Protein AF-0000000066061110 (afdb_homodimer)

Radius of gyration: 27.02 Å; Cα contacts (8 Å, |Δi|>4): 1138; chains: 2; bounding box: 45×80×65 Å

InterPro domains:
  IPR003721 Pantoate-beta-alanine ligase [MF_00158] (2-281)
  IPR003721 Pantoate-beta-alanine ligase [PF02569] (3-279)
  IPR003721 Pantoate-beta-alanine ligase [TIGR00018] (1-279)
  IPR003721 Pantoate-beta-alanine ligase [cd00560] (1-279)
  IPR004821 Cytidyltransferase-like domain [TIGR00125] (24-73)
  IPR014729 Rossmann-like alpha/beta/alpha sandwich fold [G3DSA:3.40.50.620] (1-179)
  IPR042176 Pantoate-beta-alanine ligase, C-terminal domain [G3DSA:3.30.1300.10] (180-281)

Secondary structure (DSSP, 8-state):
-EEESSHHHHHHHHHHHHHHT--EEEEEE-S---HHHHHHHHHHHHHHTTTSEEEEEE---GGG-S-HHHHHH----HHHHHHHHHHTT-SEEE---HHHH--TT--EEEEE-SGGGSHHHHHSTTHHHHHHHHHHHHHHHH--SEEEEEGGGHHHHHHHHHHHHHHT-S-EEEEEPPPB-TTSPBP-GGGGGS-HHHHHHTHHHHHHHHHHHHHHHTT--HHHHHHHHHHHHHTSTTEEEEEEEEEETTT--B-SS--SSEEEEEEEEETTEEEEEEEE-/-EEESSHHHHHHHHHHHHHHT--EEEEEE-S---HHHHHHHHHHHHHHTTTSEEEEEE---GGG-S-HHHHHH----HHHHHHHHHHTT-SEEE---HHHH--TT--EEEEE-SGGGSHHHHHSTTHHHHHHHHHHHHHHHH--SEEEEEGGGHHHHHHHHHHHHHHT-S-EEEEEPPPB-TTSPBP-GGGGGS-HHHHHHTHHHHHHHHHHHHHHHTT--HHHHHHHHHHHHHTSTTEEEEEEEEEETTT--B-SS--SSEEEEEEEEETTEEEEEEEE-

Solvent-accessible surface area (backbone atoms only — not comparable to full-atom values): 29550 Å² total; per-residue (Å²): 110,47,77,31,54,45,70,68,57,46,41,60,66,43,45,65,43,59,68,68,65,42,43,30,23,34,35,76,41,53,51,34,63,47,72,42,52,41,51,52,41,40,52,33,33,63,71,21,43,91,78,24,40,25,38,36,34,37,41,73,62,70,66,36,48,78,44,70,65,57,60,70,65,50,63,79,37,68,69,62,31,50,50,49,38,52,74,31,59,34,41,34,37,41,45,44,53,68,70,72,70,42,61,95,80,62,41,61,44,28,40,62,72,52,58,38,66,35,72,66,33,54,75,33,67,56,23,58,30,26,48,44,32,54,50,49,23,47,46,37,55,66,58,30,50,27,34,47,45,52,44,50,51,44,67,58,48,50,47,49,51,48,44,32,61,60,32,38,45,72,50,48,80,41,78,36,78,71,39,57,45,96,78,46,37,65,61,52,62,65,57,76,76,47,48,75,65,47,55,61,56,52,28,41,56,48,52,27,44,54,51,30,35,52,39,43,75,71,65,43,52,44,66,57,34,47,50,52,30,48,51,56,42,60,66,40,87,66,47,44,74,75,45,70,46,49,17,26,63,84,55,50,41,78,47,81,58,87,54,82,63,23,25,39,40,37,31,37,24,53,73,91,44,74,45,70,42,65,41,79,86,110,48,78,30,55,44,70,68,56,45,41,62,68,45,46,64,42,61,67,68,66,41,44,30,22,34,36,76,42,54,51,34,60,48,72,42,50,40,50,53,41,39,51,33,33,64,71,23,43,91,80,24,40,25,36,34,34,38,40,72,60,69,66,36,48,78,43,71,66,60,60,71,64,50,64,79,37,69,69,62,31,50,50,49,40,52,75,30,58,33,41,34,36,42,46,45,53,67,69,73,71,41,59,96,78,62,41,60,43,28,40,62,71,53,57,37,64,34,72,65,32,54,75,33,65,58,24,60,30,26,49,45,31,54,49,48,22,47,46,38,55,68,60,29,51,30,34,50,44,54,44,50,50,46,68,58,48,49,47,50,52,49,45,32,61,61,32,37,43,74,48,48,79,41,76,37,78,73,41,55,44,97,77,46,38,66,61,53,64,66,56,77,76,48,50,76,67,46,56,62,56,51,26,40,57,47,53,26,47,52,50,29,34,54,40,44,74,72,65,43,52,43,68,56,33,46,51,54,30,49,50,55,42,60,67,40,87,64,46,46,75,75,46,72,46,51,18,27,63,84,56,49,41,78,47,82,57,86,56,81,63,24,24,40,41,38,30,36,24,51,73,90,44,76,46,70,42,65,42,79,85

pLDDT: mean 96.25, std 3.53, range [75.69, 98.94]

Organism: Akkermansia muciniphila (strain ATCC BAA-835 / DSM 22959 / JCM 33894 / BCRC 81048 / CCUG 64013 / CIP 107961 / Muc) (NCBI:txid349741)

Sequence (562 aa):
MQTFSTKAQLRAALLKHHRKHDHVVLVPTMGALHAGHRALLEQARKLAGEDGVVVASIFVNPIQFNNSSDLQTYPRTPEKDLEVCEGAGVDYVFSPAPEEMYSGERSIAVEESFLSATLCGASRPGHFSGVCTVLAKLFNLVQPTDAIFGKKDYQQLAIIRRMVRDLDFPVRIHGAEIVRHGNGLAYSSRNARLTPEQKEQAVVIRQAMLQARDEFQAGADASKVKEHAAAMIEGVPGTRIDYLEIVDAETMQPVAENRKPALMAAAVYFGDVRLIDNIELMQTFSTKAQLRAALLKHHRKHDHVVLVPTMGALHAGHRALLEQARKLAGEDGVVVASIFVNPIQFNNSSDLQTYPRTPEKDLEVCEGAGVDYVFSPAPEEMYSGERSIAVEESFLSATLCGASRPGHFSGVCTVLAKLFNLVQPTDAIFGKKDYQQLAIIRRMVRDLDFPVRIHGAEIVRHGNGLAYSSRNARLTPEQKEQAVVIRQAMLQARDEFQAGADASKVKEHAAAMIEGVPGTRIDYLEIVDAETMQPVAENRKPALMAAAVYFGDVRLIDNIEL

Nearest PDB structures (foldseek):
  1ufv-assembly1_A  TM=9.617E-01  e=5.107E-34  Thermus thermophilus
  1v8f-assembly1_A  TM=9.601E-01  e=1.963E-33  Thermus thermophilus
  3inn-assembly1_A  TM=9.723E-01  e=1.437E-32  Brucella melitensis
  7tot-assembly1_B  TM=8.315E-01  e=2.580E-32  Bartonella henselae str. Houston-1
  5kwv-assembly1_A  TM=9.581E-01  e=1.680E-28  Neisseria gonorrhoeae NCCP11945

Structure (mmCIF, N/CA/C/O backbone):
data_AF-0000000066061110-model_v1
#
loop_
_entity.id
_entity.type
_entity.pdbx_description
1 polymer 'Pantothenate synthetase'
#
loop_
_atom_site.group_PDB
_atom_site.id
_atom_site.type_symbol
_atom_site.label_atom_id
_atom_site.label_alt_id
_atom_site.label_comp_id
_atom_site.label_asym_id
_atom_site.label_entity_id
_atom_site.label_seq_id
_atom_site.pdbx_PDB_ins_code
_atom_site.Cartn_x
_atom_site.Cartn_y
_atom_site.Cartn_z
_atom_site.occupancy
_atom_site.B_iso_or_equiv
_atom_site.auth_seq_id
_atom_site.auth_comp_id
_atom_site.auth_asym_id
_atom_site.auth_atom_id
_atom_site.pdbx_PDB_model_num
ATOM 1 N N . MET A 1 1 ? 14.344 -5.652 -27.141 1 98 1 MET A N 1
ATOM 2 C CA . MET A 1 1 ? 14.227 -5.762 -25.688 1 98 1 MET A CA 1
ATOM 3 C C . MET A 1 1 ? 15.266 -4.891 -25 1 98 1 MET A C 1
ATOM 5 O O . MET A 1 1 ? 16.438 -4.891 -25.375 1 98 1 MET A O 1
ATOM 9 N N . GLN A 1 2 ? 14.898 -4.098 -24 1 98.62 2 GLN A N 1
ATOM 10 C CA . GLN A 1 2 ? 15.789 -3.275 -23.188 1 98.62 2 GLN A CA 1
ATOM 11 C C . GLN A 1 2 ? 15.781 -3.721 -21.734 1 98.62 2 GLN A C 1
ATOM 13 O O . GLN A 1 2 ? 14.75 -4.141 -21.203 1 98.62 2 GLN A O 1
ATOM 18 N N . THR A 1 3 ? 16.922 -3.639 -21.094 1 98.62 3 THR A N 1
ATOM 19 C CA . THR A 1 3 ? 17.062 -4.004 -19.688 1 98.62 3 THR A CA 1
ATOM 20 C C . THR A 1 3 ? 17.375 -2.779 -18.844 1 98.62 3 THR A C 1
ATOM 22 O O . THR A 1 3 ? 18.234 -1.966 -19.219 1 98.62 3 THR A O 1
ATOM 25 N N . PHE A 1 4 ? 16.688 -2.641 -17.75 1 98.75 4 PHE A N 1
ATOM 26 C CA . PHE A 1 4 ? 16.906 -1.521 -16.844 1 98.75 4 PHE A CA 1
ATOM 27 C C . PHE A 1 4 ? 17.266 -2.02 -15.445 1 98.75 4 PHE A C 1
ATOM 29 O O . PHE A 1 4 ? 16.703 -3 -14.961 1 98.75 4 PHE A O 1
ATOM 36 N N . SER A 1 5 ? 18.156 -1.312 -14.75 1 98.5 5 SER A N 1
ATOM 37 C CA . SER A 1 5 ? 18.547 -1.688 -13.391 1 98.5 5 SER A CA 1
ATOM 38 C C . SER A 1 5 ? 18.125 -0.624 -12.383 1 98.5 5 SER A C 1
ATOM 40 O O . SER A 1 5 ? 18.266 -0.816 -11.18 1 98.5 5 SER A O 1
ATOM 42 N N . THR A 1 6 ? 17.562 0.532 -12.898 1 98.69 6 THR A N 1
ATOM 43 C CA . THR A 1 6 ? 17.125 1.577 -11.984 1 98.69 6 THR A CA 1
ATOM 44 C C . THR A 1 6 ? 15.656 1.928 -12.234 1 98.69 6 THR A C 1
ATOM 46 O O . THR A 1 6 ? 15.172 1.847 -13.367 1 98.69 6 THR A O 1
ATOM 49 N N . LYS A 1 7 ? 15.008 2.338 -11.227 1 98.62 7 LYS A N 1
ATOM 50 C CA . LYS A 1 7 ? 13.617 2.775 -11.297 1 98.62 7 LYS A CA 1
ATOM 51 C C . LYS A 1 7 ? 13.461 3.947 -12.266 1 98.62 7 LYS A C 1
ATOM 53 O O . LYS A 1 7 ? 12.5 3.996 -13.039 1 98.62 7 LYS A O 1
ATOM 58 N N . ALA A 1 8 ? 14.406 4.883 -12.203 1 98.25 8 ALA A N 1
ATOM 59 C CA . ALA A 1 8 ? 14.367 6.086 -13.031 1 98.25 8 ALA A CA 1
ATOM 60 C C . ALA A 1 8 ? 14.391 5.73 -14.516 1 98.25 8 ALA A C 1
ATOM 62 O O . ALA A 1 8 ? 13.602 6.266 -15.305 1 98.25 8 ALA A O 1
ATOM 63 N N . GLN A 1 9 ? 15.258 4.781 -14.875 1 98.56 9 GLN A N 1
ATOM 64 C CA . GLN A 1 9 ? 15.359 4.352 -16.266 1 98.56 9 GLN A CA 1
ATOM 65 C C . GLN A 1 9 ? 14.07 3.676 -16.734 1 98.56 9 GLN A C 1
ATOM 67 O O . GLN A 1 9 ? 13.609 3.912 -17.844 1 98.56 9 GLN A O 1
ATOM 72 N N . LEU A 1 10 ? 13.547 2.857 -15.906 1 98.69 10 LEU A N 1
ATOM 73 C CA . LEU A 1 10 ? 12.312 2.154 -16.25 1 98.69 10 LEU A CA 1
ATOM 74 C C . LEU A 1 10 ? 11.172 3.137 -16.469 1 98.69 10 LEU A C 1
ATOM 76 O O . LEU A 1 10 ? 10.469 3.064 -17.484 1 98.69 10 LEU A O 1
ATOM 80 N N . ARG A 1 11 ? 10.992 4.09 -15.555 1 98.12 11 ARG A N 1
ATOM 81 C CA . ARG A 1 11 ? 9.93 5.086 -15.648 1 98.12 11 ARG A CA 1
ATOM 82 C C . ARG A 1 11 ? 10.055 5.898 -16.938 1 98.12 11 ARG A C 1
ATOM 84 O O . ARG A 1 11 ? 9.062 6.16 -17.609 1 98.12 11 ARG A O 1
ATOM 91 N N . ALA A 1 12 ? 11.297 6.289 -17.219 1 98.12 12 ALA A N 1
ATOM 92 C CA . ALA A 1 12 ? 11.539 7.086 -18.406 1 98.12 12 ALA A CA 1
ATOM 93 C C . ALA A 1 12 ? 11.148 6.316 -19.672 1 98.12 12 ALA A C 1
ATOM 95 O O . ALA A 1 12 ? 10.531 6.879 -20.578 1 98.12 12 ALA A O 1
ATOM 96 N N . ALA A 1 13 ? 11.469 5.047 -19.672 1 98.38 13 ALA A N 1
ATOM 97 C CA . ALA A 1 13 ? 11.18 4.219 -20.828 1 98.38 13 ALA A CA 1
ATOM 98 C C . ALA A 1 13 ? 9.68 4 -21 1 98.38 13 ALA A C 1
ATOM 100 O O . ALA A 1 13 ? 9.188 3.873 -22.125 1 98.38 13 ALA A O 1
ATOM 101 N N . LEU A 1 14 ? 8.938 4.023 -19.938 1 98.12 14 LEU A N 1
ATOM 102 C CA . LEU A 1 14 ? 7.516 3.686 -19.953 1 98.12 14 LEU A CA 1
ATOM 103 C C . LEU A 1 14 ? 6.668 4.914 -20.281 1 98.12 14 LEU A C 1
ATOM 105 O O . LEU A 1 14 ? 5.492 4.785 -20.625 1 98.12 14 LEU A O 1
ATOM 109 N N . LEU A 1 15 ? 7.258 6.082 -20.172 1 96.31 15 LEU A N 1
ATOM 110 C CA . LEU A 1 15 ? 6.531 7.34 -20.312 1 96.31 15 LEU A CA 1
ATOM 111 C C . LEU A 1 15 ? 5.809 7.406 -21.641 1 96.31 15 LEU A C 1
ATOM 113 O O . LEU A 1 15 ? 4.641 7.797 -21.703 1 96.31 15 LEU A O 1
ATOM 117 N N . LYS A 1 16 ? 6.496 7.027 -22.703 1 95.75 16 LYS A N 1
ATOM 118 C CA . LYS A 1 16 ? 5.906 7.113 -24.047 1 95.75 16 LYS A CA 1
ATOM 119 C C . LYS A 1 16 ? 4.684 6.207 -24.156 1 95.75 16 LYS A C 1
ATOM 121 O O . LYS A 1 16 ? 3.713 6.551 -24.844 1 95.75 16 LYS A O 1
ATOM 126 N N . HIS A 1 17 ? 4.688 5.094 -23.562 1 96.31 17 HIS A N 1
ATOM 127 C CA . HIS A 1 17 ? 3.564 4.168 -23.625 1 96.31 17 HIS A CA 1
ATOM 128 C C . HIS A 1 17 ? 2.377 4.688 -22.828 1 96.31 17 HIS A C 1
ATOM 130 O O . HIS A 1 17 ? 1.229 4.562 -23.25 1 96.31 17 HIS A O 1
ATOM 136 N N . HIS A 1 18 ? 2.658 5.266 -21.656 1 95 18 HIS A N 1
ATOM 137 C CA . HIS A 1 18 ? 1.603 5.859 -20.844 1 95 18 HIS A CA 1
ATOM 138 C C . HIS A 1 18 ? 0.933 7.02 -21.562 1 95 18 HIS A C 1
ATOM 140 O O . HIS A 1 18 ? -0.292 7.16 -21.516 1 95 18 HIS A O 1
ATOM 146 N N . ARG A 1 19 ? 1.718 7.805 -22.266 1 93.12 19 ARG A N 1
ATOM 147 C CA . ARG A 1 19 ? 1.2 8.961 -23 1 93.12 19 ARG A CA 1
ATOM 148 C C . ARG A 1 19 ? 0.274 8.523 -24.125 1 93.12 19 ARG A C 1
ATOM 150 O O . ARG A 1 19 ? -0.71 9.203 -24.422 1 93.12 19 ARG A O 1
ATOM 157 N N . LYS A 1 20 ? 0.53 7.324 -24.656 1 93.44 20 LYS A N 1
ATOM 158 C CA . LYS A 1 20 ? -0.259 6.809 -25.781 1 93.44 20 LYS A CA 1
ATOM 159 C C . LYS A 1 20 ? -1.416 5.949 -25.281 1 93.44 20 LYS A C 1
ATOM 161 O O . LYS A 1 20 ? -2.252 5.504 -26.078 1 93.44 20 LYS A O 1
ATOM 166 N N . HIS A 1 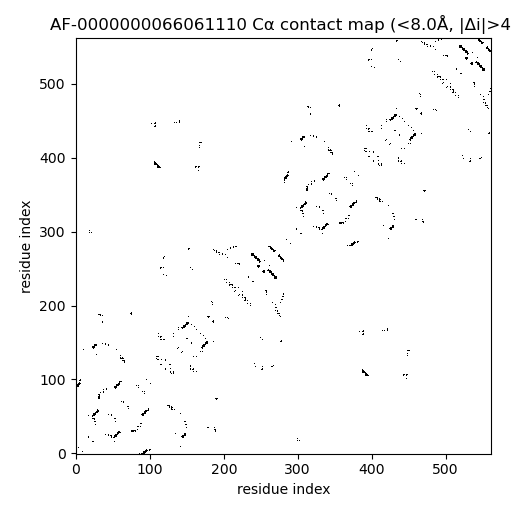21 ? -1.408 5.73 -23.969 1 91.88 21 HIS A N 1
ATOM 167 C CA . HIS A 1 21 ? -2.416 4.871 -23.359 1 91.88 21 HIS A CA 1
ATOM 168 C C . HIS A 1 21 ? -2.348 3.457 -23.922 1 91.88 21 HIS A C 1
ATOM 170 O O . HIS A 1 21 ? -3.383 2.842 -24.188 1 91.88 21 HIS A O 1
ATOM 176 N N . ASP A 1 22 ? -1.108 3.012 -24.141 1 94.56 22 ASP A N 1
ATOM 177 C CA . ASP A 1 22 ? -0.891 1.629 -24.562 1 94.56 22 ASP A CA 1
ATOM 178 C C . ASP A 1 22 ? -1.196 0.657 -23.422 1 94.56 22 ASP A C 1
ATOM 180 O O . ASP A 1 22 ? -1.173 1.038 -22.25 1 94.56 22 ASP A O 1
ATOM 184 N N . HIS A 1 23 ? -1.512 -0.553 -23.812 1 97.19 23 HIS A N 1
ATOM 185 C CA . HIS A 1 23 ? -1.518 -1.606 -22.812 1 97.19 23 HIS A CA 1
ATOM 186 C C . HIS A 1 23 ? -0.114 -1.861 -22.266 1 97.19 23 HIS A C 1
ATOM 188 O O . HIS A 1 23 ? 0.832 -2.025 -23.047 1 97.19 23 HIS A O 1
ATOM 194 N N . VAL A 1 24 ? 0.048 -1.745 -21.047 1 98.69 24 VAL A N 1
ATOM 195 C CA . VAL A 1 24 ? 1.274 -2.123 -20.359 1 98.69 24 VAL A CA 1
ATOM 196 C C . VAL A 1 24 ? 1.026 -3.367 -19.516 1 98.69 24 VAL A C 1
ATOM 198 O O . VAL A 1 24 ? 0.265 -3.324 -18.547 1 98.69 24 VAL A O 1
ATOM 201 N N . VAL A 1 25 ? 1.618 -4.512 -19.891 1 98.94 25 VAL A N 1
ATOM 202 C CA . VAL A 1 25 ? 1.388 -5.777 -19.188 1 98.94 25 VAL A CA 1
ATOM 203 C C . VAL A 1 25 ? 2.631 -6.164 -18.391 1 98.94 25 VAL A C 1
ATOM 205 O O . VAL A 1 25 ? 3.725 -6.281 -18.953 1 98.94 25 VAL A O 1
ATOM 208 N N . LEU A 1 26 ? 2.494 -6.352 -17.109 1 98.94 26 LEU A N 1
ATOM 209 C CA . LEU A 1 26 ? 3.6 -6.652 -16.203 1 98.94 26 LEU A CA 1
ATOM 210 C C . LEU A 1 26 ? 3.604 -8.125 -15.82 1 98.94 26 LEU A C 1
ATOM 212 O O . LEU A 1 26 ? 2.555 -8.695 -15.508 1 98.94 26 LEU A O 1
ATOM 216 N N . VAL A 1 27 ? 4.73 -8.742 -15.875 1 98.94 27 VAL A N 1
ATOM 217 C CA . VAL A 1 27 ? 4.957 -10.086 -15.367 1 98.94 27 VAL A CA 1
ATOM 218 C C . VAL A 1 27 ? 6.074 -10.07 -14.328 1 98.94 27 VAL A C 1
ATOM 220 O O . VAL A 1 27 ? 7.258 -10.102 -14.68 1 98.94 27 VAL A O 1
ATOM 223 N N . PRO A 1 28 ? 5.723 -10.039 -13.078 1 98.81 28 PRO A N 1
ATOM 224 C CA . PRO A 1 28 ? 6.734 -10.078 -12.023 1 98.81 28 PRO A CA 1
ATOM 225 C C . PRO A 1 28 ? 7.293 -11.477 -11.781 1 98.81 28 PRO A C 1
ATOM 227 O O . PRO A 1 28 ? 6.527 -12.438 -11.68 1 98.81 28 PRO A O 1
ATOM 230 N N . THR A 1 29 ? 8.625 -11.594 -11.711 1 98.44 29 THR A N 1
ATOM 231 C CA . THR A 1 29 ? 9.281 -12.859 -11.398 1 98.44 29 THR A CA 1
ATOM 232 C C . THR A 1 29 ? 10.508 -12.633 -10.516 1 98.44 29 THR A C 1
ATOM 234 O O . THR A 1 29 ? 10.945 -11.5 -10.336 1 98.44 29 THR A O 1
ATOM 237 N N . MET A 1 30 ? 11 -13.734 -9.984 1 97.44 30 MET A N 1
ATOM 238 C CA . MET A 1 30 ? 12.242 -13.672 -9.211 1 97.44 30 MET A CA 1
ATOM 239 C C . MET A 1 30 ? 13.406 -14.234 -10.016 1 97.44 30 MET A C 1
ATOM 241 O O . MET A 1 30 ? 14.492 -14.453 -9.469 1 97.44 30 MET A O 1
ATOM 245 N N . GLY A 1 31 ? 13.18 -14.547 -11.273 1 97.19 31 GLY A N 1
ATOM 246 C CA . GLY A 1 31 ? 14.25 -15.094 -12.094 1 97.19 31 GLY A CA 1
ATOM 247 C C . GLY A 1 31 ? 14.289 -16.609 -12.086 1 97.19 31 GLY A C 1
ATOM 248 O O . GLY A 1 31 ? 13.305 -17.266 -11.727 1 97.19 31 GLY A O 1
ATOM 249 N N . ALA A 1 32 ? 15.438 -17.188 -12.703 1 96.38 32 ALA A N 1
ATOM 250 C CA . ALA A 1 32 ? 15.516 -18.609 -12.969 1 96.38 32 ALA A CA 1
ATOM 251 C C . ALA A 1 32 ? 14.32 -19.094 -13.789 1 96.38 32 ALA A C 1
ATOM 253 O O . ALA A 1 32 ? 13.633 -20.047 -13.406 1 96.38 32 ALA A O 1
ATOM 254 N N . LEU A 1 33 ? 14.172 -18.438 -14.836 1 97.56 33 LEU A N 1
ATOM 255 C CA . LEU A 1 33 ? 12.961 -18.594 -15.641 1 97.56 33 LEU A CA 1
ATOM 256 C C . LEU A 1 33 ? 12.922 -19.969 -16.297 1 97.56 33 LEU A C 1
ATOM 258 O O . LEU A 1 33 ? 13.953 -20.469 -16.75 1 97.56 33 LEU A O 1
ATOM 262 N N . HIS A 1 34 ? 11.797 -20.547 -16.328 1 95.75 34 HIS A N 1
ATOM 263 C CA . HIS A 1 34 ? 11.516 -21.844 -16.938 1 95.75 34 HIS A CA 1
ATOM 264 C C . HIS A 1 34 ? 10.281 -21.781 -17.828 1 95.75 34 HIS A C 1
ATOM 266 O O . HIS A 1 34 ? 9.781 -20.703 -18.125 1 95.75 34 HIS A O 1
ATOM 272 N N . ALA A 1 35 ? 9.797 -22.906 -18.25 1 96.56 35 ALA A N 1
ATOM 273 C CA . ALA A 1 35 ? 8.711 -22.984 -19.219 1 96.56 35 ALA A CA 1
ATOM 274 C C . ALA A 1 35 ? 7.43 -22.359 -18.656 1 96.56 35 ALA A C 1
ATOM 276 O O . ALA A 1 35 ? 6.645 -21.766 -19.406 1 96.56 35 ALA A O 1
ATOM 277 N N . GLY A 1 36 ? 7.293 -22.469 -17.391 1 97.12 36 GLY A N 1
ATOM 278 C CA . GLY A 1 36 ? 6.156 -21.812 -16.75 1 97.12 36 GLY A CA 1
ATOM 279 C C . GLY A 1 36 ? 6.176 -20.312 -16.875 1 97.12 36 GLY A C 1
ATOM 280 O O . GLY A 1 36 ? 5.16 -19.688 -17.203 1 97.12 36 GLY A O 1
ATOM 281 N N . HIS A 1 37 ? 7.328 -19.719 -16.625 1 98.12 37 HIS A N 1
ATOM 282 C CA . HIS A 1 37 ? 7.48 -18.281 -16.766 1 98.12 37 HIS A CA 1
ATOM 283 C C . HIS A 1 37 ? 7.348 -17.859 -18.234 1 98.12 37 HIS A C 1
ATOM 285 O O . HIS A 1 37 ? 6.742 -16.828 -18.531 1 98.12 37 HIS A O 1
ATOM 291 N N . ARG A 1 38 ? 7.926 -18.672 -19.125 1 98.31 38 ARG A N 1
ATOM 292 C CA . ARG A 1 38 ? 7.793 -18.375 -20.547 1 98.31 38 ARG A CA 1
ATOM 293 C C . ARG A 1 38 ? 6.324 -18.281 -20.953 1 98.31 38 ARG A C 1
ATOM 295 O O . ARG A 1 38 ? 5.938 -17.391 -21.703 1 98.31 38 ARG A O 1
ATOM 302 N N . ALA A 1 39 ? 5.551 -19.172 -20.438 1 98.25 39 ALA A N 1
ATOM 303 C CA . ALA A 1 39 ? 4.121 -19.172 -20.75 1 98.25 39 ALA A CA 1
ATOM 304 C C . ALA A 1 39 ? 3.457 -17.891 -20.266 1 98.25 39 ALA A C 1
ATOM 306 O O . ALA A 1 39 ? 2.59 -17.344 -20.938 1 98.25 39 ALA A O 1
ATOM 307 N N . LEU A 1 40 ? 3.822 -17.391 -19.078 1 98.62 40 LEU A N 1
ATOM 308 C CA . LEU A 1 40 ? 3.309 -16.125 -18.562 1 98.62 40 LEU A CA 1
ATOM 309 C C . LEU A 1 40 ? 3.643 -14.984 -19.531 1 98.62 40 LEU A C 1
ATOM 311 O O . LEU A 1 40 ? 2.779 -14.164 -19.844 1 98.62 40 LEU A O 1
ATOM 315 N N . LEU A 1 41 ? 4.898 -14.977 -19.969 1 98.81 41 LEU A N 1
ATOM 316 C CA . LEU A 1 41 ? 5.391 -13.906 -20.844 1 98.81 41 LEU A CA 1
ATOM 317 C C . LEU A 1 41 ? 4.695 -13.945 -22.203 1 98.81 41 LEU A C 1
ATOM 319 O O . LEU A 1 41 ? 4.348 -12.898 -22.75 1 98.81 41 LEU A O 1
ATOM 323 N N . GLU A 1 42 ? 4.473 -15.133 -22.703 1 98.56 42 GLU A N 1
ATOM 324 C CA . GLU A 1 42 ? 3.781 -15.273 -23.984 1 98.56 42 GLU A CA 1
ATOM 325 C C . GLU A 1 42 ? 2.326 -14.828 -23.875 1 98.56 42 GLU A C 1
ATOM 327 O O . GLU A 1 42 ? 1.799 -14.188 -24.781 1 98.56 42 GLU A O 1
ATOM 332 N N . GLN A 1 43 ? 1.723 -15.188 -22.781 1 98.44 43 GLN A N 1
ATOM 333 C CA . GLN A 1 43 ? 0.37 -14.703 -22.531 1 98.44 43 GLN A CA 1
ATOM 334 C C . GLN A 1 43 ? 0.345 -13.18 -22.422 1 98.44 43 GLN A C 1
ATOM 336 O O . GLN A 1 43 ? -0.59 -12.531 -22.906 1 98.44 43 GLN A O 1
ATOM 341 N N . ALA A 1 44 ? 1.3 -12.602 -21.781 1 98.75 44 ALA A N 1
ATOM 342 C CA . ALA A 1 44 ? 1.42 -11.148 -21.656 1 98.75 44 ALA A CA 1
ATOM 343 C C . ALA A 1 44 ? 1.522 -10.492 -23.031 1 98.75 44 ALA A C 1
ATOM 345 O O . ALA A 1 44 ? 0.885 -9.461 -23.281 1 98.75 44 ALA A O 1
ATOM 346 N N . ARG A 1 45 ? 2.318 -11.117 -23.875 1 98.5 45 ARG A N 1
ATOM 347 C CA . ARG A 1 45 ? 2.482 -10.586 -25.219 1 98.5 45 ARG A CA 1
ATOM 348 C C . ARG A 1 45 ? 1.156 -10.586 -25.984 1 98.5 45 ARG A C 1
ATOM 350 O O . ARG A 1 45 ? 0.815 -9.609 -26.641 1 98.5 45 ARG A O 1
ATOM 357 N N . LYS A 1 46 ? 0.437 -11.672 -25.844 1 98.19 46 LYS A N 1
ATOM 358 C CA . LYS A 1 46 ? -0.876 -11.758 -26.484 1 98.19 46 LYS A CA 1
ATOM 359 C C . LYS A 1 46 ? -1.816 -10.688 -25.938 1 98.19 46 LYS A C 1
ATOM 361 O O . LYS A 1 46 ? -2.531 -10.039 -26.719 1 98.19 46 LYS A O 1
ATOM 366 N N . LEU A 1 47 ? -1.78 -10.445 -24.719 1 97.88 47 LEU A N 1
ATOM 367 C CA . LEU A 1 47 ? -2.645 -9.461 -24.062 1 97.88 47 LEU A CA 1
ATOM 368 C C . LEU A 1 47 ? -2.275 -8.047 -24.484 1 97.88 47 LEU A C 1
ATOM 370 O O . LEU A 1 47 ? -3.156 -7.207 -24.688 1 97.88 47 LEU A O 1
ATOM 374 N N . ALA A 1 48 ? -1 -7.777 -24.547 1 98 48 ALA A N 1
ATOM 375 C CA . ALA A 1 48 ? -0.506 -6.445 -24.875 1 98 48 ALA A CA 1
ATOM 376 C C . ALA A 1 48 ? -0.861 -6.074 -26.312 1 98 48 ALA A C 1
ATOM 378 O O . ALA A 1 48 ? -1.14 -4.91 -26.609 1 98 48 ALA A O 1
ATOM 379 N N . GLY A 1 49 ? -0.831 -7.109 -27.172 1 96.31 49 GLY A N 1
ATOM 380 C CA . GLY A 1 49 ? -0.997 -6.852 -28.594 1 96.31 49 GLY A CA 1
ATOM 381 C C . GLY A 1 49 ? 0.248 -6.281 -29.25 1 96.31 49 GLY A C 1
ATOM 382 O O . GLY A 1 49 ? 1.311 -6.223 -28.625 1 96.31 49 GLY A O 1
ATOM 383 N N . GLU A 1 50 ? 0.092 -5.871 -30.453 1 91.69 50 GLU A N 1
ATOM 384 C CA . GLU A 1 50 ? 1.225 -5.402 -31.25 1 91.69 50 GLU A CA 1
ATOM 385 C C . GLU A 1 50 ? 1.698 -4.027 -30.781 1 91.69 50 GLU A C 1
ATOM 387 O O . GLU A 1 50 ? 2.895 -3.738 -30.797 1 91.69 50 GLU A O 1
ATOM 392 N N . ASP A 1 51 ? 0.767 -3.266 -30.266 1 93.44 51 ASP A N 1
ATOM 393 C CA . ASP A 1 51 ? 1.086 -1.882 -29.922 1 93.44 51 ASP A CA 1
ATOM 394 C C . ASP A 1 51 ? 1.395 -1.74 -28.438 1 93.44 51 ASP A C 1
ATOM 396 O O . ASP A 1 51 ? 1.88 -0.698 -28 1 93.44 51 ASP A O 1
ATOM 400 N N . GLY A 1 52 ? 1.1 -2.785 -27.672 1 97.69 52 GLY A N 1
ATOM 401 C CA . GLY A 1 52 ? 1.337 -2.727 -26.234 1 97.69 52 GLY A CA 1
ATOM 402 C C . GLY A 1 52 ? 2.754 -3.107 -25.859 1 97.69 52 GLY A C 1
ATOM 403 O O . GLY A 1 52 ? 3.576 -3.416 -26.719 1 97.69 52 GLY A O 1
ATOM 404 N N . VAL A 1 53 ? 3.064 -2.992 -24.594 1 98.56 53 VAL A N 1
ATOM 405 C CA . VAL A 1 53 ? 4.41 -3.266 -24.109 1 98.56 53 VAL A CA 1
ATOM 406 C C . VAL A 1 53 ? 4.352 -4.312 -23 1 98.56 53 VAL A C 1
ATOM 408 O O . VAL A 1 53 ? 3.436 -4.297 -22.172 1 98.56 53 VAL A O 1
ATOM 411 N N . VAL A 1 54 ? 5.262 -5.219 -23.016 1 98.88 54 VAL A N 1
ATOM 412 C CA . VAL A 1 54 ? 5.406 -6.234 -21.969 1 98.88 54 VAL A CA 1
ATOM 413 C C . VAL A 1 54 ? 6.621 -5.914 -21.094 1 98.88 54 VAL A C 1
ATOM 415 O O . VAL A 1 54 ? 7.727 -5.73 -21.609 1 98.88 54 VAL A O 1
ATOM 418 N N . VAL A 1 55 ? 6.422 -5.789 -19.797 1 98.94 55 VAL A N 1
ATOM 419 C CA . VAL A 1 55 ? 7.473 -5.539 -18.828 1 98.94 55 VAL A CA 1
ATOM 420 C C . VAL A 1 55 ? 7.648 -6.766 -17.938 1 98.94 55 VAL A C 1
ATOM 422 O O . VAL A 1 55 ? 6.699 -7.219 -17.297 1 98.94 55 VAL A O 1
ATOM 425 N N . ALA A 1 56 ? 8.828 -7.34 -17.922 1 98.94 56 ALA A N 1
ATOM 426 C CA . ALA A 1 56 ? 9.172 -8.406 -16.984 1 98.94 56 ALA A CA 1
ATOM 427 C C . ALA A 1 56 ? 10.055 -7.883 -15.852 1 98.94 56 ALA A C 1
ATOM 429 O O . ALA A 1 56 ? 11.047 -7.191 -16.094 1 98.94 56 ALA A O 1
ATOM 430 N N . SER A 1 57 ? 9.656 -8.133 -14.68 1 98.81 57 SER A N 1
ATOM 431 C CA . SER A 1 57 ? 10.523 -7.852 -13.539 1 98.81 57 SER A CA 1
ATOM 432 C C . SER A 1 57 ? 11.25 -9.109 -13.078 1 98.81 57 SER A C 1
ATOM 434 O O . SER A 1 57 ? 10.633 -10.156 -12.867 1 98.81 57 SER A O 1
ATOM 436 N N . ILE A 1 58 ? 12.555 -9.039 -13.016 1 98.69 58 ILE A N 1
ATOM 437 C CA . ILE A 1 58 ? 13.398 -10.086 -12.445 1 98.69 58 ILE A CA 1
ATOM 438 C C . ILE A 1 58 ? 14.094 -9.562 -11.195 1 98.69 58 ILE A C 1
ATOM 440 O O . ILE A 1 58 ? 15.078 -8.82 -11.297 1 98.69 58 ILE A O 1
ATOM 444 N N . PHE A 1 59 ? 13.57 -9.984 -10.055 1 98.56 59 PHE A N 1
ATOM 445 C CA . PHE A 1 59 ? 14.062 -9.445 -8.789 1 98.56 59 PHE A CA 1
ATOM 446 C C . PHE A 1 59 ? 13.844 -10.445 -7.66 1 98.56 59 PHE A C 1
ATOM 448 O O . PHE A 1 59 ? 12.703 -10.719 -7.277 1 98.56 59 PHE A O 1
ATOM 455 N N . VAL A 1 60 ? 14.914 -10.938 -7.133 1 97.75 60 VAL A N 1
ATOM 456 C CA . VAL A 1 60 ? 14.82 -11.742 -5.914 1 97.75 60 VAL A CA 1
ATOM 457 C C . VAL A 1 60 ? 14.562 -10.828 -4.715 1 97.75 60 VAL A C 1
ATOM 459 O O . VAL A 1 60 ? 15.484 -10.172 -4.227 1 97.75 60 VAL A O 1
ATOM 462 N N . ASN A 1 61 ? 13.383 -10.852 -4.266 1 98.06 61 ASN A N 1
ATOM 463 C CA . ASN A 1 61 ? 12.945 -9.938 -3.211 1 98.06 61 ASN A CA 1
ATOM 464 C C . ASN A 1 61 ? 13.352 -10.445 -1.829 1 98.06 61 ASN A C 1
ATOM 466 O O . ASN A 1 61 ? 12.734 -11.367 -1.298 1 98.06 61 ASN A O 1
ATOM 470 N N . PRO A 1 62 ? 14.297 -9.82 -1.183 1 97.62 62 PRO A N 1
ATOM 471 C CA . PRO A 1 62 ? 14.812 -10.367 0.079 1 97.62 62 PRO A CA 1
ATOM 472 C C . PRO A 1 62 ? 13.766 -10.344 1.195 1 97.62 62 PRO A C 1
ATOM 474 O O . PRO A 1 62 ? 13.805 -11.188 2.094 1 97.62 62 PRO A O 1
ATOM 477 N N . ILE A 1 63 ? 12.812 -9.469 1.108 1 96.44 63 ILE A N 1
ATOM 478 C CA . ILE A 1 63 ? 11.953 -9.258 2.271 1 96.44 63 ILE A CA 1
ATOM 479 C C . ILE A 1 63 ? 10.82 -10.281 2.268 1 96.44 63 ILE A C 1
ATOM 481 O O . ILE A 1 63 ? 10.016 -10.32 3.199 1 96.44 63 ILE A O 1
ATOM 485 N N . GLN A 1 64 ? 10.773 -11.148 1.269 1 96.69 64 GLN A N 1
ATOM 486 C CA . GLN A 1 64 ? 9.734 -12.172 1.284 1 96.69 64 GLN A CA 1
ATOM 487 C C . GLN A 1 64 ? 10.297 -13.523 1.698 1 96.69 64 GLN A C 1
ATOM 489 O O . GLN A 1 64 ? 9.57 -14.523 1.73 1 96.69 64 GLN A O 1
ATOM 494 N N . PHE A 1 65 ? 11.602 -13.531 2.006 1 94.38 65 PHE A N 1
ATOM 495 C CA . PHE A 1 65 ? 12.242 -14.758 2.477 1 94.38 65 PHE A CA 1
ATOM 496 C C . PHE A 1 65 ? 12.305 -14.781 4 1 94.38 65 PHE A C 1
ATOM 498 O O . PHE A 1 65 ? 12.812 -13.844 4.621 1 94.38 65 PHE A O 1
ATOM 505 N N . ASN A 1 66 ? 11.766 -15.711 4.59 1 89 66 ASN A N 1
ATOM 506 C CA . ASN A 1 66 ? 11.883 -15.859 6.035 1 89 66 ASN A CA 1
ATOM 507 C C . ASN A 1 66 ? 13.031 -16.781 6.414 1 89 66 ASN A C 1
ATOM 509 O O . ASN A 1 66 ? 13.289 -17.016 7.598 1 89 66 ASN A O 1
ATOM 513 N N . ASN A 1 67 ? 13.609 -17.391 5.379 1 87.12 67 ASN A N 1
ATOM 514 C CA . ASN A 1 67 ? 14.773 -18.266 5.512 1 87.12 67 ASN A CA 1
ATOM 515 C C . ASN A 1 67 ? 15.969 -17.734 4.73 1 87.12 67 ASN A C 1
ATOM 517 O O . ASN A 1 67 ? 15.953 -17.719 3.498 1 87.12 67 ASN A O 1
ATOM 521 N N . SER A 1 68 ? 16.984 -17.422 5.441 1 89.19 68 SER A N 1
ATOM 522 C CA . SER A 1 68 ? 18.156 -16.812 4.82 1 89.19 68 SER A CA 1
ATOM 523 C C . SER A 1 68 ? 18.844 -17.781 3.85 1 89.19 68 SER A C 1
ATOM 525 O O . SER A 1 68 ? 19.375 -17.359 2.82 1 89.19 68 SER A O 1
ATOM 527 N N . SER A 1 69 ? 18.844 -19.047 4.156 1 88.62 69 SER A N 1
ATOM 528 C CA . SER A 1 69 ? 19.453 -20.047 3.285 1 88.62 69 SER A CA 1
ATOM 529 C C . SER A 1 69 ? 18.719 -20.141 1.949 1 88.62 69 SER A C 1
ATOM 531 O O . SER A 1 69 ? 19.359 -20.266 0.899 1 88.62 69 SER A O 1
ATOM 533 N N . ASP A 1 70 ? 17.422 -20.047 2.006 1 88.19 70 ASP A N 1
ATOM 534 C CA . ASP A 1 70 ? 16.641 -20.078 0.779 1 88.19 70 ASP A CA 1
ATOM 535 C C . ASP A 1 70 ? 16.953 -18.875 -0.115 1 88.19 70 ASP A C 1
ATOM 537 O O . ASP A 1 70 ? 17.062 -19.016 -1.335 1 88.19 70 ASP A O 1
ATOM 541 N N . LEU A 1 71 ? 17.125 -17.734 0.538 1 92.19 71 LEU A N 1
ATOM 542 C CA . LEU A 1 71 ? 17.484 -16.531 -0.214 1 92.19 71 LEU A CA 1
ATOM 543 C C . LEU A 1 71 ? 18.859 -16.688 -0.865 1 92.19 71 LEU A C 1
ATOM 545 O O . LEU A 1 71 ? 19.016 -16.375 -2.047 1 92.19 71 LEU A O 1
ATOM 549 N N . GLN A 1 72 ? 19.734 -17.219 -0.114 1 91.81 72 GLN A N 1
ATOM 550 C CA . GLN A 1 72 ? 21.125 -17.344 -0.57 1 91.81 72 GLN A CA 1
ATOM 551 C C . GLN A 1 72 ? 21.234 -18.359 -1.699 1 91.81 72 GLN A C 1
ATOM 553 O O . GLN A 1 72 ? 22.047 -18.188 -2.611 1 91.81 72 GLN A O 1
ATOM 558 N N . THR A 1 73 ? 20.438 -19.375 -1.658 1 89.38 73 THR A N 1
ATOM 559 C CA . THR A 1 73 ? 20.594 -20.484 -2.598 1 89.38 73 THR A CA 1
ATOM 560 C C . THR A 1 73 ? 19.609 -20.344 -3.76 1 89.38 73 THR A C 1
ATOM 562 O O . THR A 1 73 ? 19.578 -21.188 -4.656 1 89.38 73 THR A O 1
ATOM 565 N N . TYR A 1 74 ? 18.828 -19.312 -3.664 1 92.44 74 TYR A N 1
ATOM 566 C CA . TYR A 1 74 ? 17.906 -19.125 -4.777 1 92.44 74 TYR A CA 1
ATOM 567 C C . TYR A 1 74 ? 18.656 -19.078 -6.105 1 92.44 74 TYR A C 1
ATOM 569 O O . TYR A 1 74 ? 19.641 -18.359 -6.246 1 92.44 74 TYR A O 1
ATOM 577 N N . PRO A 1 75 ? 18.156 -19.812 -7.125 1 91.94 75 PRO A N 1
ATOM 578 C CA . PRO A 1 75 ? 18.891 -19.859 -8.398 1 91.94 75 PRO A CA 1
ATOM 579 C C . PRO A 1 75 ? 18.859 -18.516 -9.133 1 91.94 75 PRO A C 1
ATOM 581 O O . PRO A 1 75 ? 17.828 -17.828 -9.164 1 91.94 75 PRO A O 1
ATOM 584 N N . ARG A 1 76 ? 19.984 -18.172 -9.664 1 93.31 76 ARG A N 1
ATOM 585 C CA . ARG A 1 76 ? 20.125 -16.953 -10.453 1 93.31 76 ARG A CA 1
ATOM 586 C C . ARG A 1 76 ? 20.781 -17.25 -11.805 1 93.31 76 ARG A C 1
ATOM 588 O O . ARG A 1 76 ? 21.938 -17.672 -11.852 1 93.31 76 ARG A O 1
ATOM 595 N N . THR A 1 77 ? 20.031 -16.984 -12.859 1 94.38 77 THR A N 1
ATOM 596 C CA . THR A 1 77 ? 20.5 -17.25 -14.219 1 94.38 77 THR A CA 1
ATOM 597 C C . THR A 1 77 ? 20.188 -16.078 -15.133 1 94.38 77 THR A C 1
ATOM 599 O O . THR A 1 77 ? 19.438 -16.219 -16.094 1 94.38 77 THR A O 1
ATOM 602 N N . PRO A 1 78 ? 20.859 -14.977 -14.914 1 96.12 78 PRO A N 1
ATOM 603 C CA . PRO A 1 78 ? 20.484 -13.742 -15.602 1 96.12 78 PRO A CA 1
ATOM 604 C C . PRO A 1 78 ? 20.531 -13.867 -17.125 1 96.12 78 PRO A C 1
ATOM 606 O O . PRO A 1 78 ? 19.625 -13.406 -17.812 1 96.12 78 PRO A O 1
ATOM 609 N N . GLU A 1 79 ? 21.594 -14.547 -17.656 1 97.31 79 GLU A N 1
ATOM 610 C CA . GLU A 1 79 ? 21.719 -14.664 -19.109 1 97.31 79 GLU A CA 1
ATOM 611 C C . GLU A 1 79 ? 20.594 -15.508 -19.688 1 97.31 79 GLU A C 1
ATOM 613 O O . GLU A 1 79 ? 19.969 -15.117 -20.672 1 97.31 79 GLU A O 1
ATOM 618 N N . LYS A 1 80 ? 20.359 -16.641 -19.062 1 97.38 80 LYS A N 1
ATOM 619 C CA . LYS A 1 80 ? 19.281 -17.516 -19.5 1 97.38 80 LYS A CA 1
ATOM 620 C C . LYS A 1 80 ? 17.922 -16.828 -19.359 1 97.38 80 LYS A C 1
ATOM 622 O O . LYS A 1 80 ? 17.047 -16.969 -20.219 1 97.38 80 LYS A O 1
ATOM 627 N N . ASP A 1 81 ? 17.781 -16.078 -18.297 1 98.38 81 ASP A N 1
ATOM 628 C CA . ASP A 1 81 ? 16.531 -15.375 -18.047 1 98.38 81 ASP A CA 1
ATOM 629 C C . ASP A 1 81 ? 16.25 -14.367 -19.156 1 98.38 81 ASP A C 1
ATOM 631 O O . ASP A 1 81 ? 15.125 -14.289 -19.672 1 98.38 81 ASP A O 1
ATOM 635 N N . LEU A 1 82 ? 17.25 -13.641 -19.531 1 98.56 82 LEU A N 1
ATOM 636 C CA . LEU A 1 82 ? 17.078 -12.633 -20.578 1 98.56 82 LEU A CA 1
ATOM 637 C C . LEU A 1 82 ? 16.75 -13.297 -21.922 1 98.56 82 LEU A C 1
ATOM 639 O O . LEU A 1 82 ? 15.953 -12.758 -22.703 1 98.56 82 LEU A O 1
ATOM 643 N N . GLU A 1 83 ? 17.359 -14.438 -22.141 1 98.5 83 GLU A N 1
ATOM 644 C CA . GLU A 1 83 ? 17.062 -15.18 -23.359 1 98.5 83 GLU A CA 1
ATOM 645 C C . GLU A 1 83 ? 15.594 -15.594 -23.406 1 98.5 83 GLU A C 1
ATOM 647 O O . GLU A 1 83 ? 14.938 -15.477 -24.453 1 98.5 83 GLU A O 1
ATOM 652 N N . VAL A 1 84 ? 15.109 -16.094 -22.297 1 98.5 84 VAL A N 1
ATOM 653 C CA . VAL A 1 84 ? 13.711 -16.5 -22.203 1 98.5 84 VAL A CA 1
ATOM 654 C C . VAL A 1 84 ? 12.805 -15.289 -22.469 1 98.5 84 VAL A C 1
ATOM 656 O O . VAL A 1 84 ? 11.844 -15.383 -23.234 1 98.5 84 VAL A O 1
ATOM 659 N N . CYS A 1 85 ? 13.141 -14.148 -21.859 1 98.75 85 CYS A N 1
ATOM 660 C CA . CYS A 1 85 ? 12.359 -12.93 -22.031 1 98.75 85 CYS A CA 1
ATOM 661 C C . CYS A 1 85 ? 12.352 -12.484 -23.484 1 98.75 85 CYS A C 1
ATOM 663 O O . CYS A 1 85 ? 11.289 -12.188 -24.047 1 98.75 85 CYS A O 1
ATOM 665 N N . GLU A 1 86 ? 13.5 -12.461 -24.062 1 98.38 86 GLU A N 1
ATOM 666 C CA . GLU A 1 86 ? 13.617 -12.031 -25.453 1 98.38 86 GLU A CA 1
ATOM 667 C C . GLU A 1 86 ? 12.812 -12.938 -26.375 1 98.38 86 GLU A C 1
ATOM 669 O O . GLU A 1 86 ? 12.086 -12.461 -27.25 1 98.38 86 GLU A O 1
ATOM 674 N N . GLY A 1 87 ? 12.898 -14.203 -26.172 1 98.12 87 GLY A N 1
ATOM 675 C CA . GLY A 1 87 ? 12.195 -15.18 -26.984 1 98.12 87 GLY A CA 1
ATOM 676 C C . GLY A 1 87 ? 10.688 -15.086 -26.859 1 98.12 87 GLY A C 1
ATOM 677 O O . GLY A 1 87 ? 9.953 -15.453 -27.781 1 98.12 87 GLY A O 1
ATOM 678 N N . ALA A 1 88 ? 10.242 -14.547 -25.734 1 98.31 88 ALA A N 1
ATOM 679 C CA . ALA A 1 88 ? 8.812 -14.484 -25.453 1 98.31 88 ALA A CA 1
ATOM 680 C C . ALA A 1 88 ? 8.234 -13.125 -25.844 1 98.31 88 ALA A C 1
ATOM 682 O O . ALA A 1 88 ? 7.047 -12.867 -25.641 1 98.31 88 ALA A O 1
ATOM 683 N N . GLY A 1 89 ? 9.062 -12.211 -26.375 1 97.75 89 GLY A N 1
ATOM 684 C CA . GLY A 1 89 ? 8.586 -10.93 -26.891 1 97.75 89 GLY A CA 1
ATOM 685 C C . GLY A 1 89 ? 8.492 -9.859 -25.812 1 97.75 89 GLY A C 1
ATOM 686 O O . GLY A 1 89 ? 7.688 -8.938 -25.922 1 97.75 89 GLY A O 1
ATOM 687 N N . VAL A 1 90 ? 9.281 -9.969 -24.766 1 98.75 90 VAL A N 1
ATOM 688 C CA . VAL A 1 90 ? 9.344 -8.945 -23.734 1 98.75 90 VAL A CA 1
ATOM 689 C C . VAL A 1 90 ? 10 -7.68 -24.281 1 98.75 90 VAL A C 1
ATOM 691 O O . VAL A 1 90 ? 10.992 -7.758 -25.016 1 98.75 90 VAL A O 1
ATOM 694 N N . ASP A 1 91 ? 9.469 -6.566 -23.969 1 98.81 91 ASP A N 1
ATOM 695 C CA . ASP A 1 91 ? 10.031 -5.305 -24.438 1 98.81 91 ASP A CA 1
ATOM 696 C C . ASP A 1 91 ? 11.031 -4.742 -23.422 1 98.81 91 ASP A C 1
ATOM 698 O O . ASP A 1 91 ? 12.102 -4.266 -23.812 1 98.81 91 ASP A O 1
ATOM 702 N N . TYR A 1 92 ? 10.648 -4.766 -22.125 1 98.88 92 TYR A N 1
ATOM 703 C CA . TYR A 1 92 ? 11.484 -4.211 -21.062 1 98.88 92 TYR A CA 1
ATOM 704 C C . TYR A 1 92 ? 11.68 -5.219 -19.938 1 98.88 92 TYR A C 1
ATOM 706 O O . TYR A 1 92 ? 10.719 -5.863 -19.5 1 98.88 92 TYR A O 1
ATOM 714 N N . VAL A 1 93 ? 12.938 -5.395 -19.547 1 98.94 93 VAL A N 1
ATOM 715 C CA . VAL A 1 93 ? 13.25 -6.18 -18.359 1 98.94 93 VAL A CA 1
ATOM 716 C C . VAL A 1 93 ? 13.758 -5.262 -17.25 1 98.94 93 VAL A C 1
ATOM 718 O O . VAL A 1 93 ? 14.664 -4.461 -17.469 1 98.94 93 VAL A O 1
ATOM 721 N N . PHE A 1 94 ? 13.094 -5.273 -16.156 1 98.94 94 PHE A N 1
ATOM 722 C CA . PHE A 1 94 ? 13.539 -4.555 -14.961 1 98.94 94 PHE A CA 1
ATOM 723 C C . PHE A 1 94 ? 14.219 -5.5 -13.977 1 98.94 94 PHE A C 1
ATOM 725 O O . PHE A 1 94 ? 13.57 -6.375 -13.398 1 98.94 94 PHE A O 1
ATOM 732 N N . SER A 1 95 ? 15.469 -5.375 -13.758 1 98.75 95 SER A N 1
ATOM 733 C CA . SER A 1 95 ? 16.266 -6.242 -12.906 1 98.75 95 SER A CA 1
ATOM 734 C C . SER A 1 95 ? 17.156 -5.43 -11.969 1 98.75 95 SER A C 1
ATOM 736 O O . SER A 1 95 ? 18.375 -5.371 -12.148 1 98.75 95 SER A O 1
ATOM 738 N N . PRO A 1 96 ? 16.547 -4.91 -10.914 1 98.62 96 PRO A N 1
ATOM 739 C CA . PRO A 1 96 ? 17.281 -4.047 -9.984 1 98.62 96 PRO A CA 1
ATOM 740 C C . PRO A 1 96 ? 18 -4.828 -8.891 1 98.62 96 PRO A C 1
ATOM 742 O O . PRO A 1 96 ? 17.672 -5.992 -8.641 1 98.62 96 PRO A O 1
ATOM 745 N N . ALA A 1 97 ? 18.984 -4.176 -8.305 1 97.94 97 ALA A N 1
ATOM 746 C CA . ALA A 1 97 ? 19.547 -4.668 -7.051 1 97.94 97 ALA A CA 1
ATOM 747 C C . ALA A 1 97 ? 18.625 -4.352 -5.879 1 97.94 97 ALA A C 1
ATOM 749 O O . ALA A 1 97 ? 17.797 -3.441 -5.961 1 97.94 97 ALA A O 1
ATOM 750 N N . PRO A 1 98 ? 18.75 -5.117 -4.785 1 97.81 98 PRO A N 1
ATOM 751 C CA . PRO A 1 98 ? 17.891 -4.875 -3.615 1 97.81 98 PRO A CA 1
ATOM 752 C C . PRO A 1 98 ? 18 -3.445 -3.094 1 97.81 98 PRO A C 1
ATOM 754 O O . PRO A 1 98 ? 17 -2.857 -2.682 1 97.81 98 PRO A O 1
ATOM 757 N N . GLU A 1 99 ? 19.156 -2.787 -3.24 1 97.88 99 GLU A N 1
ATOM 758 C CA . GLU A 1 99 ? 19.375 -1.443 -2.713 1 97.88 99 GLU A CA 1
ATOM 759 C C . GLU A 1 99 ? 18.625 -0.401 -3.539 1 97.88 99 GLU A C 1
ATOM 761 O O . GLU A 1 99 ? 18.297 0.672 -3.035 1 97.88 99 GLU A O 1
ATOM 766 N N . GLU A 1 100 ? 18.422 -0.748 -4.816 1 98.44 100 GLU A N 1
ATOM 767 C CA . GLU A 1 100 ? 17.625 0.124 -5.68 1 98.44 100 GLU A CA 1
ATOM 768 C C . GLU A 1 100 ? 16.156 0.095 -5.289 1 98.44 100 GLU A C 1
ATOM 770 O O . GLU A 1 100 ? 15.461 1.116 -5.359 1 98.44 100 GLU A O 1
ATOM 775 N N . MET A 1 101 ? 15.727 -1.034 -4.75 1 98.56 101 MET A N 1
ATOM 776 C CA . MET A 1 101 ? 14.305 -1.222 -4.465 1 98.56 101 MET A CA 1
ATOM 777 C C . MET A 1 101 ? 13.977 -0.763 -3.049 1 98.56 101 MET A C 1
ATOM 779 O O . MET A 1 101 ? 12.883 -0.24 -2.803 1 98.56 101 MET A O 1
ATOM 783 N N . TYR A 1 102 ? 14.953 -0.949 -2.172 1 98.31 102 TYR A N 1
ATOM 784 C CA . TYR A 1 102 ? 14.641 -0.713 -0.767 1 98.31 102 TYR A CA 1
ATOM 785 C C . TYR A 1 102 ? 15.664 0.214 -0.13 1 98.31 102 TYR A C 1
ATOM 787 O O . TYR A 1 102 ? 16.859 -0.114 -0.066 1 98.31 102 TYR A O 1
ATOM 795 N N . SER A 1 103 ? 15.102 1.351 0.373 1 96.19 103 SER A N 1
ATOM 796 C CA . SER A 1 103 ? 15.938 2.219 1.194 1 96.19 103 SER A CA 1
ATOM 797 C C . SER A 1 103 ? 16.312 1.543 2.508 1 96.19 103 SER A C 1
ATOM 799 O O . SER A 1 103 ? 15.547 0.738 3.041 1 96.19 103 SER A O 1
ATOM 801 N N . GLY A 1 104 ? 17.5 1.874 2.982 1 95.38 104 GLY A N 1
ATOM 802 C CA . GLY A 1 104 ? 17.891 1.385 4.293 1 95.38 104 GLY A CA 1
ATOM 803 C C . GLY A 1 104 ? 16.953 1.829 5.402 1 95.38 104 GLY A C 1
ATOM 804 O O . GLY A 1 104 ? 16.875 1.184 6.449 1 95.38 104 GLY A O 1
ATOM 805 N N . GLU A 1 105 ? 16.203 2.896 5.16 1 95.38 105 GLU A N 1
ATOM 806 C CA . GLU A 1 105 ? 15.297 3.477 6.156 1 95.38 105 GLU A CA 1
ATOM 807 C C . GLU A 1 105 ? 13.844 3.098 5.875 1 95.38 105 GLU A C 1
ATOM 809 O O . GLU A 1 105 ? 12.922 3.768 6.34 1 95.38 105 GLU A O 1
ATOM 814 N N . ARG A 1 106 ? 13.672 2.059 5.098 1 97.19 106 ARG A N 1
ATOM 815 C CA . ARG A 1 106 ? 12.305 1.651 4.773 1 97.19 106 ARG A CA 1
ATOM 816 C C . ARG A 1 106 ? 11.516 1.343 6.039 1 97.19 106 ARG A C 1
ATOM 818 O O . ARG A 1 106 ? 12 0.655 6.934 1 97.19 106 ARG A O 1
ATOM 825 N N . SER A 1 107 ? 10.281 1.884 6.059 1 98.25 107 SER A N 1
ATOM 826 C CA . SER A 1 107 ? 9.453 1.621 7.23 1 98.25 107 SER A CA 1
ATOM 827 C C . SER A 1 107 ? 7.996 1.408 6.848 1 98.25 107 SER A C 1
ATOM 829 O O . SER A 1 107 ? 7.105 1.479 7.699 1 98.25 107 SER A O 1
ATOM 831 N N . ILE A 1 108 ? 7.715 1.25 5.547 1 98.75 108 ILE A N 1
ATOM 832 C CA . ILE A 1 108 ? 6.363 0.993 5.062 1 98.75 108 ILE A CA 1
ATOM 833 C C . ILE A 1 108 ? 6.258 -0.446 4.562 1 98.75 108 ILE A C 1
ATOM 835 O O . ILE A 1 108 ? 7.164 -0.941 3.887 1 98.75 108 ILE A O 1
ATOM 839 N N . ALA A 1 109 ? 5.207 -1.138 4.902 1 98.62 109 ALA A N 1
ATOM 840 C CA . ALA A 1 109 ? 4.895 -2.475 4.406 1 98.62 109 ALA A CA 1
ATOM 841 C C . ALA A 1 109 ? 3.406 -2.609 4.094 1 98.62 109 ALA A C 1
ATOM 843 O O . ALA A 1 109 ? 2.578 -1.888 4.656 1 98.62 109 ALA A O 1
ATOM 844 N N . VAL A 1 110 ? 3.068 -3.441 3.203 1 98.88 110 VAL A N 1
ATOM 845 C CA . VAL A 1 110 ? 1.69 -3.822 2.908 1 98.88 110 VAL A CA 1
ATOM 846 C C . VAL A 1 110 ? 1.39 -5.188 3.52 1 98.88 110 VAL A C 1
ATOM 848 O O . VAL A 1 110 ? 2.076 -6.172 3.229 1 98.88 110 VAL A O 1
ATOM 851 N N . GLU A 1 111 ? 0.344 -5.234 4.293 1 98.19 111 GLU A N 1
ATOM 852 C CA . GLU A 1 111 ? 0.066 -6.438 5.074 1 98.19 111 GLU A CA 1
ATOM 853 C C . GLU A 1 111 ? -1.274 -7.051 4.684 1 98.19 111 GLU A C 1
ATOM 855 O O . GLU A 1 111 ? -2.211 -6.336 4.324 1 98.19 111 GLU A O 1
ATOM 860 N N . GLU A 1 112 ? -1.323 -8.305 4.723 1 98.12 112 GLU A N 1
ATOM 861 C CA . GLU A 1 112 ? -2.525 -9.109 4.531 1 98.12 112 GLU A CA 1
ATOM 862 C C . GLU A 1 112 ? -2.85 -9.93 5.777 1 98.12 112 GLU A C 1
ATOM 864 O O . GLU A 1 112 ? -1.976 -10.602 6.332 1 98.12 112 GLU A O 1
ATOM 869 N N . SER A 1 113 ? -4.113 -9.938 6.25 1 96.25 113 SER A N 1
ATOM 870 C CA . SER A 1 113 ? -4.359 -10.461 7.586 1 96.25 113 SER A CA 1
ATOM 871 C C . SER A 1 113 ? -5.332 -11.633 7.551 1 96.25 113 SER A C 1
ATOM 873 O O . SER A 1 113 ? -5.582 -12.273 8.578 1 96.25 113 SER A O 1
ATOM 875 N N . PHE A 1 114 ? -5.895 -12.023 6.418 1 97.56 114 PHE A N 1
ATOM 876 C CA . PHE A 1 114 ? -6.945 -13.039 6.414 1 97.56 114 PHE A CA 1
ATOM 877 C C . PHE A 1 114 ? -6.57 -14.203 5.508 1 97.56 114 PHE A C 1
ATOM 879 O O . PHE A 1 114 ? -6.387 -15.328 5.977 1 97.56 114 PHE A O 1
ATOM 886 N N . LEU A 1 115 ? -6.273 -13.938 4.246 1 97.62 115 LEU A N 1
ATOM 887 C CA . LEU A 1 115 ? -5.977 -14.984 3.266 1 97.62 115 LEU A CA 1
ATOM 888 C C . LEU A 1 115 ? -4.66 -15.672 3.592 1 97.62 115 LEU A C 1
ATOM 890 O O . LEU A 1 115 ? -4.449 -16.828 3.207 1 97.62 115 LEU A O 1
ATOM 894 N N . SER A 1 116 ? -3.77 -15.031 4.34 1 96.31 116 SER A N 1
ATOM 895 C CA . SER A 1 116 ? -2.424 -15.531 4.609 1 96.31 116 SER A CA 1
ATOM 896 C C . SER A 1 116 ? -2.385 -16.344 5.902 1 96.31 116 SER A C 1
ATOM 898 O O . SER A 1 116 ? -1.328 -16.828 6.297 1 96.31 116 SER A O 1
ATOM 900 N N . ALA A 1 117 ? -3.48 -16.469 6.586 1 95 117 ALA A N 1
ATOM 901 C CA . ALA A 1 117 ? -3.518 -17.109 7.902 1 95 117 ALA A CA 1
ATOM 902 C C . ALA A 1 117 ? -3.32 -18.609 7.785 1 95 117 ALA A C 1
ATOM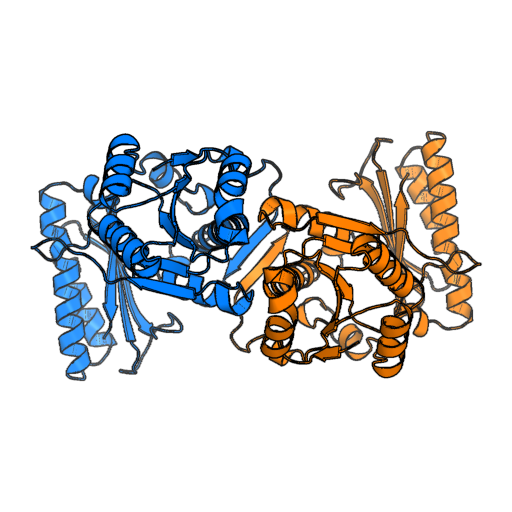 904 O O . ALA A 1 117 ? -3.078 -19.297 8.789 1 95 117 ALA A O 1
ATOM 905 N N . THR A 1 118 ? -3.416 -19.141 6.57 1 95.25 118 THR A N 1
ATOM 906 C CA . THR A 1 118 ? -3.303 -20.562 6.324 1 95.25 118 THR A CA 1
ATOM 907 C C . THR A 1 118 ? -2.215 -20.859 5.293 1 95.25 118 THR A C 1
ATOM 909 O O . THR A 1 118 ? -1.562 -19.938 4.801 1 95.25 118 THR A O 1
ATOM 912 N N . LEU A 1 119 ? -1.925 -22.172 5.047 1 97 119 LEU A N 1
ATOM 913 C CA . LEU A 1 119 ? -1.068 -22.625 3.959 1 97 119 LEU A CA 1
ATOM 914 C C . LEU A 1 119 ? 0.319 -22 4.059 1 97 119 LEU A C 1
ATOM 916 O O . LEU A 1 119 ? 0.975 -22.094 5.098 1 97 119 LEU A O 1
ATOM 920 N N . CYS A 1 120 ? 0.793 -21.406 2.953 1 94.88 120 CYS A N 1
ATOM 921 C CA . CYS A 1 120 ? 2.133 -20.828 2.947 1 94.88 120 CYS A CA 1
ATOM 922 C C . CYS A 1 120 ? 2.23 -19.672 3.924 1 94.88 120 CYS A C 1
ATOM 924 O O . CYS A 1 120 ? 3.273 -19.453 4.547 1 94.88 120 CYS A O 1
ATOM 926 N N . GLY A 1 121 ? 1.172 -18.938 4.055 1 94.12 121 GLY A N 1
ATOM 927 C CA . GLY A 1 121 ? 1.185 -17.828 4.992 1 94.12 121 GLY A CA 1
ATOM 928 C C . GLY A 1 121 ? 1.426 -18.266 6.426 1 94.12 121 GLY A C 1
ATOM 929 O O . GLY A 1 121 ? 2.164 -17.609 7.164 1 94.12 121 GLY A O 1
ATOM 930 N N . ALA A 1 122 ? 0.805 -19.312 6.805 1 91.56 122 ALA A N 1
ATOM 931 C CA . ALA A 1 122 ? 0.975 -19.859 8.148 1 91.56 122 ALA A CA 1
ATOM 932 C C . ALA A 1 122 ? 2.379 -20.422 8.336 1 91.56 122 ALA A C 1
ATOM 934 O O . ALA A 1 122 ? 2.988 -20.25 9.398 1 91.56 122 ALA A O 1
ATOM 935 N N . SER A 1 123 ? 2.904 -20.969 7.316 1 92.25 123 SER A N 1
ATOM 936 C CA . SER A 1 123 ? 4.18 -21.688 7.391 1 92.25 123 SER A CA 1
ATOM 937 C C . SER A 1 123 ? 5.352 -20.719 7.234 1 92.25 123 SER A C 1
ATOM 939 O O . SER A 1 123 ? 6.48 -21.047 7.609 1 92.25 123 SER A O 1
ATOM 941 N N . ARG A 1 124 ? 5.102 -19.594 6.637 1 93.06 124 ARG A N 1
ATOM 942 C CA . ARG A 1 124 ? 6.156 -18.625 6.344 1 93.06 124 ARG A CA 1
ATOM 943 C C . ARG A 1 124 ? 5.754 -17.234 6.789 1 93.06 124 ARG A C 1
ATOM 945 O O . ARG A 1 124 ? 5.543 -16.344 5.957 1 93.06 124 ARG A O 1
ATOM 952 N N . PRO A 1 125 ? 5.816 -16.984 8.094 1 92.25 125 PRO A N 1
ATOM 953 C CA . PRO A 1 125 ? 5.41 -15.672 8.586 1 92.25 125 PRO A CA 1
ATOM 954 C C . PRO A 1 125 ? 6.191 -14.531 7.926 1 92.25 125 PRO A C 1
ATOM 956 O O . PRO A 1 125 ? 7.414 -14.609 7.797 1 92.25 125 PRO A O 1
ATOM 959 N N . GLY A 1 126 ? 5.445 -13.492 7.438 1 94.38 126 GLY A N 1
ATOM 960 C CA . GLY A 1 126 ? 6.066 -12.328 6.832 1 94.38 126 GLY A CA 1
ATOM 961 C C . GLY A 1 126 ? 6.238 -12.453 5.332 1 94.38 126 GLY A C 1
ATOM 962 O O . GLY A 1 126 ? 6.492 -11.461 4.645 1 94.38 126 GLY A O 1
ATOM 963 N N . HIS A 1 127 ? 6.125 -13.664 4.777 1 96.75 127 HIS A N 1
ATOM 964 C CA . HIS A 1 127 ? 6.344 -13.922 3.359 1 96.75 127 HIS A CA 1
ATOM 965 C C . HIS A 1 127 ? 5.43 -13.062 2.496 1 96.75 127 HIS A C 1
ATOM 967 O O . HIS A 1 127 ? 5.898 -12.344 1.613 1 96.75 127 HIS A O 1
ATOM 973 N N . PHE A 1 128 ? 4.168 -13.094 2.836 1 98.12 128 PHE A N 1
ATOM 974 C CA . PHE A 1 128 ? 3.229 -12.422 1.95 1 98.12 128 PHE A CA 1
ATOM 975 C C . PHE A 1 128 ? 3.242 -10.914 2.189 1 98.12 128 PHE A C 1
ATOM 977 O O . PHE A 1 128 ? 2.812 -10.141 1.331 1 98.12 128 PHE A O 1
ATOM 984 N N . SER A 1 129 ? 3.713 -10.422 3.371 1 97.94 129 SER A N 1
ATOM 985 C CA . SER A 1 129 ? 4 -9 3.535 1 97.94 129 SER A CA 1
ATOM 986 C C . SER A 1 129 ? 5.051 -8.531 2.537 1 97.94 129 SER A C 1
ATOM 988 O O . SER A 1 129 ? 4.898 -7.473 1.918 1 97.94 129 SER A O 1
ATOM 990 N N . GLY A 1 130 ? 6.082 -9.359 2.449 1 98.31 130 GLY A N 1
ATOM 991 C CA . GLY A 1 130 ? 7.109 -9.062 1.465 1 98.31 130 GLY A CA 1
ATOM 992 C C . GLY A 1 130 ? 6.59 -9.055 0.041 1 98.31 130 GLY A C 1
ATOM 993 O O . GLY A 1 130 ? 6.91 -8.156 -0.741 1 98.31 130 GLY A O 1
ATOM 994 N N . VAL A 1 131 ? 5.742 -10.023 -0.279 1 98.69 131 VAL A N 1
ATOM 995 C CA . VAL A 1 131 ? 5.176 -10.156 -1.616 1 98.69 131 VAL A CA 1
ATOM 996 C C . VAL A 1 131 ? 4.301 -8.945 -1.929 1 98.69 131 VAL A C 1
ATOM 998 O O . VAL A 1 131 ? 4.465 -8.305 -2.969 1 98.69 131 VAL A O 1
ATOM 1001 N N . CYS A 1 132 ? 3.385 -8.602 -1.015 1 98.88 132 CYS A N 1
ATOM 1002 C CA . CYS A 1 132 ? 2.475 -7.48 -1.236 1 98.88 132 CYS A CA 1
ATOM 1003 C C . CYS A 1 132 ? 3.244 -6.172 -1.369 1 98.88 132 CYS A C 1
ATOM 1005 O O . CYS A 1 132 ? 2.924 -5.344 -2.223 1 98.88 132 CYS A O 1
ATOM 1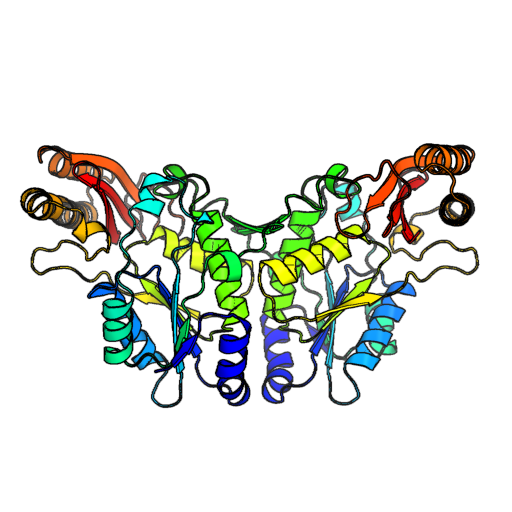007 N N . THR A 1 133 ? 4.258 -6.008 -0.572 1 98.88 133 THR A N 1
ATOM 1008 C CA . THR A 1 133 ? 5.027 -4.766 -0.579 1 98.88 133 THR A CA 1
ATOM 1009 C C . THR A 1 133 ? 5.746 -4.582 -1.91 1 98.88 133 THR A C 1
ATOM 1011 O O . THR A 1 133 ? 5.641 -3.529 -2.541 1 98.88 133 THR A O 1
ATOM 1014 N N . VAL A 1 134 ? 6.438 -5.59 -2.396 1 98.88 134 VAL A N 1
ATOM 1015 C CA . VAL A 1 134 ? 7.195 -5.453 -3.635 1 98.88 134 VAL A CA 1
ATOM 1016 C C . VAL A 1 134 ? 6.242 -5.281 -4.812 1 98.88 134 VAL A C 1
ATOM 1018 O O . VAL A 1 134 ? 6.531 -4.539 -5.754 1 98.88 134 VAL A O 1
ATOM 1021 N N . LEU A 1 135 ? 5.105 -5.949 -4.766 1 98.94 135 LEU A N 1
ATOM 1022 C CA . LEU A 1 135 ? 4.172 -5.836 -5.883 1 98.94 135 LEU A CA 1
ATOM 1023 C C . LEU A 1 135 ? 3.494 -4.469 -5.891 1 98.94 135 LEU A C 1
ATOM 1025 O O . LEU A 1 135 ? 3.232 -3.906 -6.953 1 98.94 135 LEU A O 1
ATOM 1029 N N . ALA A 1 136 ? 3.193 -3.963 -4.695 1 98.88 136 ALA A N 1
ATOM 1030 C CA . ALA A 1 136 ? 2.697 -2.59 -4.637 1 98.88 136 ALA A CA 1
ATOM 1031 C C . ALA A 1 136 ? 3.693 -1.62 -5.266 1 98.88 136 ALA A C 1
ATOM 1033 O O . ALA A 1 136 ? 3.311 -0.745 -6.047 1 98.88 136 ALA A O 1
ATOM 1034 N N . LYS A 1 137 ? 4.953 -1.765 -4.957 1 98.81 137 LYS A N 1
ATOM 1035 C CA . LYS A 1 137 ? 6.008 -0.936 -5.535 1 98.81 137 LYS A CA 1
ATOM 1036 C C . LYS A 1 137 ? 6.031 -1.059 -7.055 1 98.81 137 LYS A C 1
ATOM 1038 O O . LYS A 1 137 ? 6.062 -0.051 -7.766 1 98.81 137 LYS A O 1
ATOM 1043 N N . LEU A 1 138 ? 5.988 -2.303 -7.504 1 98.94 138 LEU A N 1
ATOM 1044 C CA . LEU A 1 138 ? 6.074 -2.551 -8.938 1 98.94 138 LEU A CA 1
ATOM 1045 C C . LEU A 1 138 ? 4.863 -1.967 -9.664 1 98.94 138 LEU A C 1
ATOM 1047 O O . LEU A 1 138 ? 4.996 -1.415 -10.758 1 98.94 138 LEU A O 1
ATOM 1051 N N . PHE A 1 139 ? 3.648 -2.111 -9.078 1 98.94 139 PHE A N 1
ATOM 1052 C CA . PHE A 1 139 ? 2.451 -1.545 -9.688 1 98.94 139 PHE A CA 1
ATOM 1053 C C . PHE A 1 139 ? 2.557 -0.028 -9.781 1 98.94 139 PHE A C 1
ATOM 1055 O O . PHE A 1 139 ? 2.145 0.568 -10.781 1 98.94 139 PHE A O 1
ATOM 1062 N N . ASN A 1 140 ? 3.166 0.574 -8.75 1 98.75 140 ASN A N 1
ATOM 1063 C CA . ASN A 1 140 ? 3.314 2.025 -8.766 1 98.75 140 ASN A CA 1
ATOM 1064 C C . ASN A 1 140 ? 4.418 2.467 -9.719 1 98.75 140 ASN A C 1
ATOM 1066 O O . ASN A 1 140 ? 4.328 3.533 -10.328 1 98.75 140 ASN A O 1
ATOM 1070 N N . LEU A 1 141 ? 5.457 1.697 -9.867 1 98.44 141 LEU A N 1
ATOM 1071 C CA . LEU A 1 141 ? 6.59 2.01 -10.734 1 98.44 141 LEU A CA 1
ATOM 1072 C C . LEU A 1 141 ? 6.215 1.847 -12.203 1 98.44 141 LEU A C 1
ATOM 1074 O O . LEU A 1 141 ? 6.488 2.729 -13.023 1 98.44 141 LEU A O 1
ATOM 1078 N N . VAL A 1 142 ? 5.535 0.727 -12.477 1 98.75 142 VAL A N 1
ATOM 1079 C CA . VAL A 1 142 ? 5.285 0.334 -13.859 1 98.75 142 VAL A CA 1
ATOM 1080 C C . VAL A 1 142 ? 3.949 0.911 -14.328 1 98.75 142 VAL A C 1
ATOM 1082 O O . VAL A 1 142 ? 3.781 1.229 -15.508 1 98.75 142 VAL A O 1
ATOM 1085 N N . GLN A 1 143 ? 3 1.073 -13.391 1 98.25 143 GLN A N 1
ATOM 1086 C CA . GLN A 1 143 ? 1.638 1.501 -13.688 1 98.25 143 GLN A CA 1
ATOM 1087 C C . GLN A 1 143 ? 1.039 0.675 -14.82 1 98.25 143 GLN A C 1
ATOM 1089 O O . GLN A 1 143 ? 0.564 1.229 -15.82 1 98.25 143 GLN A O 1
ATOM 1094 N N . PRO A 1 144 ? 0.993 -0.64 -14.617 1 98.81 144 PRO A N 1
ATOM 1095 C CA . PRO A 1 144 ? 0.463 -1.523 -15.656 1 98.81 144 PRO A CA 1
ATOM 1096 C C . PRO A 1 144 ? -1.06 -1.476 -15.75 1 98.81 144 PRO A C 1
ATOM 1098 O O . PRO A 1 144 ? -1.735 -1.178 -14.766 1 98.81 144 PRO A O 1
ATOM 1101 N N . THR A 1 145 ? -1.575 -1.764 -16.953 1 98.19 145 THR A N 1
ATOM 1102 C CA . THR A 1 145 ? -3.008 -1.985 -17.125 1 98.19 145 THR A CA 1
ATOM 1103 C C . THR A 1 145 ? -3.385 -3.408 -16.719 1 98.19 145 THR A C 1
ATOM 1105 O O . THR A 1 145 ? -4.5 -3.652 -16.266 1 98.19 145 THR A O 1
ATOM 1108 N N . ASP A 1 146 ? -2.424 -4.316 -16.953 1 98.75 146 ASP A N 1
ATOM 1109 C CA . ASP A 1 146 ? -2.615 -5.738 -16.672 1 98.75 146 ASP A CA 1
ATOM 1110 C C . ASP A 1 146 ? -1.363 -6.348 -16.047 1 98.75 146 ASP A C 1
ATOM 1112 O O . ASP A 1 146 ? -0.247 -5.891 -16.312 1 98.75 146 ASP A O 1
ATOM 1116 N N . ALA A 1 147 ? -1.563 -7.328 -15.281 1 98.94 147 ALA A N 1
ATOM 1117 C CA . ALA A 1 147 ? -0.466 -8.125 -14.734 1 98.94 147 ALA A CA 1
ATOM 1118 C C . ALA A 1 147 ? -0.831 -9.602 -14.688 1 98.94 147 ALA A C 1
ATOM 1120 O O . ALA A 1 147 ? -1.991 -9.961 -14.469 1 98.94 147 ALA A O 1
ATOM 1121 N N . ILE A 1 148 ? 0.147 -10.453 -14.875 1 98.88 148 ILE A N 1
ATOM 1122 C CA . ILE A 1 148 ? -0.106 -11.883 -14.969 1 98.88 148 ILE A CA 1
ATOM 1123 C C . ILE A 1 148 ? 0.684 -12.625 -13.891 1 98.88 148 ILE A C 1
ATOM 1125 O O . ILE A 1 148 ? 1.87 -12.352 -13.688 1 98.88 148 ILE A O 1
ATOM 1129 N N . PHE A 1 149 ? 0.027 -13.5 -13.25 1 98.62 149 PHE A N 1
ATOM 1130 C CA . PHE A 1 149 ? 0.621 -14.367 -12.227 1 98.62 149 PHE A CA 1
ATOM 1131 C C . PHE A 1 149 ? 0.227 -15.82 -12.453 1 98.62 149 PHE A C 1
ATOM 1133 O O . PHE A 1 149 ? -0.84 -16.094 -13 1 98.62 149 PHE A O 1
ATOM 1140 N N . GLY A 1 150 ? 1.048 -16.719 -12.055 1 98 150 GLY A N 1
ATOM 1141 C CA . GLY A 1 150 ? 0.747 -18.125 -12.203 1 98 150 GLY A CA 1
ATOM 1142 C C . GLY A 1 150 ? -0.177 -18.656 -11.125 1 98 150 GLY A C 1
ATOM 1143 O O . GLY A 1 150 ? -0.051 -18.297 -9.961 1 98 150 GLY A O 1
ATOM 1144 N N . LYS A 1 151 ? -0.948 -19.594 -11.469 1 98 151 LYS A N 1
ATOM 1145 C CA . LYS A 1 151 ? -1.866 -20.234 -10.531 1 98 151 LYS A CA 1
ATOM 1146 C C . LYS A 1 151 ? -1.133 -21.219 -9.625 1 98 151 LYS A C 1
ATOM 1148 O O . LYS A 1 151 ? -1.688 -21.688 -8.633 1 98 151 LYS A O 1
ATOM 1153 N N . LYS A 1 152 ? 0.133 -21.5 -9.969 1 97.06 152 LYS A N 1
ATOM 1154 C CA . LYS A 1 152 ? 0.871 -22.453 -9.141 1 97.06 152 LYS A CA 1
ATOM 1155 C C . LYS A 1 152 ? 0.894 -22 -7.684 1 97.06 152 LYS A C 1
ATOM 1157 O O . LYS A 1 152 ? 0.686 -22.812 -6.773 1 97.06 152 LYS A O 1
ATOM 1162 N N . ASP A 1 153 ? 1.195 -20.812 -7.473 1 96.75 153 ASP A N 1
ATOM 1163 C CA . ASP A 1 153 ? 1.023 -20.219 -6.148 1 96.75 153 ASP A CA 1
ATOM 1164 C C . ASP A 1 153 ? -0.351 -19.578 -6.008 1 96.75 153 ASP A C 1
ATOM 1166 O O . ASP A 1 153 ? -0.467 -18.344 -6.008 1 96.75 153 ASP A O 1
ATOM 1170 N N . TYR A 1 154 ? -1.313 -20.391 -5.809 1 98 154 TYR A N 1
ATOM 1171 C CA . TYR A 1 154 ? -2.713 -19.984 -5.828 1 98 154 TYR A CA 1
ATOM 1172 C C . TYR A 1 154 ? -3.012 -19 -4.699 1 98 154 TYR A C 1
ATOM 1174 O O . TYR A 1 154 ? -3.762 -18.047 -4.883 1 98 154 TYR A O 1
ATOM 1182 N N . GLN A 1 155 ? -2.504 -19.25 -3.51 1 98.12 155 GLN A N 1
ATOM 1183 C CA . GLN A 1 155 ? -2.707 -18.344 -2.381 1 98.12 155 GLN A CA 1
ATOM 1184 C C . GLN A 1 155 ? -2.133 -16.953 -2.672 1 98.12 155 GLN A C 1
ATOM 1186 O O . GLN A 1 155 ? -2.76 -15.945 -2.361 1 98.12 155 GLN A O 1
ATOM 1191 N N . GLN A 1 156 ? -0.942 -16.938 -3.273 1 98.38 156 GLN A N 1
ATOM 1192 C CA . GLN A 1 156 ? -0.354 -15.664 -3.656 1 98.38 156 GLN A CA 1
ATOM 1193 C C . GLN A 1 156 ? -1.259 -14.914 -4.629 1 98.38 156 GLN A C 1
ATOM 1195 O O . GLN A 1 156 ? -1.48 -13.711 -4.477 1 98.38 156 GLN A O 1
ATOM 1200 N N . LEU A 1 157 ? -1.749 -15.609 -5.621 1 98.56 157 LEU A N 1
ATOM 1201 C CA . LEU A 1 157 ? -2.639 -14.992 -6.598 1 98.56 157 LEU A CA 1
ATOM 1202 C C . LEU A 1 157 ? -3.877 -14.422 -5.918 1 98.56 157 LEU A C 1
ATOM 1204 O O . LEU A 1 157 ? -4.281 -13.289 -6.211 1 98.56 157 LEU A O 1
ATOM 1208 N N . ALA A 1 158 ? -4.465 -15.156 -5.031 1 98.25 158 ALA A N 1
ATOM 1209 C CA . ALA A 1 158 ? -5.641 -14.703 -4.297 1 98.25 158 ALA A CA 1
ATOM 1210 C C . ALA A 1 158 ? -5.324 -13.453 -3.479 1 98.25 158 ALA A C 1
ATOM 1212 O O . ALA A 1 158 ? -6.113 -12.508 -3.449 1 98.25 158 ALA A O 1
ATOM 1213 N N . ILE A 1 159 ? -4.203 -13.477 -2.854 1 98.56 159 ILE A N 1
ATOM 1214 C CA . ILE A 1 159 ? -3.781 -12.359 -2.012 1 98.56 159 ILE A CA 1
ATOM 1215 C C . ILE A 1 159 ? -3.537 -11.125 -2.875 1 98.56 159 ILE A C 1
ATOM 1217 O O . ILE A 1 159 ? -3.914 -10.016 -2.498 1 98.56 159 ILE A O 1
ATOM 1221 N N . ILE A 1 160 ? -2.93 -11.32 -4.051 1 98.75 160 ILE A N 1
ATOM 1222 C CA . ILE A 1 160 ? -2.662 -10.219 -4.969 1 98.75 160 ILE A CA 1
ATOM 1223 C C . ILE A 1 160 ? -3.98 -9.609 -5.441 1 98.75 160 ILE A C 1
ATOM 1225 O O . ILE A 1 160 ? -4.125 -8.383 -5.488 1 98.75 160 ILE A O 1
ATOM 1229 N N . ARG A 1 161 ? -4.934 -10.43 -5.762 1 98.56 161 ARG A N 1
ATOM 1230 C CA . ARG A 1 161 ? -6.246 -9.938 -6.16 1 98.56 161 ARG A CA 1
ATOM 1231 C C . ARG A 1 161 ? -6.902 -9.148 -5.035 1 98.56 161 ARG A C 1
ATOM 1233 O O . ARG A 1 161 ? -7.504 -8.102 -5.273 1 98.56 161 ARG A O 1
ATOM 1240 N N . ARG A 1 162 ? -6.785 -9.656 -3.775 1 98.5 162 ARG A N 1
ATOM 1241 C CA . ARG A 1 162 ? -7.297 -8.945 -2.609 1 98.5 162 ARG A CA 1
ATOM 1242 C C . ARG A 1 162 ? -6.621 -7.586 -2.453 1 98.5 162 ARG A C 1
ATOM 1244 O O . ARG A 1 162 ? -7.285 -6.582 -2.188 1 98.5 162 ARG A O 1
ATOM 1251 N N . MET A 1 163 ? -5.32 -7.531 -2.637 1 98.81 163 MET A N 1
ATOM 1252 C CA . MET A 1 163 ? -4.566 -6.289 -2.52 1 98.81 163 MET A CA 1
ATOM 1253 C C . MET A 1 163 ? -5.027 -5.273 -3.559 1 98.81 163 MET A C 1
ATOM 1255 O O . MET A 1 163 ? -5.25 -4.105 -3.234 1 98.81 163 MET A O 1
ATOM 1259 N N . VAL A 1 164 ? -5.211 -5.742 -4.805 1 98.81 164 VAL A N 1
ATOM 1260 C CA . VAL A 1 164 ? -5.645 -4.879 -5.898 1 98.81 164 VAL A CA 1
ATOM 1261 C C . VAL A 1 164 ? -7.031 -4.32 -5.602 1 98.81 164 VAL A C 1
ATOM 1263 O O . VAL A 1 164 ? -7.277 -3.125 -5.777 1 98.81 164 VAL A O 1
ATOM 1266 N N . ARG A 1 165 ? -7.895 -5.164 -5.098 1 98.25 165 ARG A N 1
ATOM 1267 C CA . ARG A 1 165 ? -9.25 -4.738 -4.754 1 98.25 165 ARG A CA 1
ATOM 1268 C C . ARG A 1 165 ? -9.234 -3.77 -3.576 1 98.25 165 ARG A C 1
ATOM 1270 O O . ARG A 1 165 ? -9.812 -2.682 -3.654 1 98.25 165 ARG A O 1
ATOM 1277 N N . ASP A 1 166 ? -8.578 -4.172 -2.506 1 98.69 166 ASP A N 1
ATOM 1278 C CA . ASP A 1 166 ? -8.656 -3.439 -1.247 1 98.69 166 ASP A CA 1
ATOM 1279 C C . ASP A 1 166 ? -7.957 -2.086 -1.357 1 98.69 166 ASP A C 1
ATOM 1281 O O . ASP A 1 166 ? -8.297 -1.145 -0.64 1 98.69 166 ASP A O 1
ATOM 1285 N N . LEU A 1 167 ? -6.945 -1.935 -2.223 1 98.88 167 LEU A N 1
ATOM 1286 C CA . LEU A 1 167 ? -6.215 -0.678 -2.338 1 98.88 167 LEU A CA 1
ATOM 1287 C C . LEU A 1 167 ? -6.59 0.053 -3.623 1 98.88 167 LEU A C 1
ATOM 1289 O O . LEU A 1 167 ? -6.016 1.097 -3.939 1 98.88 167 LEU A O 1
ATOM 1293 N N . ASP A 1 168 ? -7.5 -0.516 -4.41 1 98.69 168 ASP A N 1
ATOM 1294 C CA . ASP A 1 168 ? -8.086 0.104 -5.594 1 98.69 168 ASP A CA 1
ATOM 1295 C C . ASP A 1 168 ? -7.023 0.333 -6.672 1 98.69 168 ASP A C 1
ATOM 1297 O O . ASP A 1 168 ? -7.051 1.351 -7.367 1 98.69 168 ASP A O 1
ATOM 1301 N N . PHE A 1 169 ? -6.02 -0.554 -6.789 1 98.75 169 PHE A N 1
ATOM 1302 C CA . PHE A 1 169 ? -5.07 -0.461 -7.895 1 98.75 169 PHE A CA 1
ATOM 1303 C C . PHE A 1 169 ? -5.793 -0.53 -9.234 1 98.75 169 PHE A C 1
ATOM 1305 O O . PHE A 1 169 ? -6.691 -1.355 -9.422 1 98.75 169 PHE A O 1
ATOM 1312 N N . PRO A 1 170 ? -5.484 0.343 -10.117 1 97.88 170 PRO A N 1
ATOM 1313 C CA . PRO A 1 170 ? -6.094 0.262 -11.445 1 97.88 170 PRO A CA 1
ATOM 1314 C C . PRO A 1 170 ? -5.398 -0.749 -12.352 1 97.88 170 PRO A C 1
ATOM 1316 O O . PRO A 1 170 ? -4.926 -0.391 -13.438 1 97.88 170 PRO A O 1
ATOM 1319 N N . VAL A 1 171 ? -5.297 -2.014 -11.906 1 98.56 171 VAL A N 1
ATOM 1320 C CA . VAL A 1 171 ? -4.629 -3.09 -12.633 1 98.56 171 VAL A CA 1
ATOM 1321 C C . VAL A 1 171 ? -5.543 -4.312 -12.703 1 98.56 171 VAL A C 1
ATOM 1323 O O . VAL A 1 171 ? -6.188 -4.668 -11.711 1 98.56 171 VAL A O 1
ATOM 1326 N N . ARG A 1 172 ? -5.695 -4.863 -13.883 1 98.69 172 ARG A N 1
ATOM 1327 C CA . ARG A 1 172 ? -6.398 -6.133 -14.039 1 98.69 172 ARG A CA 1
ATOM 1328 C C . ARG A 1 172 ? -5.449 -7.312 -13.836 1 98.69 172 ARG A C 1
ATOM 1330 O O . ARG A 1 172 ? -4.422 -7.406 -14.508 1 98.69 172 ARG A O 1
ATOM 1337 N N . ILE A 1 173 ? -5.773 -8.234 -12.914 1 98.88 173 ILE A N 1
ATOM 1338 C CA . ILE A 1 173 ? -4.914 -9.367 -12.594 1 98.88 173 ILE A CA 1
ATOM 1339 C C . ILE A 1 173 ? -5.383 -10.602 -13.352 1 98.88 173 ILE A C 1
ATOM 1341 O O . ILE A 1 173 ? -6.559 -10.969 -13.289 1 98.88 173 ILE A O 1
ATOM 1345 N N . HIS A 1 174 ? -4.488 -11.227 -14.008 1 98.81 174 HIS A N 1
ATOM 1346 C CA . HIS A 1 174 ? -4.762 -12.453 -14.758 1 98.81 174 HIS A CA 1
ATOM 1347 C C . HIS A 1 174 ? -4.039 -13.648 -14.133 1 98.81 174 HIS A C 1
ATOM 1349 O O . HIS A 1 174 ? -2.869 -13.547 -13.758 1 98.81 174 HIS A O 1
ATOM 1355 N N . GLY A 1 175 ? -4.746 -14.734 -14 1 98.25 175 GLY A N 1
ATOM 1356 C CA . GLY A 1 175 ? -4.156 -15.992 -13.57 1 98.25 175 GLY A CA 1
ATOM 1357 C C . GLY A 1 175 ? -3.846 -16.922 -14.727 1 98.25 175 GLY A C 1
ATOM 1358 O O . GLY A 1 175 ? -4.695 -17.156 -15.586 1 98.25 175 GLY A O 1
ATOM 1359 N N . ALA A 1 176 ? -2.65 -17.438 -14.727 1 98.19 176 ALA A N 1
ATOM 1360 C CA . ALA A 1 176 ? -2.25 -18.375 -15.773 1 98.19 176 ALA A CA 1
ATOM 1361 C C . ALA A 1 176 ? -2.16 -19.797 -15.227 1 98.19 176 ALA A C 1
ATOM 1363 O O . ALA A 1 176 ? -1.72 -20.016 -14.094 1 98.19 176 ALA A O 1
ATOM 1364 N N . GLU A 1 177 ? -2.414 -20.734 -16.062 1 97.56 177 GLU A N 1
ATOM 1365 C CA . GLU A 1 177 ? -2.443 -22.141 -15.664 1 97.56 177 GLU A CA 1
ATOM 1366 C C . GLU A 1 177 ? -1.041 -22.656 -15.352 1 97.56 177 GLU A C 1
ATOM 1368 O O . GLU A 1 177 ? -0.052 -22.141 -15.883 1 97.56 177 GLU A O 1
ATOM 1373 N N . ILE A 1 178 ? -0.998 -23.688 -14.508 1 97.81 178 ILE A N 1
ATOM 1374 C CA . ILE A 1 178 ? 0.268 -24.312 -14.148 1 97.81 178 ILE A CA 1
ATOM 1375 C C . ILE A 1 178 ? 0.827 -25.078 -15.352 1 97.81 178 ILE A C 1
ATOM 1377 O O . ILE A 1 178 ? 0.107 -25.828 -16.016 1 97.81 178 ILE A O 1
ATOM 1381 N N . VAL A 1 179 ? 2.029 -24.797 -15.672 1 97.88 179 VAL A N 1
ATOM 1382 C CA . VAL A 1 179 ? 2.725 -25.562 -16.703 1 97.88 179 VAL A CA 1
ATOM 1383 C C . VAL A 1 179 ? 3.498 -26.719 -16.078 1 97.88 179 VAL A C 1
ATOM 1385 O O . VAL A 1 179 ? 4.203 -26.531 -15.078 1 97.88 179 VAL A O 1
ATOM 1388 N N . ARG A 1 180 ? 3.416 -27.859 -16.656 1 97.56 180 ARG A N 1
ATOM 1389 C CA . ARG A 1 180 ? 3.971 -29.062 -16.047 1 97.56 180 ARG A CA 1
ATOM 1390 C C . ARG A 1 180 ? 4.871 -29.797 -17.031 1 97.56 180 ARG A C 1
ATOM 1392 O O . ARG A 1 180 ? 4.711 -29.672 -18.25 1 97.56 180 ARG A O 1
ATOM 1399 N N . HIS A 1 181 ? 5.773 -30.547 -16.469 1 95.38 181 HIS A N 1
ATOM 1400 C CA . HIS A 1 181 ? 6.547 -31.5 -17.25 1 95.38 181 HIS A CA 1
ATOM 1401 C C . HIS A 1 181 ? 5.664 -32.625 -17.766 1 95.38 181 HIS A C 1
ATOM 1403 O O . HIS A 1 181 ? 4.539 -32.812 -17.297 1 95.38 181 HIS A O 1
ATOM 1409 N N . GLY A 1 182 ? 6.168 -33.312 -18.719 1 93.75 182 GLY A N 1
ATOM 1410 C CA . GLY A 1 182 ? 5.438 -34.438 -19.281 1 93.75 182 GLY A CA 1
ATOM 1411 C C . GLY A 1 182 ? 4.977 -35.438 -18.234 1 93.75 182 GLY A C 1
ATOM 1412 O O . GLY A 1 182 ? 3.932 -36.062 -18.391 1 93.75 182 GLY A O 1
ATOM 1413 N N . ASN A 1 183 ? 5.734 -35.531 -17.141 1 92.81 183 ASN A N 1
ATOM 1414 C CA . ASN A 1 183 ? 5.418 -36.5 -16.078 1 92.81 183 ASN A CA 1
ATOM 1415 C C . ASN A 1 183 ? 4.453 -35.906 -15.055 1 92.81 183 ASN A C 1
ATOM 1417 O O . ASN A 1 183 ? 4.105 -36.562 -14.078 1 92.81 183 ASN A O 1
ATOM 1421 N N . GLY A 1 184 ? 4.133 -34.594 -15.266 1 95.31 184 GLY A N 1
ATOM 1422 C CA . GLY A 1 184 ? 3.129 -33.969 -14.398 1 95.31 184 GLY A CA 1
ATOM 1423 C C . GLY A 1 184 ? 3.719 -33.031 -13.367 1 95.31 184 GLY A C 1
ATOM 1424 O O . GLY A 1 184 ? 2.994 -32.25 -12.742 1 95.31 184 GLY A O 1
ATOM 1425 N N . LEU A 1 185 ? 5.004 -33.094 -13.094 1 96.12 185 LEU A N 1
ATOM 1426 C CA . LEU A 1 185 ? 5.656 -32.219 -12.141 1 96.12 185 LEU A CA 1
ATOM 1427 C C . LEU A 1 185 ? 5.527 -30.766 -12.562 1 96.12 185 LEU A C 1
ATOM 1429 O O . LEU A 1 185 ? 5.824 -30.422 -13.711 1 96.12 185 LEU A O 1
ATOM 1433 N N . ALA A 1 186 ? 5.016 -29.953 -11.695 1 96.75 186 ALA A N 1
ATOM 1434 C CA . ALA A 1 186 ? 4.922 -28.531 -12.008 1 96.75 186 ALA A CA 1
ATOM 1435 C C . ALA A 1 186 ? 6.309 -27.922 -12.203 1 96.75 186 ALA A C 1
ATOM 1437 O O . ALA A 1 186 ? 7.238 -28.219 -11.445 1 96.75 186 ALA A O 1
ATOM 1438 N N . TYR A 1 187 ? 6.453 -27.078 -13.195 1 96 187 TYR A N 1
ATOM 1439 C CA . TYR A 1 187 ? 7.711 -26.344 -13.352 1 96 187 TYR A CA 1
ATOM 1440 C C . TYR A 1 187 ? 7.953 -25.422 -12.164 1 96 187 TYR A C 1
ATOM 1442 O O . TYR A 1 187 ? 7.023 -24.781 -11.664 1 96 187 TYR A O 1
ATOM 1450 N N . SER A 1 188 ? 9.156 -25.406 -11.734 1 93.81 188 SER A N 1
ATOM 1451 C CA . SER A 1 188 ? 9.609 -24.578 -10.633 1 93.81 188 SER A CA 1
ATOM 1452 C C . SER A 1 188 ? 11.102 -24.281 -10.727 1 93.81 188 SER A C 1
ATOM 1454 O O . SER A 1 188 ? 11.883 -25.141 -11.133 1 93.81 188 SER A O 1
ATOM 1456 N N . SER A 1 189 ? 11.453 -23.047 -10.289 1 90.69 189 SER A N 1
ATOM 1457 C CA . SER A 1 189 ? 12.875 -22.719 -10.211 1 90.69 189 SER A CA 1
ATOM 1458 C C . SER A 1 189 ? 13.586 -23.656 -9.234 1 90.69 189 SER A C 1
ATOM 1460 O O . SER A 1 189 ? 14.758 -24 -9.445 1 90.69 189 SER A O 1
ATOM 1462 N N . ARG A 1 190 ? 12.914 -24.188 -8.211 1 91.06 190 ARG A N 1
ATOM 1463 C CA . ARG A 1 190 ? 13.5 -25.031 -7.164 1 91.06 190 ARG A CA 1
ATOM 1464 C C . ARG A 1 190 ? 13.773 -26.438 -7.676 1 91.06 190 ARG A C 1
ATOM 1466 O O . ARG A 1 190 ? 14.492 -27.203 -7.039 1 91.06 190 ARG A O 1
ATOM 1473 N N . ASN A 1 191 ? 13.117 -26.766 -8.836 1 92.69 191 ASN A N 1
ATOM 1474 C CA . ASN A 1 191 ? 13.344 -28.109 -9.383 1 92.69 191 ASN A CA 1
ATOM 1475 C C . ASN A 1 191 ? 14.82 -28.344 -9.672 1 92.69 191 ASN A C 1
ATOM 1477 O O . ASN A 1 191 ? 15.289 -29.484 -9.656 1 92.69 191 ASN A O 1
ATOM 1481 N N . ALA A 1 192 ? 15.516 -27.266 -9.922 1 89.38 192 ALA A N 1
ATOM 1482 C CA . ALA A 1 192 ? 16.938 -27.359 -10.25 1 89.38 192 ALA A CA 1
ATOM 1483 C C . ALA A 1 192 ? 17.734 -27.906 -9.062 1 89.38 192 ALA A C 1
ATOM 1485 O O . ALA A 1 192 ? 18.844 -28.406 -9.234 1 89.38 192 ALA A O 1
ATOM 1486 N N . ARG A 1 193 ? 17.188 -27.875 -7.883 1 91.06 193 ARG A N 1
ATOM 1487 C CA . ARG A 1 193 ? 17.875 -28.312 -6.672 1 91.06 193 ARG A CA 1
ATOM 1488 C C . ARG A 1 193 ? 17.562 -29.781 -6.359 1 91.06 193 ARG A C 1
ATOM 1490 O O . ARG A 1 193 ? 18.141 -30.375 -5.453 1 91.06 193 ARG A O 1
ATOM 1497 N N . LEU A 1 194 ? 16.656 -30.391 -7.121 1 94.62 194 LEU A N 1
ATOM 1498 C CA . LEU A 1 194 ? 16.266 -31.781 -6.895 1 94.62 194 LEU A CA 1
ATOM 1499 C C . LEU A 1 194 ? 17.266 -32.75 -7.512 1 94.62 194 LEU A C 1
ATOM 1501 O O . LEU A 1 194 ? 17.797 -32.5 -8.602 1 94.62 194 LEU A O 1
ATOM 1505 N N . THR A 1 195 ? 17.484 -33.844 -6.816 1 95.06 195 THR A N 1
ATOM 1506 C CA . THR A 1 195 ? 18.203 -34.969 -7.438 1 95.06 195 THR A CA 1
ATOM 1507 C C . THR A 1 195 ? 17.328 -35.656 -8.469 1 95.06 195 THR A C 1
ATOM 1509 O O . THR A 1 195 ? 16.109 -35.5 -8.469 1 95.06 195 THR A O 1
ATOM 1512 N N . PRO A 1 196 ? 17.969 -36.406 -9.336 1 94.81 196 PRO A N 1
ATOM 1513 C CA . PRO A 1 196 ? 17.172 -37.156 -10.289 1 94.81 196 PRO A CA 1
ATOM 1514 C C . PRO A 1 196 ? 16.125 -38.031 -9.609 1 94.81 196 PRO A C 1
ATOM 1516 O O . PRO A 1 196 ? 14.992 -38.156 -10.078 1 94.81 196 PRO A O 1
ATOM 1519 N N . GLU A 1 197 ? 16.531 -38.625 -8.531 1 95.19 197 GLU A N 1
ATOM 1520 C CA . GLU A 1 197 ? 15.617 -39.469 -7.777 1 95.19 197 GLU A CA 1
ATOM 1521 C C . GLU A 1 197 ? 14.453 -38.688 -7.207 1 95.19 197 GLU A C 1
ATOM 1523 O O . GLU A 1 197 ? 13.297 -39.094 -7.297 1 95.19 197 GLU A O 1
ATOM 1528 N N . GLN A 1 198 ? 14.75 -37.562 -6.676 1 95.81 198 GLN A N 1
ATOM 1529 C CA . GLN A 1 198 ? 13.727 -36.688 -6.09 1 95.81 198 GLN A CA 1
ATOM 1530 C C . GLN A 1 198 ? 12.766 -36.188 -7.152 1 95.81 198 GLN A C 1
ATOM 1532 O O . GLN A 1 198 ? 11.57 -36.031 -6.891 1 95.81 198 GLN A O 1
ATOM 1537 N N . LYS A 1 199 ? 13.227 -35.906 -8.32 1 95.19 199 LYS A N 1
ATOM 1538 C CA . LYS A 1 199 ? 12.383 -35.438 -9.422 1 95.19 199 LYS A CA 1
ATOM 1539 C C . LYS A 1 199 ? 11.344 -36.5 -9.789 1 95.19 199 LYS A C 1
ATOM 1541 O O . LYS A 1 199 ? 10.188 -36.188 -10.07 1 95.19 199 LYS A O 1
ATOM 1546 N N . GLU A 1 200 ? 11.789 -37.688 -9.758 1 94.38 200 GLU A N 1
ATOM 1547 C CA . GLU A 1 200 ? 10.875 -38.781 -10.023 1 94.38 200 GLU A CA 1
ATOM 1548 C C . GLU A 1 200 ? 9.859 -38.938 -8.898 1 94.38 200 GLU A C 1
ATOM 1550 O O . GLU A 1 200 ? 8.68 -39.188 -9.141 1 94.38 200 GLU A O 1
ATOM 1555 N N . GLN A 1 201 ? 10.344 -38.781 -7.707 1 96.12 201 GLN A N 1
ATOM 1556 C CA . GLN A 1 201 ? 9.492 -38.906 -6.527 1 96.12 201 GLN A CA 1
ATOM 1557 C C . GLN A 1 201 ? 8.453 -37.812 -6.48 1 96.12 201 GLN A C 1
ATOM 1559 O O . GLN A 1 201 ? 7.309 -38.031 -6.086 1 96.12 201 GLN A O 1
ATOM 1564 N N . ALA A 1 202 ? 8.805 -36.656 -6.93 1 96.94 202 ALA A N 1
ATOM 1565 C CA . ALA A 1 202 ? 7.988 -35.469 -6.789 1 96.94 202 ALA A CA 1
ATOM 1566 C C . ALA A 1 202 ? 6.711 -35.562 -7.613 1 96.94 202 ALA A C 1
ATOM 1568 O O . ALA A 1 202 ? 5.746 -34.844 -7.375 1 96.94 202 ALA A O 1
ATOM 1569 N N . VAL A 1 203 ? 6.656 -36.469 -8.57 1 96.88 203 VAL A N 1
ATOM 1570 C CA . VAL A 1 203 ? 5.5 -36.656 -9.438 1 96.88 203 VAL A CA 1
ATOM 1571 C C . VAL A 1 203 ? 4.293 -37.094 -8.602 1 96.88 203 VAL A C 1
ATOM 1573 O O . VAL A 1 203 ? 3.146 -36.875 -9 1 96.88 203 VAL A O 1
ATOM 1576 N N . VAL A 1 204 ? 4.602 -37.594 -7.402 1 97.62 204 VAL A N 1
ATOM 1577 C CA . VAL A 1 204 ? 3.561 -38.125 -6.527 1 97.62 204 VAL A CA 1
ATOM 1578 C C . VAL A 1 204 ? 2.596 -37.031 -6.137 1 97.62 204 VAL A C 1
ATOM 1580 O O . VAL A 1 204 ? 1.412 -37.281 -5.895 1 97.62 204 VAL A O 1
ATOM 1583 N N . ILE A 1 205 ? 3.057 -35.781 -6.121 1 97.94 205 ILE A N 1
ATOM 1584 C CA . ILE A 1 205 ? 2.195 -34.688 -5.746 1 97.94 205 ILE A CA 1
ATOM 1585 C C . ILE A 1 205 ? 1.034 -34.562 -6.734 1 97.94 205 ILE A C 1
ATOM 1587 O O . ILE A 1 205 ? -0.129 -34.5 -6.328 1 97.94 205 ILE A O 1
ATOM 1591 N N . ARG A 1 206 ? 1.362 -34.531 -8.008 1 97.94 206 ARG A N 1
ATOM 1592 C CA . ARG A 1 206 ? 0.347 -34.438 -9.055 1 97.94 206 ARG A CA 1
ATOM 1593 C C . ARG A 1 206 ? -0.602 -35.625 -9.023 1 97.94 206 ARG A C 1
ATOM 1595 O O . ARG A 1 206 ? -1.814 -35.469 -9.172 1 97.94 206 ARG A O 1
ATOM 1602 N N . GLN A 1 207 ? -0.026 -36.781 -8.82 1 97.75 207 GLN A N 1
ATOM 1603 C CA . GLN A 1 207 ? -0.841 -38 -8.75 1 97.75 207 GLN A CA 1
ATOM 1604 C C . GLN A 1 207 ? -1.847 -37.906 -7.605 1 97.75 207 GLN A C 1
ATOM 1606 O O . GLN A 1 207 ? -3.029 -38.219 -7.793 1 97.75 207 GLN A O 1
ATOM 1611 N N . ALA A 1 208 ? -1.335 -37.531 -6.484 1 98 208 ALA A N 1
ATOM 1612 C CA . ALA A 1 208 ? -2.199 -37.375 -5.316 1 98 208 ALA A CA 1
ATOM 1613 C C . ALA A 1 208 ? -3.293 -36.344 -5.57 1 98 208 ALA A C 1
ATOM 1615 O O . ALA A 1 208 ? -4.449 -36.531 -5.188 1 98 208 ALA A O 1
ATOM 1616 N N . MET A 1 209 ? -3 -35.312 -6.203 1 97.44 209 MET A N 1
ATOM 1617 C CA . MET A 1 209 ? -3.943 -34.219 -6.488 1 97.44 209 MET A CA 1
ATOM 1618 C C . MET A 1 209 ? -5.035 -34.688 -7.441 1 97.44 209 MET A C 1
ATOM 1620 O O . MET A 1 209 ? -6.211 -34.375 -7.246 1 97.44 209 MET A O 1
ATOM 1624 N N . LEU A 1 210 ? -4.648 -35.344 -8.477 1 98.06 210 LEU A N 1
ATOM 1625 C CA . LEU A 1 210 ? -5.613 -35.844 -9.445 1 98.06 210 LEU A CA 1
ATOM 1626 C C . LEU A 1 210 ? -6.578 -36.844 -8.789 1 98.06 210 LEU A C 1
ATOM 1628 O O . LEU A 1 210 ? -7.789 -36.781 -9.023 1 98.06 210 LEU A O 1
ATOM 1632 N N . GLN A 1 211 ? -5.973 -37.719 -7.988 1 97.25 211 GLN A N 1
ATOM 1633 C CA . GLN A 1 211 ? -6.824 -38.656 -7.266 1 97.25 211 GLN A CA 1
ATOM 1634 C C . GLN A 1 211 ? -7.785 -37.938 -6.332 1 97.25 211 GLN A C 1
ATOM 1636 O O . GLN A 1 211 ? -8.961 -38.281 -6.234 1 97.25 211 GLN A O 1
ATOM 1641 N N . ALA A 1 212 ? -7.258 -37 -5.656 1 96.69 212 ALA A N 1
ATOM 1642 C CA . ALA A 1 212 ? -8.07 -36.188 -4.738 1 96.69 212 ALA A CA 1
ATOM 1643 C C . ALA A 1 212 ? -9.219 -35.531 -5.473 1 96.69 212 ALA A C 1
ATOM 1645 O O . ALA A 1 212 ? -10.359 -35.531 -4.996 1 96.69 212 ALA A O 1
ATOM 1646 N N . ARG A 1 213 ? -8.914 -34.875 -6.621 1 96.94 213 ARG A N 1
ATOM 1647 C CA . ARG A 1 213 ? -9.945 -34.219 -7.426 1 96.94 213 ARG A CA 1
ATOM 1648 C C . ARG A 1 213 ? -11.047 -35.219 -7.801 1 96.94 213 ARG A C 1
ATOM 1650 O O . ARG A 1 213 ? -12.234 -34.906 -7.637 1 96.94 213 ARG A O 1
ATOM 1657 N N . ASP A 1 214 ? -10.656 -36.375 -8.227 1 97 214 ASP A N 1
ATOM 1658 C CA . ASP A 1 214 ? -11.617 -37.375 -8.664 1 97 214 ASP A CA 1
ATOM 1659 C C . ASP A 1 214 ? -12.484 -37.844 -7.5 1 97 214 ASP A C 1
ATOM 1661 O O . ASP A 1 214 ? -13.703 -37.969 -7.629 1 97 214 ASP A O 1
ATOM 1665 N N . GLU A 1 215 ? -11.836 -38.125 -6.371 1 95.88 215 GLU A N 1
ATOM 1666 C CA . GLU A 1 215 ? -12.57 -38.562 -5.188 1 95.88 215 GLU A CA 1
ATOM 1667 C C . GLU A 1 215 ? -13.531 -37.469 -4.707 1 95.88 215 GLU A C 1
ATOM 1669 O O . GLU A 1 215 ? -14.68 -37.781 -4.367 1 95.88 215 GLU A O 1
ATOM 1674 N N . PHE A 1 216 ? -13.047 -36.281 -4.695 1 94.62 216 PHE A N 1
ATOM 1675 C CA . PHE A 1 216 ? -13.859 -35.156 -4.234 1 94.62 216 PHE A CA 1
ATOM 1676 C C . PHE A 1 216 ? -15.07 -34.938 -5.137 1 94.62 216 PHE A C 1
ATOM 1678 O O . PHE A 1 216 ? -16.188 -34.75 -4.652 1 94.62 216 PHE A O 1
ATOM 1685 N N . GLN A 1 217 ? -14.859 -35.031 -6.41 1 92.94 217 GLN A N 1
ATOM 1686 C CA . GLN A 1 217 ? -15.938 -34.844 -7.383 1 92.94 217 GLN A CA 1
ATOM 1687 C C . GLN A 1 217 ? -16.953 -36 -7.289 1 92.94 217 GLN A C 1
ATOM 1689 O O . GLN A 1 217 ? -18.125 -35.812 -7.605 1 92.94 217 GLN A O 1
ATOM 1694 N N . ALA A 1 218 ? -16.484 -37.094 -6.84 1 93.88 218 ALA A N 1
ATOM 1695 C CA . ALA A 1 218 ? -17.359 -38.281 -6.668 1 93.88 218 ALA A CA 1
ATOM 1696 C C . ALA A 1 218 ? -18.156 -38.156 -5.367 1 93.88 218 ALA A C 1
ATOM 1698 O O . ALA A 1 218 ? -18.984 -39.031 -5.078 1 93.88 218 ALA A O 1
ATOM 1699 N N . GLY A 1 219 ? -17.844 -37.156 -4.555 1 91.94 219 GLY A N 1
ATOM 1700 C CA . GLY A 1 219 ? -18.656 -36.875 -3.383 1 91.94 219 GLY A CA 1
ATOM 1701 C C . GLY A 1 219 ? -18.016 -37.312 -2.084 1 91.94 219 GLY A C 1
ATOM 1702 O O . GLY A 1 219 ? -18.641 -37.281 -1.023 1 91.94 219 GLY A O 1
ATOM 1703 N N . ALA A 1 220 ? -16.75 -37.75 -2.184 1 91.94 220 ALA A N 1
ATOM 1704 C CA . ALA A 1 220 ? -16.062 -38.156 -0.965 1 91.94 220 ALA A CA 1
ATOM 1705 C C . ALA A 1 220 ? -15.867 -36.969 -0.017 1 91.94 220 ALA A C 1
ATOM 1707 O O . ALA A 1 220 ? -15.711 -35.844 -0.46 1 91.94 220 ALA A O 1
ATOM 1708 N N . ASP A 1 221 ? -15.883 -37.312 1.256 1 91.62 221 ASP A N 1
ATOM 1709 C CA . ASP A 1 221 ? -15.633 -36.312 2.283 1 91.62 221 ASP A CA 1
ATOM 1710 C C . ASP A 1 221 ? -14.227 -35.75 2.158 1 91.62 221 ASP A C 1
ATOM 1712 O O . ASP A 1 221 ? -13.266 -36.469 1.924 1 91.62 221 ASP A O 1
ATOM 1716 N N . ALA A 1 222 ? -14.141 -34.469 2.383 1 92.88 222 ALA A N 1
ATOM 1717 C CA . ALA A 1 222 ? -12.867 -33.75 2.266 1 92.88 222 ALA A CA 1
ATOM 1718 C C . ALA A 1 222 ? -11.805 -34.406 3.16 1 92.88 222 ALA A C 1
ATOM 1720 O O . ALA A 1 222 ? -10.641 -34.5 2.766 1 92.88 222 ALA A O 1
ATOM 1721 N N . SER A 1 223 ? -12.203 -34.781 4.336 1 93.38 223 SER A N 1
ATOM 1722 C CA . SER A 1 223 ? -11.258 -35.344 5.281 1 93.38 223 SER A CA 1
ATOM 1723 C C . SER A 1 223 ? -10.672 -36.656 4.738 1 93.38 223 SER A C 1
ATOM 1725 O O . SER A 1 223 ? -9.477 -36.906 4.859 1 93.38 223 SER A O 1
ATOM 1727 N N . LYS A 1 224 ? -11.461 -37.438 4.148 1 94.69 224 LYS A N 1
ATOM 1728 C CA . LYS A 1 224 ? -11.016 -38.719 3.58 1 94.69 224 LYS A CA 1
ATOM 1729 C C . LYS A 1 224 ? -10.117 -38.469 2.365 1 94.69 224 LYS A C 1
ATOM 1731 O O . LYS A 1 224 ? -9.109 -39.156 2.191 1 94.69 224 LYS A O 1
ATOM 1736 N N . VAL A 1 225 ? -10.617 -37.562 1.557 1 95.94 225 VAL A N 1
ATOM 1737 C CA . VAL A 1 225 ? -9.836 -37.219 0.373 1 95.94 225 VAL A CA 1
ATOM 1738 C C . VAL A 1 225 ? -8.43 -36.812 0.787 1 95.94 225 VAL A C 1
ATOM 1740 O O . VAL A 1 225 ? -7.441 -37.25 0.219 1 95.94 225 VAL A O 1
ATOM 1743 N N . LYS A 1 226 ? -8.312 -35.969 1.791 1 96 226 LYS A N 1
ATOM 1744 C CA . LYS A 1 226 ? -7.027 -35.5 2.287 1 96 226 LYS A CA 1
ATOM 1745 C C . LYS A 1 226 ? -6.188 -36.656 2.834 1 96 226 LYS A C 1
ATOM 1747 O O . LYS A 1 226 ? -4.977 -36.688 2.602 1 96 226 LYS A O 1
ATOM 1752 N N . GLU A 1 227 ? -6.863 -37.438 3.572 1 96.5 227 GLU A N 1
ATOM 1753 C CA . GLU A 1 227 ? -6.176 -38.594 4.168 1 96.5 227 GLU A CA 1
ATOM 1754 C C . GLU A 1 227 ? -5.562 -39.5 3.096 1 96.5 227 GLU A C 1
ATOM 1756 O O . GLU A 1 227 ? -4.414 -39.906 3.221 1 96.5 227 GLU A O 1
ATOM 1761 N N . HIS A 1 228 ? -6.281 -39.781 2.078 1 97.81 228 HIS A N 1
ATOM 1762 C CA . HIS A 1 228 ? -5.801 -40.625 0.991 1 97.81 228 HIS A CA 1
ATOM 1763 C C . HIS A 1 228 ? -4.633 -39.969 0.261 1 97.81 228 HIS A C 1
ATOM 1765 O O . HIS A 1 228 ? -3.625 -40.625 -0.016 1 97.81 228 HIS A O 1
ATOM 1771 N N . ALA A 1 229 ? -4.812 -38.75 -0.044 1 98.12 229 ALA A N 1
ATOM 1772 C CA . ALA A 1 229 ? -3.748 -38 -0.724 1 98.12 229 ALA A CA 1
ATOM 1773 C C . ALA A 1 229 ? -2.479 -37.969 0.122 1 98.12 229 ALA A C 1
ATOM 1775 O O . ALA A 1 229 ? -1.377 -38.188 -0.393 1 98.12 229 ALA A O 1
ATOM 1776 N N . ALA A 1 230 ? -2.66 -37.75 1.394 1 98.25 230 ALA A N 1
ATOM 1777 C CA . ALA A 1 230 ? -1.52 -37.719 2.307 1 98.25 230 ALA A CA 1
ATOM 1778 C C . ALA A 1 230 ? -0.803 -39.062 2.338 1 98.25 230 ALA A C 1
ATOM 1780 O O . ALA A 1 230 ? 0.429 -39.125 2.328 1 98.25 230 ALA A O 1
ATOM 1781 N N . ALA A 1 231 ? -1.575 -40.062 2.367 1 98.19 231 ALA A N 1
ATOM 1782 C CA . ALA A 1 231 ? -1.007 -41.406 2.406 1 98.19 231 ALA A CA 1
ATOM 1783 C C . ALA A 1 231 ? -0.187 -41.688 1.152 1 98.19 231 ALA A C 1
ATOM 1785 O O . ALA A 1 231 ? 0.875 -42.312 1.227 1 98.19 231 ALA A O 1
ATOM 1786 N N . MET A 1 232 ? -0.683 -41.281 0.042 1 98.06 232 MET A N 1
ATOM 1787 C CA . MET A 1 232 ? 0.037 -41.469 -1.217 1 98.06 232 MET A CA 1
ATOM 1788 C C . MET A 1 232 ? 1.388 -40.75 -1.177 1 98.06 232 MET A C 1
ATOM 1790 O O . MET A 1 232 ? 2.41 -41.344 -1.531 1 98.06 232 MET A O 1
ATOM 1794 N N . ILE A 1 233 ? 1.422 -39.531 -0.709 1 98.12 233 ILE A N 1
ATOM 1795 C CA . ILE A 1 233 ? 2.637 -38.719 -0.685 1 98.12 233 ILE A CA 1
ATOM 1796 C C . ILE A 1 233 ? 3.615 -39.281 0.339 1 98.12 233 ILE A C 1
ATOM 1798 O O . ILE A 1 233 ? 4.801 -39.469 0.041 1 98.12 233 ILE A O 1
ATOM 1802 N N . GLU A 1 234 ? 3.1 -39.625 1.468 1 97.12 234 GLU A N 1
ATOM 1803 C CA . GLU A 1 234 ? 3.938 -40.094 2.557 1 97.12 234 GLU A CA 1
ATOM 1804 C C . GLU A 1 234 ? 4.48 -41.5 2.248 1 97.12 234 GLU A C 1
ATOM 1806 O O . GLU A 1 234 ? 5.438 -41.938 2.879 1 97.12 234 GLU A O 1
ATOM 1811 N N . GLY A 1 235 ? 3.84 -42.156 1.364 1 96.44 235 GLY A N 1
ATOM 1812 C CA . GLY A 1 235 ? 4.312 -43.469 0.947 1 96.44 235 GLY A CA 1
ATOM 1813 C C . GLY A 1 235 ? 5.613 -43.406 0.168 1 96.44 235 GLY A C 1
ATOM 1814 O O . GLY A 1 235 ? 6.285 -44.438 0.002 1 96.44 235 GLY A O 1
ATOM 1815 N N . VAL A 1 236 ? 5.957 -42.281 -0.335 1 96.31 236 VAL A N 1
ATOM 1816 C CA . VAL A 1 236 ? 7.211 -42.094 -1.05 1 96.31 236 VAL A CA 1
ATOM 1817 C C . VAL A 1 236 ? 8.32 -41.719 -0.06 1 96.31 236 VAL A C 1
ATOM 1819 O O . VAL A 1 236 ? 8.195 -40.75 0.69 1 96.31 236 VAL A O 1
ATOM 1822 N N . PRO A 1 237 ? 9.422 -42.438 -0.062 1 93.62 237 PRO A N 1
ATOM 1823 C CA . PRO A 1 237 ? 10.5 -42.188 0.892 1 93.62 237 PRO A CA 1
ATOM 1824 C C . PRO A 1 237 ? 11.094 -40.781 0.737 1 93.62 237 PRO A C 1
ATOM 1826 O O . PRO A 1 237 ? 11.25 -40.281 -0.385 1 93.62 237 PRO A O 1
ATOM 1829 N N . GLY A 1 238 ? 11.352 -40.219 1.838 1 92.25 238 GLY A N 1
ATOM 1830 C CA . GLY A 1 238 ? 12.062 -38.938 1.834 1 92.25 238 GLY A CA 1
ATOM 1831 C C . GLY A 1 238 ? 11.148 -37.75 1.678 1 92.25 238 GLY A C 1
ATOM 1832 O O . GLY A 1 238 ? 11.609 -36.625 1.499 1 92.25 238 GLY A O 1
ATOM 1833 N N . THR A 1 239 ? 9.844 -38.031 1.688 1 95.94 239 THR A N 1
ATOM 1834 C CA . THR A 1 239 ? 8.883 -36.938 1.579 1 95.94 239 THR A CA 1
ATOM 1835 C C . THR A 1 239 ? 8.438 -36.469 2.961 1 95.94 239 THR A C 1
ATOM 1837 O O . THR A 1 239 ? 8.398 -37.25 3.908 1 95.94 239 THR A O 1
ATOM 1840 N N . ARG A 1 240 ? 8.219 -35.156 3.109 1 96.94 240 ARG A N 1
ATOM 1841 C CA . ARG A 1 240 ? 7.609 -34.562 4.293 1 96.94 240 ARG A CA 1
ATOM 1842 C C . ARG A 1 240 ? 6.582 -33.5 3.906 1 96.94 240 ARG A C 1
ATOM 1844 O O . ARG A 1 240 ? 6.918 -32.531 3.232 1 96.94 240 ARG A O 1
ATOM 1851 N N . ILE A 1 241 ? 5.395 -33.719 4.348 1 98 241 ILE A N 1
ATOM 1852 C CA . ILE A 1 241 ? 4.324 -32.781 4.023 1 98 241 ILE A CA 1
ATOM 1853 C C . ILE A 1 241 ? 4.398 -31.578 4.953 1 98 241 ILE A C 1
ATOM 1855 O O . ILE A 1 241 ? 4.398 -31.719 6.176 1 98 241 ILE A O 1
ATOM 1859 N N . ASP A 1 242 ? 4.562 -30.406 4.383 1 97.06 242 ASP A N 1
ATOM 1860 C CA . ASP A 1 242 ? 4.398 -29.172 5.141 1 97.06 242 ASP A CA 1
ATOM 1861 C C . ASP A 1 242 ? 2.922 -28.875 5.391 1 97.06 242 ASP A C 1
ATOM 1863 O O . ASP A 1 242 ? 2.498 -28.734 6.539 1 97.06 242 ASP A O 1
ATOM 1867 N N . TYR A 1 243 ? 2.156 -28.891 4.379 1 97.25 243 TYR A N 1
ATOM 1868 C CA . TYR A 1 243 ? 0.703 -28.875 4.488 1 97.25 243 TYR A CA 1
ATOM 1869 C C . TYR A 1 243 ? 0.054 -29.578 3.301 1 97.25 243 TYR A C 1
ATOM 1871 O O . TYR A 1 243 ? 0.64 -29.641 2.219 1 97.25 243 TYR A O 1
ATOM 1879 N N . LEU A 1 244 ? -1.009 -30.094 3.426 1 97.38 244 LEU A N 1
ATOM 1880 C CA . LEU A 1 244 ? -1.952 -30.641 2.457 1 97.38 244 LEU A CA 1
ATOM 1881 C C . LEU A 1 244 ? -3.391 -30.375 2.893 1 97.38 244 LEU A C 1
ATOM 1883 O O . LEU A 1 244 ? -3.893 -31.031 3.811 1 97.38 244 LEU A O 1
ATOM 1887 N N . GLU A 1 245 ? -3.998 -29.422 2.205 1 96.56 245 GLU A N 1
ATOM 1888 C CA . GLU A 1 245 ? -5.281 -28.938 2.701 1 96.56 245 GLU A CA 1
ATOM 1889 C C . GLU A 1 245 ? -6.273 -28.75 1.559 1 96.56 245 GLU A C 1
ATOM 1891 O O . GLU A 1 245 ? -5.879 -28.469 0.425 1 96.56 245 GLU A O 1
ATOM 1896 N N . ILE A 1 246 ? -7.492 -28.953 1.802 1 96.5 246 ILE A N 1
ATOM 1897 C CA . ILE A 1 246 ? -8.594 -28.516 0.948 1 96.5 246 ILE A CA 1
ATOM 1898 C C . ILE A 1 246 ? -9.203 -27.234 1.517 1 96.5 246 ILE A C 1
ATOM 1900 O O . ILE A 1 246 ? -9.695 -27.234 2.648 1 96.5 246 ILE A O 1
ATOM 1904 N N . VAL A 1 247 ? -9.156 -26.203 0.706 1 96.31 247 VAL A N 1
ATOM 1905 C CA . VAL A 1 247 ? -9.594 -24.891 1.171 1 96.31 247 VAL A CA 1
ATOM 1906 C C . VAL A 1 247 ? -10.617 -24.312 0.196 1 96.31 247 VAL A C 1
ATOM 1908 O O . VAL A 1 247 ? -10.766 -24.797 -0.927 1 96.31 247 VAL A O 1
ATOM 1911 N N . ASP A 1 248 ? -11.375 -23.312 0.746 1 95.19 248 ASP A N 1
ATOM 1912 C CA . ASP A 1 248 ? -12.172 -22.484 -0.158 1 95.19 248 ASP A CA 1
ATOM 1913 C C . ASP A 1 248 ? -11.273 -21.688 -1.104 1 95.19 248 ASP A C 1
ATOM 1915 O O . ASP A 1 248 ? -10.328 -21.031 -0.666 1 95.19 248 ASP A O 1
ATOM 1919 N N . ALA A 1 249 ? -11.5 -21.75 -2.373 1 94.31 249 ALA A N 1
ATOM 1920 C CA . ALA A 1 249 ? -10.609 -21.172 -3.373 1 94.31 249 ALA A CA 1
ATOM 1921 C C . ALA A 1 249 ? -10.602 -19.641 -3.287 1 94.31 249 ALA A C 1
ATOM 1923 O O . ALA A 1 249 ? -9.68 -19 -3.795 1 94.31 249 ALA A O 1
ATOM 1924 N N . GLU A 1 250 ? -11.562 -19.047 -2.645 1 91.94 250 GLU A N 1
ATOM 1925 C CA . GLU A 1 250 ? -11.648 -17.594 -2.555 1 91.94 250 GLU A CA 1
ATOM 1926 C C . GLU A 1 250 ? -11.094 -17.094 -1.229 1 91.94 250 GLU A C 1
ATOM 1928 O O . GLU A 1 250 ? -10.422 -16.047 -1.187 1 91.94 250 GLU A O 1
ATOM 1933 N N . THR A 1 251 ? -11.312 -17.906 -0.159 1 93.88 251 THR A N 1
ATOM 1934 C CA . THR A 1 251 ? -10.961 -17.391 1.163 1 93.88 251 THR A CA 1
ATOM 1935 C C . THR A 1 251 ? -9.711 -18.094 1.69 1 93.88 251 THR A C 1
ATOM 1937 O O . THR A 1 251 ? -9.133 -17.656 2.689 1 93.88 251 THR A O 1
ATOM 1940 N N . MET A 1 252 ? -9.266 -19.125 1.031 1 96.06 252 MET A N 1
ATOM 1941 C CA . MET A 1 252 ? -8.094 -19.906 1.412 1 96.06 252 MET A CA 1
ATOM 1942 C C . MET A 1 252 ? -8.281 -20.547 2.781 1 96.06 252 MET A C 1
ATOM 1944 O O . MET A 1 252 ? -7.316 -20.984 3.406 1 96.06 252 MET A O 1
ATOM 1948 N N . GLN A 1 253 ? -9.562 -20.547 3.289 1 94.12 253 GLN A N 1
ATOM 1949 C CA . GLN A 1 253 ? -9.859 -21.156 4.574 1 94.12 253 GLN A CA 1
ATOM 1950 C C . GLN A 1 253 ? -10.273 -22.625 4.398 1 94.12 253 GLN A C 1
ATOM 1952 O O . GLN A 1 253 ? -10.891 -22.984 3.395 1 94.12 253 GLN A O 1
ATOM 1957 N N . PRO A 1 254 ? -9.938 -23.438 5.375 1 92.81 254 PRO A N 1
ATOM 1958 C CA . PRO A 1 254 ? -10.281 -24.859 5.277 1 92.81 254 PRO A CA 1
ATOM 1959 C C . PRO A 1 254 ? -11.773 -25.094 5.105 1 92.81 254 PRO A C 1
ATOM 1961 O O . PRO A 1 254 ? -12.594 -24.375 5.684 1 92.81 254 PRO A O 1
ATOM 1964 N N . VAL A 1 255 ? -12.078 -26.078 4.285 1 88.88 255 VAL A N 1
ATOM 1965 C CA . VAL A 1 255 ? -13.477 -26.453 4.074 1 88.88 255 VAL A CA 1
ATOM 1966 C C . VAL A 1 255 ? -13.758 -27.797 4.727 1 88.88 255 VAL A C 1
ATOM 1968 O O . VAL A 1 255 ? -12.922 -28.703 4.68 1 88.88 255 VAL A O 1
ATOM 1971 N N . ALA A 1 256 ? -14.805 -27.906 5.594 1 76.56 256 ALA A N 1
ATOM 1972 C CA . ALA A 1 256 ? -15.195 -29.156 6.227 1 76.56 256 ALA A CA 1
ATOM 1973 C C . ALA A 1 256 ? -16.109 -29.969 5.312 1 76.56 256 ALA A C 1
ATOM 1975 O O . ALA A 1 256 ? -16.125 -31.203 5.371 1 76.56 256 ALA A O 1
ATOM 1976 N N . GLU A 1 257 ? -16.922 -29.219 4.566 1 75.69 257 GLU A N 1
ATOM 1977 C CA . GLU A 1 257 ? -17.875 -29.891 3.697 1 75.69 257 GLU A CA 1
ATOM 1978 C C . GLU A 1 257 ? -17.484 -29.766 2.229 1 75.69 257 GLU A C 1
ATOM 1980 O O . GLU A 1 257 ? -16.641 -28.938 1.88 1 75.69 257 GLU A O 1
ATOM 1985 N N . ASN A 1 258 ? -17.938 -30.797 1.474 1 77.19 258 ASN A N 1
ATOM 1986 C CA . ASN A 1 258 ? -17.703 -30.719 0.034 1 77.19 258 ASN A CA 1
ATOM 1987 C C . ASN A 1 258 ? -18.438 -29.531 -0.585 1 77.19 258 ASN A C 1
ATOM 1989 O O . ASN A 1 258 ? -19.562 -29.672 -1.062 1 77.19 258 ASN A O 1
ATOM 1993 N N . ARG A 1 259 ? -17.891 -28.406 -0.271 1 80.06 259 ARG A N 1
ATOM 1994 C CA . ARG A 1 259 ? -18.453 -27.188 -0.832 1 80.06 259 ARG A CA 1
ATOM 1995 C C . ARG A 1 259 ? -17.516 -26.578 -1.874 1 80.06 259 ARG A C 1
ATOM 1997 O O . ARG A 1 259 ? -16.297 -26.75 -1.791 1 80.06 259 ARG A O 1
ATOM 2004 N N . LYS A 1 260 ? -18.094 -26.125 -3.004 1 79.19 260 LYS A N 1
ATOM 2005 C CA . LYS A 1 260 ? -17.359 -25.422 -4.055 1 79.19 260 LYS A CA 1
ATOM 2006 C C . LYS A 1 260 ? -17.609 -23.922 -3.988 1 79.19 260 LYS A C 1
ATOM 2008 O O . LYS A 1 260 ? -18.641 -23.469 -3.479 1 79.19 260 LYS A O 1
ATOM 2013 N N . PRO A 1 261 ? -16.609 -23.172 -4.461 1 89.81 261 PRO A N 1
ATOM 2014 C CA . PRO A 1 261 ? -15.336 -23.562 -5.07 1 89.81 261 PRO A CA 1
ATOM 2015 C C . PRO A 1 261 ? -14.312 -24.031 -4.047 1 89.81 261 PRO A C 1
ATOM 2017 O O . PRO A 1 261 ? -14.188 -23.438 -2.975 1 89.81 261 PRO A O 1
ATOM 2020 N N . ALA A 1 262 ? -13.57 -25.156 -4.406 1 94.56 262 ALA A N 1
ATOM 2021 C CA . ALA A 1 262 ? -12.586 -25.734 -3.5 1 94.56 262 ALA A CA 1
ATOM 2022 C C . ALA A 1 262 ? -11.258 -25.969 -4.211 1 94.56 262 ALA A C 1
ATOM 2024 O O . ALA A 1 262 ? -11.219 -26.156 -5.43 1 94.56 262 ALA A O 1
ATOM 2025 N N . LEU A 1 263 ? -10.234 -25.891 -3.479 1 96.88 263 LEU A N 1
ATOM 2026 C CA . LEU A 1 263 ? -8.859 -26.062 -3.93 1 96.88 263 LEU A CA 1
ATOM 2027 C C . LEU A 1 263 ? -8.094 -27 -2.998 1 96.88 263 LEU A C 1
ATOM 2029 O O . LEU A 1 263 ? -8.133 -26.828 -1.776 1 96.88 263 LEU A O 1
ATOM 2033 N N . MET A 1 264 ? -7.473 -27.984 -3.537 1 97.5 264 MET A N 1
ATOM 2034 C CA . MET A 1 264 ? -6.461 -28.688 -2.748 1 97.5 264 MET A CA 1
ATOM 2035 C C . MET A 1 264 ? -5.086 -28.062 -2.961 1 97.5 264 MET A C 1
ATOM 2037 O O . MET A 1 264 ? -4.645 -27.891 -4.098 1 97.5 264 MET A O 1
ATOM 2041 N N . ALA A 1 265 ? -4.492 -27.641 -1.919 1 98 265 ALA A N 1
ATOM 2042 C CA . ALA A 1 265 ? -3.156 -27.047 -1.951 1 98 265 ALA A CA 1
ATOM 2043 C C . ALA A 1 265 ? -2.17 -27.875 -1.14 1 98 265 ALA A C 1
ATOM 2045 O O . ALA A 1 265 ? -2.518 -28.422 -0.083 1 98 265 ALA A O 1
ATOM 2046 N N . ALA A 1 266 ? -0.936 -27.969 -1.646 1 97.88 266 ALA A N 1
ATOM 2047 C CA . ALA A 1 266 ? 0.067 -28.781 -0.956 1 97.88 266 ALA A CA 1
ATOM 2048 C C . ALA A 1 266 ? 1.434 -28.109 -0.988 1 97.88 266 ALA A C 1
ATOM 2050 O O . ALA A 1 266 ? 1.752 -27.375 -1.933 1 97.88 266 ALA A O 1
ATOM 2051 N N . ALA A 1 267 ? 2.17 -28.266 0.015 1 98.06 267 ALA A N 1
ATOM 2052 C CA . ALA A 1 267 ? 3.613 -28.062 0.085 1 98.06 267 ALA A CA 1
ATOM 2053 C C . ALA A 1 267 ? 4.316 -29.281 0.662 1 98.06 267 ALA A C 1
ATOM 2055 O O . ALA A 1 267 ? 3.955 -29.766 1.738 1 98.06 267 ALA A O 1
ATOM 2056 N N . VAL A 1 268 ? 5.273 -29.781 -0.078 1 97.88 268 VAL A N 1
ATOM 2057 C CA . VAL A 1 268 ? 5.93 -31.031 0.292 1 97.88 268 VAL A CA 1
ATOM 2058 C C . VAL A 1 268 ? 7.441 -30.891 0.154 1 97.88 268 VAL A C 1
ATOM 2060 O O . VAL A 1 268 ? 7.93 -30.312 -0.823 1 97.88 268 VAL A O 1
ATOM 2063 N N . TYR A 1 269 ? 8.094 -31.406 1.095 1 96.56 269 TYR A N 1
ATOM 2064 C CA . TYR A 1 269 ? 9.555 -31.422 1.057 1 96.56 269 TYR A CA 1
ATOM 2065 C C . TYR A 1 269 ? 10.07 -32.719 0.451 1 96.56 269 TYR A C 1
ATOM 2067 O O . TYR A 1 269 ? 9.562 -33.812 0.771 1 96.56 269 TYR A O 1
ATOM 2075 N N . PHE A 1 270 ? 10.922 -32.625 -0.409 1 96.44 270 PHE A N 1
ATOM 2076 C CA . PHE A 1 270 ? 11.789 -33.688 -0.888 1 96.44 270 PHE A CA 1
ATOM 2077 C C . PHE A 1 270 ? 13.242 -33.438 -0.515 1 96.44 270 PHE A C 1
ATOM 2079 O O . PHE A 1 270 ? 13.938 -32.688 -1.198 1 96.44 270 PHE A O 1
ATOM 2086 N N . GLY A 1 271 ? 13.672 -34.062 0.542 1 92.81 271 GLY A N 1
ATOM 2087 C CA . GLY A 1 271 ? 14.883 -33.562 1.175 1 92.81 271 GLY A CA 1
ATOM 2088 C C . GLY A 1 271 ? 14.742 -32.156 1.713 1 92.81 271 GLY A C 1
ATOM 2089 O O . GLY A 1 271 ? 13.836 -31.875 2.504 1 92.81 271 GLY A O 1
ATOM 2090 N N . ASP A 1 272 ? 15.539 -31.25 1.218 1 90.56 272 ASP A N 1
ATOM 2091 C CA . ASP A 1 272 ? 15.508 -29.875 1.697 1 90.56 272 ASP A CA 1
ATOM 2092 C C . ASP A 1 272 ? 14.758 -28.969 0.721 1 90.56 272 ASP A C 1
ATOM 2094 O O . ASP A 1 272 ? 14.602 -27.781 0.968 1 90.56 272 ASP A O 1
ATOM 2098 N N . VAL A 1 273 ? 14.211 -29.578 -0.331 1 93.56 273 VAL A N 1
ATOM 2099 C CA . VAL A 1 273 ? 13.555 -28.781 -1.36 1 93.56 273 VAL A CA 1
ATOM 2100 C C . VAL A 1 273 ? 12.047 -28.766 -1.118 1 93.56 273 VAL A C 1
ATOM 2102 O O . VAL A 1 273 ? 11.406 -29.828 -1.103 1 93.56 273 VAL A O 1
ATOM 2105 N N . ARG A 1 274 ? 11.523 -27.641 -0.89 1 95.06 274 ARG A N 1
ATOM 2106 C CA . ARG A 1 274 ? 10.094 -27.453 -0.669 1 95.06 274 ARG A CA 1
ATOM 2107 C C . ARG A 1 274 ? 9.367 -27.156 -1.979 1 95.06 274 ARG A C 1
ATOM 2109 O O . ARG A 1 274 ? 9.656 -26.156 -2.641 1 95.06 274 ARG A O 1
ATOM 2116 N N . LEU A 1 275 ? 8.406 -28 -2.383 1 96.75 275 LEU A N 1
ATOM 2117 C CA . LEU A 1 275 ? 7.633 -27.812 -3.604 1 96.75 275 LEU A CA 1
ATOM 2118 C C . LEU A 1 275 ? 6.164 -27.547 -3.285 1 96.75 275 LEU A C 1
ATOM 2120 O O . LEU A 1 275 ? 5.609 -28.156 -2.357 1 96.75 275 LEU A O 1
ATOM 2124 N N . ILE A 1 276 ? 5.562 -26.719 -4.098 1 97.5 276 ILE A N 1
ATOM 2125 C CA . ILE A 1 276 ? 4.141 -26.469 -3.91 1 97.5 276 ILE A CA 1
ATOM 2126 C C . ILE A 1 276 ? 3.371 -26.875 -5.164 1 97.5 276 ILE A C 1
ATOM 2128 O O . ILE A 1 276 ? 3.943 -26.938 -6.254 1 97.5 276 ILE A O 1
ATOM 2132 N N . ASP A 1 277 ? 2.145 -27.156 -5.043 1 98.12 277 ASP A N 1
ATOM 2133 C CA . ASP A 1 277 ? 1.203 -27.484 -6.109 1 98.12 277 ASP A CA 1
ATOM 2134 C C . ASP A 1 277 ? -0.24 -27.328 -5.637 1 98.12 277 ASP A C 1
ATOM 2136 O O . ASP A 1 277 ? -0.488 -27.078 -4.453 1 98.12 277 ASP A O 1
ATOM 2140 N N . ASN A 1 278 ? -1.11 -27.312 -6.582 1 98.44 278 ASN A N 1
ATOM 2141 C CA . ASN A 1 278 ? -2.525 -27.266 -6.234 1 98.44 278 ASN A CA 1
ATOM 2142 C C . ASN A 1 278 ? -3.402 -27.781 -7.371 1 98.44 278 ASN A C 1
ATOM 2144 O O . ASN A 1 278 ? -2.912 -28.031 -8.477 1 98.44 278 ASN A O 1
ATOM 2148 N N . ILE A 1 279 ? -4.641 -28 -7.051 1 97.75 279 ILE A N 1
ATOM 2149 C CA . ILE A 1 279 ? -5.621 -28.391 -8.055 1 97.75 279 ILE A CA 1
ATOM 2150 C C . ILE A 1 279 ? -7.008 -27.906 -7.637 1 97.75 279 ILE A C 1
ATOM 2152 O O . ILE A 1 279 ? -7.402 -28.047 -6.477 1 97.75 279 ILE A O 1
ATOM 2156 N N . GLU A 1 280 ? -7.645 -27.234 -8.531 1 96.06 280 GLU A N 1
ATOM 2157 C CA . GLU A 1 280 ? -9.039 -26.875 -8.305 1 96.06 280 GLU A CA 1
ATOM 2158 C C . GLU A 1 280 ? -9.945 -28.094 -8.305 1 96.06 280 GLU A C 1
ATOM 2160 O O . GLU A 1 280 ? -9.828 -28.953 -9.18 1 96.06 280 GLU A O 1
ATOM 2165 N N . LEU A 1 281 ? -10.828 -28.172 -7.34 1 94.62 281 LEU A N 1
ATOM 2166 C CA . LEU A 1 281 ? -11.648 -29.359 -7.156 1 94.62 281 LEU A CA 1
ATOM 2167 C C . LEU A 1 281 ? -13.055 -29.156 -7.719 1 94.62 281 LEU A C 1
ATOM 2169 O O . LEU A 1 281 ? -13.578 -28.031 -7.668 1 94.62 281 LEU A O 1
ATOM 2173 N N . MET B 1 1 ? -18.031 22.578 -10.57 1 97.94 1 MET B N 1
ATOM 2174 C CA . MET B 1 1 ? -17.672 21.562 -9.594 1 97.94 1 MET B CA 1
ATOM 2175 C C . MET B 1 1 ? -18.641 20.375 -9.641 1 97.94 1 MET B C 1
ATOM 2177 O O . MET B 1 1 ? -19.859 20.578 -9.672 1 97.94 1 MET B O 1
ATOM 2181 N N . GLN B 1 2 ? -18.156 19.141 -9.656 1 98.62 2 GLN B N 1
ATOM 2182 C CA . GLN B 1 2 ? -18.953 17.922 -9.617 1 98.62 2 GLN B CA 1
ATOM 2183 C C . GLN B 1 2 ? -18.656 17.109 -8.359 1 98.62 2 GLN B C 1
ATOM 2185 O O . GLN B 1 2 ? -17.516 17.078 -7.891 1 98.62 2 GLN B O 1
ATOM 2190 N N . THR B 1 3 ? -19.688 16.484 -7.832 1 98.62 3 THR B N 1
ATOM 2191 C CA . THR B 1 3 ? -19.531 15.656 -6.648 1 98.62 3 THR B CA 1
ATOM 2192 C C . THR B 1 3 ? -19.797 14.188 -6.98 1 98.62 3 THR B C 1
ATOM 2194 O O . THR B 1 3 ? -20.75 13.867 -7.691 1 98.62 3 THR B O 1
ATOM 2197 N N . PHE B 1 4 ? -18.953 13.32 -6.504 1 98.75 4 PHE B N 1
ATOM 2198 C CA . PHE B 1 4 ? -19.094 11.891 -6.738 1 98.75 4 PHE B CA 1
ATOM 2199 C C . PHE B 1 4 ? -19.156 11.133 -5.422 1 98.75 4 PHE B C 1
ATOM 2201 O O . PHE B 1 4 ? -18.438 11.453 -4.477 1 98.75 4 PHE B O 1
ATOM 2208 N N . SER B 1 5 ? -19.969 10.07 -5.371 1 98.5 5 SER B N 1
ATOM 2209 C CA . SER B 1 5 ? -20.078 9.258 -4.164 1 98.5 5 SER B CA 1
ATOM 2210 C C . SER B 1 5 ? -19.562 7.84 -4.406 1 98.5 5 SER B C 1
ATOM 2212 O O . SER B 1 5 ? -19.469 7.043 -3.473 1 98.5 5 SER B O 1
ATOM 2214 N N . THR B 1 6 ? -19.203 7.523 -5.699 1 98.69 6 THR B N 1
ATOM 2215 C CA . THR B 1 6 ? -18.688 6.188 -5.984 1 98.69 6 THR B CA 1
ATOM 2216 C C . THR B 1 6 ? -17.328 6.27 -6.66 1 98.69 6 THR B C 1
ATOM 2218 O O . THR B 1 6 ? -17.047 7.215 -7.402 1 98.69 6 THR B O 1
ATOM 2221 N N . LYS B 1 7 ? -16.547 5.285 -6.449 1 98.62 7 LYS B N 1
ATOM 2222 C CA . LYS B 1 7 ? -15.234 5.168 -7.07 1 98.62 7 LYS B CA 1
ATOM 2223 C C . LYS B 1 7 ? -15.344 5.148 -8.594 1 98.62 7 LYS B C 1
ATOM 2225 O O . LYS B 1 7 ? -14.539 5.781 -9.281 1 98.62 7 LYS B O 1
ATOM 2230 N N . ALA B 1 8 ? -16.328 4.434 -9.102 1 98.25 8 ALA B N 1
ATOM 2231 C CA . ALA B 1 8 ? -16.531 4.281 -10.539 1 98.25 8 ALA B CA 1
ATOM 2232 C C . ALA B 1 8 ? -16.797 5.629 -11.203 1 98.25 8 ALA B C 1
ATOM 2234 O O . ALA B 1 8 ? -16.203 5.941 -12.234 1 98.25 8 ALA B O 1
ATOM 2235 N N . GLN B 1 9 ? -17.625 6.438 -10.562 1 98.56 9 GLN B N 1
ATOM 2236 C CA . GLN B 1 9 ? -17.938 7.758 -11.094 1 98.56 9 GLN B CA 1
ATOM 2237 C C . GLN B 1 9 ? -16.703 8.656 -11.102 1 98.56 9 GLN B C 1
ATOM 2239 O O . GLN B 1 9 ? -16.469 9.383 -12.062 1 98.56 9 GLN B O 1
ATOM 2244 N N . LEU B 1 10 ? -15.984 8.625 -10.055 1 98.69 10 LEU B N 1
ATOM 2245 C CA . LEU B 1 10 ? -14.781 9.438 -9.953 1 98.69 10 LEU B CA 1
ATOM 2246 C C . LEU B 1 10 ? -13.773 9.062 -11.031 1 98.69 10 LEU B C 1
ATOM 2248 O O . LEU B 1 10 ? -13.258 9.93 -11.742 1 98.69 10 LEU B O 1
ATOM 2252 N N . ARG B 1 11 ? -13.508 7.762 -11.211 1 98.12 11 ARG B N 1
ATOM 2253 C CA . ARG B 1 11 ? -12.562 7.273 -12.211 1 98.12 11 ARG B CA 1
ATOM 2254 C C . ARG B 1 11 ? -12.977 7.703 -13.609 1 98.12 11 ARG B C 1
ATOM 2256 O O . ARG B 1 11 ? -12.141 8.133 -14.414 1 98.12 11 ARG B O 1
ATOM 2263 N N . ALA B 1 12 ? -14.273 7.566 -13.867 1 98.12 12 ALA B N 1
ATOM 2264 C CA . ALA B 1 12 ? -14.789 7.934 -15.188 1 98.12 12 ALA B CA 1
ATOM 2265 C C . ALA B 1 12 ? -14.562 9.414 -15.469 1 98.12 12 ALA B C 1
ATOM 2267 O O . ALA B 1 12 ? -14.164 9.789 -16.578 1 98.12 12 ALA B O 1
ATOM 2268 N N . ALA B 1 13 ? -14.781 10.203 -14.453 1 98.38 13 ALA B N 1
ATOM 2269 C CA . ALA B 1 13 ? -14.648 11.648 -14.609 1 98.38 13 ALA B CA 1
ATOM 2270 C C . ALA B 1 13 ? -13.188 12.047 -14.812 1 98.38 13 ALA B C 1
ATOM 2272 O O . ALA B 1 13 ? -12.891 13.016 -15.508 1 98.38 13 ALA B O 1
ATOM 2273 N N . LEU B 1 14 ? -12.266 11.289 -14.289 1 98.12 14 LEU B N 1
ATOM 2274 C CA . LEU B 1 14 ? -10.852 11.641 -14.297 1 98.12 14 LEU B CA 1
ATOM 2275 C C . LEU B 1 14 ? -10.18 11.156 -15.578 1 98.12 14 LEU B C 1
ATOM 2277 O O . LEU B 1 14 ? -9.078 11.602 -15.906 1 98.12 14 LEU B O 1
ATOM 2281 N N . LEU B 1 15 ? -10.828 10.266 -16.297 1 96.31 15 LEU B N 1
ATOM 2282 C CA . LEU B 1 15 ? -10.242 9.617 -17.469 1 96.31 15 LEU B CA 1
ATOM 2283 C C . LEU B 1 15 ? -9.773 10.656 -18.484 1 96.31 15 LEU B C 1
ATOM 2285 O O . LEU B 1 15 ? -8.672 10.539 -19.031 1 96.31 15 LEU B O 1
ATOM 2289 N N . LYS B 1 16 ? -10.602 11.648 -18.734 1 95.75 16 LYS B N 1
ATOM 2290 C CA . LYS B 1 16 ? -10.266 12.648 -19.75 1 95.75 16 LYS B CA 1
ATOM 2291 C C . LYS B 1 16 ? -9.016 13.43 -19.359 1 95.75 16 LYS B C 1
ATOM 2293 O O . LYS B 1 16 ? -8.211 13.797 -20.219 1 95.75 16 LYS B O 1
ATOM 2298 N N . HIS B 1 17 ? -8.828 13.703 -18.141 1 96.31 17 HIS B N 1
ATOM 2299 C CA . HIS B 1 17 ? -7.656 14.438 -17.672 1 96.31 17 HIS B CA 1
ATOM 2300 C C . HIS B 1 17 ? -6.391 13.594 -17.766 1 96.31 17 HIS B C 1
ATOM 2302 O O . HIS B 1 17 ? -5.332 14.102 -18.156 1 96.31 17 HIS B O 1
ATOM 2308 N N . HIS B 1 18 ? -6.512 12.305 -17.422 1 95 18 HIS B N 1
ATOM 2309 C CA . HIS B 1 18 ? -5.379 11.391 -17.547 1 95 18 HIS B CA 1
ATOM 2310 C C . HIS B 1 18 ? -4.945 11.242 -19 1 95 18 HIS B C 1
ATOM 2312 O O . HIS B 1 18 ? -3.746 11.227 -19.297 1 95 18 HIS B O 1
ATOM 2318 N N . ARG B 1 19 ? -5.895 11.203 -19.891 1 93.12 19 ARG B N 1
ATOM 2319 C CA . ARG B 1 19 ? -5.609 11.047 -21.312 1 93.12 19 ARG B CA 1
ATOM 2320 C C . ARG B 1 19 ? -4.871 12.266 -21.859 1 93.12 19 ARG B C 1
ATOM 2322 O O . ARG B 1 19 ? -4.012 12.133 -22.734 1 93.12 19 ARG B O 1
ATOM 2329 N N . LYS B 1 20 ? -5.125 13.422 -21.25 1 93.5 20 LYS B N 1
ATOM 2330 C CA . LYS B 1 20 ? -4.508 14.672 -21.688 1 93.5 20 LYS B CA 1
ATOM 2331 C C . LYS B 1 20 ? -3.219 14.953 -20.938 1 93.5 20 LYS B C 1
ATOM 2333 O O . LYS B 1 20 ? -2.506 15.906 -21.234 1 93.5 20 LYS B O 1
ATOM 2338 N N . HIS B 1 21 ? -2.967 14.086 -19.938 1 91.94 21 HIS B N 1
ATOM 2339 C CA . HIS B 1 21 ? -1.801 14.266 -19.094 1 91.94 21 HIS B CA 1
ATOM 2340 C C . HIS B 1 21 ? -1.854 15.609 -18.359 1 91.94 21 HIS B C 1
ATOM 2342 O O . HIS B 1 21 ? -0.837 16.297 -18.234 1 91.94 21 HIS B O 1
ATOM 2348 N N . ASP B 1 22 ? -3.072 15.961 -17.938 1 94.56 22 ASP B N 1
ATOM 2349 C CA . ASP B 1 22 ? -3.246 17.156 -17.125 1 94.56 22 ASP B CA 1
ATOM 2350 C C . ASP B 1 22 ? -2.67 16.953 -15.719 1 94.56 22 ASP B C 1
ATOM 2352 O O . ASP B 1 22 ? -2.52 15.812 -15.266 1 94.56 22 ASP B O 1
ATOM 2356 N N . HIS B 1 23 ? -2.328 18.062 -15.117 1 97.19 23 HIS B N 1
ATOM 2357 C CA . HIS B 1 23 ? -2.057 17.984 -13.688 1 97.19 23 HIS B CA 1
ATOM 2358 C C . HIS B 1 23 ? -3.316 17.625 -12.906 1 97.19 23 HIS B C 1
ATOM 2360 O O . HIS B 1 23 ? -4.367 18.25 -13.094 1 97.19 23 HIS B O 1
ATOM 2366 N N . VAL B 1 24 ? -3.273 16.625 -12.188 1 98.69 24 VAL B N 1
ATOM 2367 C CA . VAL B 1 24 ? -4.32 16.234 -11.25 1 98.69 24 VAL B CA 1
ATOM 2368 C C . VAL B 1 24 ? -3.826 16.422 -9.812 1 98.69 24 VAL B C 1
ATOM 2370 O O . VAL B 1 24 ? -2.906 15.734 -9.375 1 98.69 24 VAL B O 1
ATOM 2373 N N . VAL B 1 25 ? -4.383 17.406 -9.078 1 98.94 25 VAL B N 1
ATOM 2374 C CA . VAL B 1 25 ? -3.932 17.719 -7.73 1 98.94 25 VAL B CA 1
ATOM 2375 C C . VAL B 1 25 ? -4.98 17.266 -6.715 1 98.94 25 VAL B C 1
ATOM 2377 O O . VAL B 1 25 ? -6.141 17.656 -6.793 1 98.94 25 VAL B O 1
ATOM 2380 N N . LEU B 1 26 ? -4.602 16.422 -5.789 1 98.94 26 LEU B N 1
ATOM 2381 C CA . LEU B 1 26 ? -5.504 15.844 -4.797 1 98.94 26 LEU B CA 1
ATOM 2382 C C . LEU B 1 26 ? -5.32 16.516 -3.439 1 98.94 26 LEU B C 1
ATOM 2384 O O . LEU B 1 26 ? -4.188 16.734 -2.998 1 98.94 26 LEU B O 1
ATOM 2388 N N . VAL B 1 27 ? -6.387 16.859 -2.812 1 98.94 27 VAL B N 1
ATOM 2389 C CA . VAL B 1 27 ? -6.414 17.328 -1.433 1 98.94 27 VAL B CA 1
ATOM 2390 C C . VAL B 1 27 ? -7.328 16.438 -0.599 1 98.94 27 VAL B C 1
ATOM 2392 O O . VAL B 1 27 ? -8.547 16.625 -0.591 1 98.94 27 VAL B O 1
ATOM 2395 N N . PRO B 1 28 ? -6.766 15.508 0.113 1 98.81 28 PRO B N 1
ATOM 2396 C CA . PRO B 1 28 ? -7.574 14.648 0.981 1 98.81 28 PRO B CA 1
ATOM 2397 C C . PRO B 1 28 ? -7.961 15.328 2.291 1 98.81 28 PRO B C 1
ATOM 2399 O O . PRO B 1 28 ? -7.113 15.93 2.955 1 98.81 28 PRO B O 1
ATOM 2402 N N . THR B 1 29 ? -9.25 15.242 2.66 1 98.38 29 THR B N 1
ATOM 2403 C CA . THR B 1 29 ? -9.742 15.781 3.928 1 98.38 29 THR B CA 1
ATOM 2404 C C . THR B 1 29 ? -10.805 14.859 4.527 1 98.38 29 THR B C 1
ATOM 2406 O O . THR B 1 29 ? -11.297 13.953 3.861 1 98.38 29 THR B O 1
ATOM 2409 N N . MET B 1 30 ? -11.102 15.133 5.785 1 97.44 30 MET B N 1
ATOM 2410 C CA . MET B 1 30 ? -12.188 14.406 6.438 1 97.44 30 MET B CA 1
ATOM 2411 C C . MET B 1 30 ? -13.43 15.289 6.562 1 97.44 30 MET B C 1
ATOM 2413 O O . MET B 1 30 ? -14.383 14.93 7.254 1 97.44 30 MET B O 1
ATOM 2417 N N . GLY B 1 31 ? -13.398 16.453 5.961 1 97.19 31 GLY B N 1
ATOM 2418 C CA . GLY B 1 31 ? -14.547 17.344 6.043 1 97.19 31 GLY B CA 1
ATOM 2419 C C . GLY B 1 31 ? -14.461 18.328 7.203 1 97.19 31 GLY B C 1
ATOM 2420 O O . GLY B 1 31 ? -13.383 18.547 7.746 1 97.19 31 GLY B O 1
ATOM 2421 N N . ALA B 1 32 ? -15.648 19.062 7.445 1 96.31 32 ALA B N 1
ATOM 2422 C CA . ALA B 1 32 ? -15.656 20.203 8.375 1 96.31 32 ALA B CA 1
ATOM 2423 C C . ALA B 1 32 ? -14.594 21.219 8 1 96.31 32 ALA B C 1
ATOM 2425 O O . ALA B 1 32 ? -13.773 21.609 8.844 1 96.31 32 ALA B O 1
ATOM 2426 N N . LEU B 1 33 ? -14.68 21.578 6.816 1 97.5 33 LEU B N 1
ATOM 2427 C CA . LEU B 1 33 ? -13.625 22.391 6.215 1 97.5 33 LEU B CA 1
ATOM 2428 C C . LEU B 1 33 ? -13.594 23.781 6.828 1 97.5 33 LEU B C 1
ATOM 2430 O O . LEU B 1 33 ? -14.641 24.375 7.109 1 97.5 33 LEU B O 1
ATOM 2434 N N . HIS B 1 34 ? -12.453 24.297 7.059 1 95.69 34 HIS B N 1
ATOM 2435 C CA . HIS B 1 34 ? -12.188 25.625 7.609 1 95.69 34 HIS B CA 1
ATOM 2436 C C . HIS B 1 34 ? -11.141 26.359 6.781 1 95.69 34 HIS B C 1
ATOM 2438 O O . HIS B 1 34 ? -10.789 25.922 5.68 1 95.69 34 HIS B O 1
ATOM 2444 N N . ALA B 1 35 ? -10.633 27.453 7.285 1 96.5 35 ALA B N 1
ATOM 2445 C CA . ALA B 1 35 ? -9.734 28.312 6.531 1 96.5 35 ALA B CA 1
ATOM 2446 C C . ALA B 1 35 ? -8.43 27.594 6.195 1 96.5 35 ALA B C 1
ATOM 2448 O O . ALA B 1 35 ? -7.84 27.828 5.137 1 96.5 35 ALA B O 1
ATOM 2449 N N . GLY B 1 36 ? -8.062 26.719 7.059 1 97.06 36 GLY B N 1
ATOM 2450 C CA . GLY B 1 36 ? -6.887 25.922 6.773 1 97.06 36 GLY B CA 1
ATOM 2451 C C . GLY B 1 36 ? -7.047 25.031 5.555 1 97.06 36 GLY B C 1
ATOM 2452 O O . GLY B 1 36 ? -6.156 24.953 4.703 1 97.06 36 GLY B O 1
ATOM 2453 N N . HIS B 1 37 ? -8.18 24.359 5.477 1 98.12 37 HIS B N 1
ATOM 2454 C CA . HIS B 1 37 ? -8.469 23.516 4.32 1 98.12 37 HIS B CA 1
ATOM 2455 C C . HIS B 1 37 ? -8.633 24.359 3.057 1 98.12 37 HIS B C 1
ATOM 2457 O O . HIS B 1 37 ? -8.172 23.953 1.982 1 98.12 37 HIS B O 1
ATOM 2463 N N . ARG B 1 38 ? -9.289 25.516 3.209 1 98.25 38 ARG B N 1
ATOM 2464 C CA . ARG B 1 38 ? -9.438 26.406 2.062 1 98.25 38 ARG B CA 1
ATOM 2465 C C . ARG B 1 38 ? -8.078 26.766 1.48 1 98.25 38 ARG B C 1
ATOM 2467 O O . ARG B 1 38 ? -7.898 26.781 0.26 1 98.25 38 ARG B O 1
ATOM 2474 N N . ALA B 1 39 ? -7.141 27.016 2.342 1 98.19 39 ALA B N 1
ATOM 2475 C CA . ALA B 1 39 ? -5.793 27.359 1.899 1 98.19 39 ALA B CA 1
ATOM 2476 C C . ALA B 1 39 ? -5.16 26.219 1.115 1 98.19 39 ALA B C 1
ATOM 2478 O O . ALA B 1 39 ? -4.473 26.453 0.117 1 98.19 39 ALA B O 1
ATOM 2479 N N . LEU B 1 40 ? -5.355 24.969 1.551 1 98.62 40 LEU B N 1
ATOM 2480 C CA . LEU B 1 40 ? -4.867 23.797 0.818 1 98.62 40 LEU B CA 1
ATOM 2481 C C . LEU B 1 40 ? -5.457 23.766 -0.588 1 98.62 40 LEU B C 1
ATOM 2483 O O . LEU B 1 40 ? -4.734 23.531 -1.562 1 98.62 40 LEU B O 1
ATOM 2487 N N . LEU B 1 41 ? -6.77 24 -0.654 1 98.75 41 LEU B N 1
ATOM 2488 C CA . LEU B 1 41 ? -7.492 23.906 -1.92 1 98.75 41 LEU B CA 1
ATOM 2489 C C . LEU B 1 41 ? -7.047 25.016 -2.873 1 98.75 41 LEU B C 1
ATOM 2491 O O . LEU B 1 41 ? -6.887 24.781 -4.074 1 98.75 41 LEU B O 1
ATOM 2495 N N . GLU B 1 42 ? -6.824 26.188 -2.322 1 98.56 42 GLU B N 1
ATOM 2496 C CA . GLU B 1 42 ? -6.359 27.297 -3.143 1 98.56 42 GLU B CA 1
ATOM 2497 C C . GLU B 1 42 ? -4.949 27.047 -3.666 1 98.56 42 GLU B C 1
ATOM 2499 O O . GLU B 1 42 ? -4.645 27.359 -4.82 1 98.56 42 GLU B O 1
ATOM 2504 N N . GLN B 1 43 ? -4.133 26.5 -2.82 1 98.44 43 GLN B N 1
ATOM 2505 C CA . GLN B 1 43 ? -2.801 26.109 -3.271 1 98.44 43 GLN B CA 1
ATOM 2506 C C . GLN B 1 43 ? -2.883 25.047 -4.359 1 98.44 43 GLN B C 1
ATOM 2508 O O . GLN B 1 43 ? -2.104 25.062 -5.316 1 98.44 43 GLN B O 1
ATOM 2513 N N . ALA B 1 44 ? -3.754 24.109 -4.219 1 98.75 44 ALA B N 1
ATOM 2514 C CA . ALA B 1 44 ? -3.969 23.062 -5.219 1 98.75 44 ALA B CA 1
ATOM 2515 C C . ALA B 1 44 ? -4.363 23.656 -6.566 1 98.75 44 ALA B C 1
ATOM 2517 O O . ALA B 1 44 ? -3.865 23.234 -7.613 1 98.75 44 ALA B O 1
ATOM 2518 N N . ARG B 1 45 ? -5.238 24.656 -6.48 1 98.5 45 ARG B N 1
ATOM 2519 C CA . ARG B 1 45 ? -5.676 25.312 -7.703 1 98.5 45 ARG B CA 1
ATOM 2520 C C . ARG B 1 45 ? -4.508 25.984 -8.414 1 98.5 45 ARG B C 1
ATOM 2522 O O . ARG B 1 45 ? -4.367 25.891 -9.633 1 98.5 45 ARG B O 1
ATOM 2529 N N . LYS B 1 46 ? -3.693 26.656 -7.637 1 98.19 46 LYS B N 1
ATOM 2530 C CA . LYS B 1 46 ? -2.508 27.297 -8.195 1 98.19 46 LYS B CA 1
ATOM 2531 C C . LYS B 1 46 ? -1.578 26.281 -8.836 1 98.19 46 LYS B C 1
ATOM 2533 O O . LYS B 1 46 ? -1.062 26.5 -9.938 1 98.19 46 LYS B O 1
ATOM 2538 N N . LEU B 1 47 ? -1.42 25.172 -8.242 1 97.88 47 LEU B N 1
ATOM 2539 C CA . LEU B 1 47 ? -0.538 24.125 -8.727 1 97.88 47 LEU B CA 1
ATOM 2540 C C . LEU B 1 47 ? -1.09 23.484 -10 1 97.88 47 LEU B C 1
ATOM 2542 O O . LEU B 1 47 ? -0.332 23.172 -10.922 1 97.88 47 LEU B O 1
ATOM 2546 N N . ALA B 1 48 ? -2.373 23.266 -10.008 1 98 48 ALA B N 1
ATOM 2547 C CA . ALA B 1 48 ? -3.027 22.609 -11.141 1 98 48 ALA B CA 1
ATOM 2548 C C . ALA B 1 48 ? -2.965 23.484 -12.391 1 98 48 ALA B C 1
ATOM 2550 O O . ALA B 1 48 ? -2.84 22.984 -13.508 1 98 48 ALA B O 1
ATOM 2551 N N . GLY B 1 49 ? -3.072 24.812 -12.133 1 96.31 49 GLY B N 1
ATOM 2552 C CA . GLY B 1 49 ? -3.184 25.734 -13.25 1 96.31 49 GLY B CA 1
ATOM 2553 C C . GLY B 1 49 ? -4.562 25.75 -13.883 1 96.31 49 GLY B C 1
ATOM 2554 O O . GLY B 1 49 ? -5.5 25.156 -13.344 1 96.31 49 GLY B O 1
ATOM 2555 N N . GLU B 1 50 ? -4.652 26.406 -14.984 1 91.44 50 GLU B N 1
ATOM 2556 C CA . GLU B 1 50 ? -5.941 26.609 -15.641 1 91.44 50 GLU B CA 1
ATOM 2557 C C . GLU B 1 50 ? -6.426 25.312 -16.297 1 91.44 50 GLU B C 1
ATOM 2559 O O . GLU B 1 50 ? -7.629 25.047 -16.344 1 91.44 50 GLU B O 1
ATOM 2564 N N . ASP B 1 51 ? -5.48 24.516 -16.719 1 93.44 51 ASP B N 1
ATOM 2565 C CA . ASP B 1 51 ? -5.84 23.328 -17.484 1 93.44 51 ASP B CA 1
ATOM 2566 C C . ASP B 1 51 ? -5.883 22.078 -16.609 1 93.44 51 ASP B C 1
ATOM 2568 O O . ASP B 1 51 ? -6.348 21.031 -17.031 1 93.44 51 ASP B O 1
ATOM 2572 N N . GLY B 1 52 ? -5.383 22.219 -15.383 1 97.69 52 GLY B N 1
ATOM 2573 C CA . GLY B 1 52 ? -5.367 21.078 -14.484 1 97.69 52 GLY B CA 1
ATOM 2574 C C . GLY B 1 52 ? -6.66 20.922 -13.703 1 97.69 52 GLY B C 1
ATOM 2575 O O . GLY B 1 52 ? -7.598 21.703 -13.875 1 97.69 52 GLY B O 1
ATOM 2576 N N . VAL B 1 53 ? -6.75 19.859 -12.953 1 98.56 53 VAL B N 1
ATOM 2577 C CA . VAL B 1 53 ? -7.961 19.547 -12.203 1 98.56 53 VAL B CA 1
ATOM 2578 C C . VAL B 1 53 ? -7.625 19.391 -10.719 1 98.56 53 VAL B C 1
ATOM 2580 O O . VAL B 1 53 ? -6.582 18.844 -10.367 1 98.56 53 VAL B O 1
ATOM 2583 N N . VAL B 1 54 ? -8.453 19.922 -9.883 1 98.88 54 VAL B N 1
ATOM 2584 C CA . VAL B 1 54 ? -8.328 19.781 -8.438 1 98.88 54 VAL B CA 1
ATOM 2585 C C . VAL B 1 54 ? -9.391 18.812 -7.914 1 98.88 54 VAL B C 1
ATOM 2587 O O . VAL B 1 54 ? -10.578 19 -8.18 1 98.88 54 VAL B O 1
ATOM 2590 N N . VAL B 1 55 ? -8.977 17.781 -7.227 1 98.94 55 VAL B N 1
ATOM 2591 C CA . VAL B 1 55 ? -9.859 16.781 -6.613 1 98.94 55 VAL B CA 1
ATOM 2592 C C . VAL B 1 55 ? -9.773 16.891 -5.09 1 98.94 55 VAL B C 1
ATOM 2594 O O . VAL B 1 55 ? -8.688 16.781 -4.512 1 98.94 55 VAL B O 1
ATOM 2597 N N . ALA B 1 56 ? -10.875 17.156 -4.445 1 98.94 56 ALA B N 1
ATOM 2598 C CA . ALA B 1 56 ? -10.961 17.109 -2.99 1 98.94 56 ALA B CA 1
ATOM 2599 C C . ALA B 1 56 ? -11.672 15.844 -2.518 1 98.94 56 ALA B C 1
ATOM 2601 O O . ALA B 1 56 ? -12.742 15.5 -3.021 1 98.94 56 ALA B O 1
ATOM 2602 N N . SER B 1 57 ? -11.055 15.148 -1.647 1 98.81 57 SER B N 1
ATOM 2603 C CA . SER B 1 57 ? -11.734 14.039 -0.991 1 98.81 57 SER B CA 1
ATOM 2604 C C . SER B 1 57 ? -12.266 14.445 0.378 1 98.81 57 SER B C 1
ATOM 2606 O O . SER B 1 57 ? -11.539 15.023 1.188 1 98.81 57 SER B O 1
ATOM 2608 N N . ILE B 1 58 ? -13.539 14.25 0.59 1 98.69 58 ILE B N 1
ATOM 2609 C CA . ILE B 1 58 ? -14.18 14.43 1.887 1 98.69 58 ILE B CA 1
ATOM 2610 C C . ILE B 1 58 ? -14.688 13.086 2.402 1 98.69 58 ILE B C 1
ATOM 2612 O O . ILE B 1 58 ? -15.734 12.602 1.954 1 98.69 58 ILE B O 1
ATOM 2616 N N . PHE B 1 59 ? -13.945 12.539 3.355 1 98.56 59 PHE B N 1
ATOM 2617 C CA . PHE B 1 59 ? -14.242 11.195 3.83 1 98.56 59 PHE B CA 1
ATOM 2618 C C . PHE B 1 59 ? -13.75 11 5.258 1 98.56 59 PHE B C 1
ATOM 2620 O O . PHE B 1 59 ? -12.539 10.992 5.508 1 98.56 59 PHE B O 1
ATOM 2627 N N . VAL B 1 60 ? -14.656 10.844 6.156 1 97.75 60 VAL B N 1
ATOM 2628 C CA . VAL B 1 60 ? -14.281 10.453 7.512 1 97.75 60 VAL B CA 1
ATOM 2629 C C . VAL B 1 60 ? -13.898 8.969 7.531 1 97.75 60 VAL B C 1
ATOM 2631 O O . VAL B 1 60 ? -14.773 8.094 7.5 1 97.75 60 VAL B O 1
ATOM 2634 N N . ASN B 1 61 ? -12.656 8.734 7.633 1 98.06 61 ASN B N 1
ATOM 2635 C CA . ASN B 1 61 ? -12.117 7.383 7.527 1 98.06 61 ASN B CA 1
ATOM 2636 C C . ASN B 1 61 ? -12.227 6.633 8.852 1 98.06 61 ASN B C 1
ATOM 2638 O O . ASN B 1 61 ? -11.445 6.871 9.773 1 98.06 61 ASN B O 1
ATOM 2642 N N . PRO B 1 62 ? -13.102 5.676 8.961 1 97.62 62 PRO B N 1
ATOM 2643 C CA . PRO B 1 62 ? -13.344 5.035 10.258 1 97.62 62 PRO B CA 1
ATOM 2644 C C . PRO B 1 62 ? -12.125 4.258 10.758 1 97.62 62 PRO B C 1
ATOM 2646 O O . PRO B 1 62 ? -11.93 4.125 11.969 1 97.62 62 PRO B O 1
ATOM 2649 N N . ILE B 1 63 ? -11.273 3.82 9.875 1 96.38 63 ILE B N 1
ATOM 2650 C CA . ILE B 1 63 ? -10.25 2.873 10.297 1 96.38 63 ILE B CA 1
ATOM 2651 C C . ILE B 1 63 ? -9.055 3.627 10.875 1 96.38 63 ILE B C 1
ATOM 2653 O O . ILE B 1 63 ? -8.094 3.014 11.352 1 96.38 63 ILE B O 1
ATOM 2657 N N . GLN B 1 64 ? -9.109 4.957 10.891 1 96.62 64 GLN B N 1
ATOM 2658 C CA . GLN B 1 64 ? -8 5.691 11.492 1 96.62 64 GLN B CA 1
ATOM 2659 C C . GLN B 1 64 ? -8.375 6.219 12.875 1 96.62 64 GLN B C 1
ATOM 2661 O O . GLN B 1 64 ? -7.578 6.906 13.516 1 96.62 64 GLN B O 1
ATOM 2666 N N . PHE B 1 65 ? -9.594 5.887 13.305 1 94.31 65 PHE B N 1
ATOM 2667 C CA . PHE B 1 65 ? -10.047 6.273 14.641 1 94.31 65 PHE B CA 1
ATOM 2668 C C . PHE B 1 65 ? -9.844 5.137 15.633 1 94.31 65 PHE B C 1
ATOM 2670 O O . PHE B 1 65 ? -10.312 4.02 15.406 1 94.31 65 PHE B O 1
ATOM 2677 N N . ASN B 1 66 ? -9.141 5.336 16.609 1 89.06 66 ASN B N 1
ATOM 2678 C CA . ASN B 1 66 ? -8.984 4.332 17.656 1 89.06 66 ASN B CA 1
ATOM 2679 C C . ASN B 1 66 ? -9.969 4.559 18.797 1 89.06 66 ASN B C 1
ATOM 2681 O O . ASN B 1 66 ? -10.008 3.777 19.75 1 89.06 66 ASN B O 1
ATOM 2685 N N . ASN B 1 67 ? -10.664 5.691 18.703 1 87 67 ASN B N 1
ATOM 2686 C CA . ASN B 1 67 ? -11.703 6.066 19.656 1 87 67 ASN B CA 1
ATOM 2687 C C . ASN B 1 67 ? -13.062 6.215 18.984 1 87 67 ASN B C 1
ATOM 2689 O O . ASN B 1 67 ? -13.266 7.137 18.188 1 87 67 ASN B O 1
ATOM 2693 N N . SER B 1 68 ? -13.969 5.387 19.375 1 89 68 SER B N 1
ATOM 2694 C CA . SER B 1 68 ? -15.281 5.367 18.719 1 89 68 SER B CA 1
ATOM 2695 C C . SER B 1 68 ? -16.031 6.668 18.953 1 89 68 SER B C 1
ATOM 2697 O O . SER B 1 68 ? -16.766 7.133 18.094 1 89 68 SER B O 1
ATOM 2699 N N . SER B 1 69 ? -15.875 7.262 20.109 1 88.44 69 SER B N 1
ATOM 2700 C CA . SER B 1 69 ? -16.547 8.523 20.422 1 88.44 69 SER B CA 1
ATOM 2701 C C . SER B 1 69 ? -16.062 9.648 19.516 1 88.44 69 SER B C 1
ATOM 2703 O O . SER B 1 69 ? -16.859 10.477 19.062 1 88.44 69 SER B O 1
ATOM 2705 N N . ASP B 1 70 ? -14.789 9.648 19.25 1 88 70 ASP B N 1
ATOM 2706 C CA . ASP B 1 70 ? -14.227 10.664 18.359 1 88 70 ASP B CA 1
ATOM 2707 C C . ASP B 1 70 ? -14.805 10.531 16.953 1 88 70 ASP B C 1
ATOM 2709 O O . ASP B 1 70 ? -15.109 11.539 16.297 1 88 70 ASP B O 1
ATOM 2713 N N . LEU B 1 71 ? -14.945 9.273 16.516 1 92.06 71 LEU B N 1
ATOM 2714 C CA . LEU B 1 71 ? -15.523 9.031 15.203 1 92.06 71 LEU B CA 1
ATOM 2715 C C . LEU B 1 71 ? -16.969 9.508 15.141 1 92.06 71 LEU B C 1
ATOM 2717 O O . LEU B 1 71 ? -17.359 10.188 14.188 1 92.06 71 LEU B O 1
ATOM 2721 N N . GLN B 1 72 ? -17.656 9.227 16.172 1 91.62 72 GLN B N 1
ATOM 2722 C CA . GLN B 1 72 ? -19.078 9.539 16.219 1 91.62 72 GLN B CA 1
ATOM 2723 C C . GLN B 1 72 ? -19.312 11.047 16.297 1 91.62 72 GLN B C 1
ATOM 2725 O O . GLN B 1 72 ? -20.281 11.562 15.742 1 91.62 72 GLN B O 1
ATOM 2730 N N . THR B 1 73 ? -18.422 11.742 16.953 1 89.06 73 THR B N 1
ATOM 2731 C CA . THR B 1 73 ? -18.656 13.156 17.219 1 89.06 73 THR B CA 1
ATOM 2732 C C . THR B 1 73 ? -17.906 14.031 16.219 1 89.06 73 THR B C 1
ATOM 2734 O O . THR B 1 73 ? -17.984 15.258 16.281 1 89.06 73 THR B O 1
ATOM 2737 N N . TYR B 1 74 ? -17.219 13.336 15.359 1 92.25 74 TYR B N 1
ATOM 2738 C CA . TYR B 1 74 ? -16.516 14.141 14.359 1 92.25 74 TYR B CA 1
ATOM 2739 C C . TYR B 1 74 ? -17.484 15.047 13.609 1 92.25 74 TYR B C 1
ATOM 2741 O O . TYR B 1 74 ? -18.531 14.602 13.141 1 92.25 74 TYR B O 1
ATOM 2749 N N . PRO B 1 75 ? -17.125 16.344 13.43 1 91.75 75 PRO B N 1
ATOM 2750 C CA . PRO B 1 75 ? -18.062 17.266 12.789 1 91.75 75 PRO B CA 1
ATOM 2751 C C . PRO B 1 75 ? -18.281 16.953 11.312 1 91.75 75 PRO B C 1
ATOM 2753 O O . PRO B 1 75 ? -17.328 16.609 10.602 1 91.75 75 PRO B O 1
ATOM 2756 N N . ARG B 1 76 ? -19.5 17.031 10.906 1 93.19 76 ARG B N 1
ATOM 2757 C CA . ARG B 1 76 ? -19.875 16.828 9.508 1 93.19 76 ARG B CA 1
ATOM 2758 C C . ARG B 1 76 ? -20.734 17.984 9 1 93.19 76 ARG B C 1
ATOM 2760 O O . ARG B 1 76 ? -21.828 18.203 9.492 1 93.19 76 ARG B O 1
ATOM 2767 N N . THR B 1 77 ? -20.203 18.656 8.008 1 94.19 77 THR B N 1
ATOM 2768 C CA . THR B 1 77 ? -20.875 19.812 7.438 1 94.19 77 THR B CA 1
ATOM 2769 C C . THR B 1 77 ? -20.828 19.781 5.914 1 94.19 77 THR B C 1
ATOM 2771 O O . THR B 1 77 ? -20.25 20.656 5.281 1 94.19 77 THR B O 1
ATOM 2774 N N . PRO B 1 78 ? -21.531 18.844 5.336 1 96.06 78 PRO B N 1
ATOM 2775 C CA . PRO B 1 78 ? -21.375 18.578 3.9 1 96.06 78 PRO B CA 1
ATOM 2776 C C . PRO B 1 78 ? -21.688 19.812 3.049 1 96.06 78 PRO B C 1
ATOM 2778 O O . PRO B 1 78 ? -20.953 20.109 2.104 1 96.06 78 PRO B O 1
ATOM 2781 N N . GLU B 1 79 ? -22.766 20.578 3.412 1 97.31 79 GLU B N 1
ATOM 2782 C CA . GLU B 1 79 ? -23.125 21.734 2.607 1 97.31 79 GLU B CA 1
ATOM 2783 C C . GLU B 1 79 ? -22.062 22.828 2.682 1 97.31 79 GLU B C 1
ATOM 2785 O O . GLU B 1 79 ? -21.656 23.375 1.655 1 97.31 79 GLU B O 1
ATOM 2790 N N . LYS B 1 80 ? -21.625 23.109 3.895 1 97.31 80 LYS B N 1
ATOM 2791 C CA . LYS B 1 80 ? -20.578 24.094 4.086 1 97.31 80 LYS B CA 1
ATOM 2792 C C . LYS B 1 80 ? -19.281 23.656 3.42 1 97.31 80 LYS B C 1
ATOM 2794 O O . LYS B 1 80 ? -18.562 24.469 2.834 1 97.31 80 LYS B O 1
ATOM 2799 N N . ASP B 1 81 ? -19.016 22.375 3.512 1 98.31 81 ASP B N 1
ATOM 2800 C CA . ASP B 1 81 ? -17.797 21.828 2.904 1 98.31 81 ASP B CA 1
ATOM 2801 C C . ASP B 1 81 ? -17.797 22.047 1.393 1 98.31 81 ASP B C 1
ATOM 2803 O O . ASP B 1 81 ? -16.797 22.469 0.818 1 98.31 81 ASP B O 1
ATOM 2807 N N . LEU B 1 82 ? -18.906 21.781 0.777 1 98.56 82 LEU B N 1
ATOM 2808 C CA . LEU B 1 82 ? -19.016 21.938 -0.67 1 98.56 82 LEU B CA 1
ATOM 2809 C C . LEU B 1 82 ? -18.859 23.391 -1.071 1 98.56 82 LEU B C 1
ATOM 2811 O O . LEU B 1 82 ? -18.266 23.703 -2.105 1 98.56 82 LEU B O 1
ATOM 2815 N N . GLU B 1 83 ? -19.406 24.25 -0.236 1 98.5 83 GLU B N 1
ATOM 2816 C CA . GLU B 1 83 ? -19.266 25.688 -0.501 1 98.5 83 GLU B CA 1
ATOM 2817 C C . GLU B 1 83 ? -17.812 26.109 -0.471 1 98.5 83 GLU B C 1
ATOM 2819 O O . GLU B 1 83 ? -17.359 26.875 -1.329 1 98.5 83 GLU B O 1
ATOM 2824 N N . VAL B 1 84 ? -17.094 25.641 0.527 1 98.5 84 VAL B N 1
ATOM 2825 C CA . VAL B 1 84 ? -15.672 25.953 0.641 1 98.5 84 VAL B CA 1
ATOM 2826 C C . VAL B 1 84 ? -14.93 25.438 -0.59 1 98.5 84 VAL B C 1
ATOM 2828 O O . VAL B 1 84 ? -14.109 26.156 -1.174 1 98.5 84 VAL B O 1
ATOM 2831 N N . CYS B 1 85 ? -15.25 24.203 -1.018 1 98.75 85 CYS B N 1
ATOM 2832 C CA . CYS B 1 85 ? -14.609 23.609 -2.182 1 98.75 85 CYS B CA 1
ATOM 2833 C C . CYS B 1 85 ? -14.891 24.422 -3.441 1 98.75 85 CYS B C 1
ATOM 2835 O O . CYS B 1 85 ? -13.977 24.734 -4.199 1 98.75 85 CYS B O 1
ATOM 2837 N N . GLU B 1 86 ? -16.125 24.734 -3.621 1 98.38 86 GLU B N 1
ATOM 2838 C CA . GLU B 1 86 ? -16.516 25.5 -4.801 1 98.38 86 GLU B CA 1
ATOM 2839 C C . GLU B 1 86 ? -15.812 26.859 -4.84 1 98.38 86 GLU B C 1
ATOM 2841 O O . GLU B 1 86 ? -15.297 27.266 -5.883 1 98.38 86 GLU B O 1
ATOM 2846 N N . GLY B 1 87 ? -15.766 27.531 -3.746 1 98.12 87 GLY B N 1
ATOM 2847 C CA . GLY B 1 87 ? -15.133 28.828 -3.648 1 98.12 87 GLY B CA 1
ATOM 2848 C C . GLY B 1 87 ? -13.641 28.797 -3.9 1 98.12 87 GLY B C 1
ATOM 2849 O O . GLY B 1 87 ? -13.047 29.781 -4.328 1 98.12 87 GLY B O 1
ATOM 2850 N N . ALA B 1 88 ? -13.055 27.625 -3.672 1 98.31 88 ALA B N 1
ATOM 2851 C CA . ALA B 1 88 ? -11.602 27.484 -3.799 1 98.31 88 ALA B CA 1
ATOM 2852 C C . ALA B 1 88 ? -11.219 26.953 -5.176 1 98.31 88 ALA B C 1
ATOM 2854 O O . ALA B 1 88 ? -10.039 26.719 -5.453 1 98.31 88 ALA B O 1
ATOM 2855 N N . GLY B 1 89 ? -12.195 26.688 -6.055 1 97.75 89 GLY B N 1
ATOM 2856 C CA . GLY B 1 89 ? -11.93 26.281 -7.426 1 97.75 89 GLY B CA 1
ATOM 2857 C C . GLY B 1 89 ? -11.734 24.781 -7.574 1 97.75 89 GLY B C 1
ATOM 2858 O O . GLY B 1 89 ? -11.039 24.328 -8.492 1 97.75 89 GLY B O 1
ATOM 2859 N N . VAL B 1 90 ? -12.32 24 -6.699 1 98.75 90 VAL B N 1
ATOM 2860 C CA . VAL B 1 90 ? -12.273 22.547 -6.809 1 98.75 90 VAL B CA 1
ATOM 2861 C C . VAL B 1 90 ? -13.117 22.094 -7.996 1 98.75 90 VAL B C 1
ATOM 2863 O O . VAL B 1 90 ? -14.219 22.609 -8.219 1 98.75 90 VAL B O 1
ATOM 2866 N N . ASP B 1 91 ? -12.633 21.172 -8.727 1 98.81 91 ASP B N 1
ATOM 2867 C CA . ASP B 1 91 ? -13.367 20.656 -9.875 1 98.81 91 ASP B CA 1
ATOM 2868 C C . ASP B 1 91 ? -14.219 19.453 -9.492 1 98.81 91 ASP B C 1
ATOM 2870 O O . ASP B 1 91 ? -15.375 19.344 -9.906 1 98.81 91 ASP B O 1
ATOM 2874 N N . TYR B 1 92 ? -13.617 18.516 -8.719 1 98.88 92 TYR B N 1
ATOM 2875 C CA . TYR B 1 92 ? -14.297 17.281 -8.32 1 98.88 92 TYR B CA 1
ATOM 2876 C C . TYR B 1 92 ? -14.203 17.078 -6.816 1 98.88 92 TYR B C 1
ATOM 2878 O O . TYR B 1 92 ? -13.141 17.25 -6.223 1 98.88 92 TYR B O 1
ATOM 2886 N N . VAL B 1 93 ? -15.352 16.797 -6.215 1 98.94 93 VAL B N 1
ATOM 2887 C CA . VAL B 1 93 ? -15.383 16.375 -4.816 1 98.94 93 VAL B CA 1
ATOM 2888 C C . VAL B 1 93 ? -15.758 14.898 -4.727 1 98.94 93 VAL B C 1
ATOM 2890 O O . VAL B 1 93 ? -16.766 14.469 -5.309 1 98.94 93 VAL B O 1
ATOM 2893 N N . PHE B 1 94 ? -14.922 14.125 -4.137 1 98.94 94 PHE B N 1
ATOM 2894 C CA . PHE B 1 94 ? -15.211 12.727 -3.855 1 98.94 94 PHE B CA 1
ATOM 2895 C C . PHE B 1 94 ? -15.625 12.539 -2.402 1 98.94 94 PHE B C 1
ATOM 2897 O O . PHE B 1 94 ? -14.82 12.719 -1.489 1 98.94 94 PHE B O 1
ATOM 2904 N N . SER B 1 95 ? -16.828 12.18 -2.141 1 98.75 95 SER B N 1
ATOM 2905 C CA . SER B 1 95 ? -17.391 12.031 -0.803 1 98.75 95 SER B CA 1
ATOM 2906 C C . SER B 1 95 ? -18.156 10.719 -0.672 1 98.75 95 SER B C 1
ATOM 2908 O O . SER B 1 95 ? -19.391 10.719 -0.624 1 98.75 95 SER B O 1
ATOM 2910 N N . PRO B 1 96 ? -17.438 9.633 -0.506 1 98.62 96 PRO B N 1
ATOM 2911 C CA . PRO B 1 96 ? -18.047 8.312 -0.448 1 98.62 96 PRO B CA 1
ATOM 2912 C C . PRO B 1 96 ? -18.5 7.93 0.96 1 98.62 96 PRO B C 1
ATOM 2914 O O . PRO B 1 96 ? -18.047 8.523 1.939 1 98.62 96 PRO B O 1
ATOM 2917 N N . ALA B 1 97 ? -19.422 6.996 1.005 1 97.94 97 ALA B N 1
ATOM 2918 C CA . ALA B 1 97 ? -19.703 6.32 2.268 1 97.94 97 ALA B CA 1
ATOM 2919 C C . ALA B 1 97 ? -18.625 5.305 2.609 1 97.94 97 ALA B C 1
ATOM 2921 O O . ALA B 1 97 ? -17.891 4.844 1.727 1 97.94 97 ALA B O 1
ATOM 2922 N N . PRO B 1 98 ? -18.484 4.969 3.9 1 97.81 98 PRO B N 1
ATOM 2923 C CA . PRO B 1 98 ? -17.469 3.998 4.309 1 97.81 98 PRO B CA 1
ATOM 2924 C C . PRO B 1 98 ? -17.594 2.664 3.576 1 97.81 98 PRO B C 1
ATOM 2926 O O . PRO B 1 98 ? -16.578 2.055 3.219 1 97.81 98 PRO B O 1
ATOM 2929 N N . GLU B 1 99 ? -18.812 2.254 3.195 1 97.88 99 GLU B N 1
ATOM 2930 C CA . GLU B 1 99 ? -19.031 0.963 2.551 1 97.88 99 GLU B CA 1
ATOM 2931 C C . GLU B 1 99 ? -18.531 0.972 1.11 1 97.88 99 GLU B C 1
ATOM 2933 O O . GLU B 1 99 ? -18.203 -0.078 0.557 1 97.88 99 GLU B O 1
ATOM 2938 N N . GLU B 1 100 ? -18.516 2.174 0.529 1 98.44 100 GLU B N 1
ATOM 2939 C CA . GLU B 1 100 ? -17.953 2.324 -0.814 1 98.44 100 GLU B CA 1
ATOM 2940 C C . GLU B 1 100 ? -16.438 2.174 -0.806 1 98.44 100 GLU B C 1
ATOM 2942 O O . GLU B 1 100 ? -15.859 1.62 -1.743 1 98.44 100 GLU B O 1
ATOM 2947 N N . MET B 1 101 ? -15.844 2.535 0.306 1 98.56 101 MET B N 1
ATOM 2948 C CA . MET B 1 101 ? -14.383 2.557 0.381 1 98.56 101 MET B CA 1
ATOM 2949 C C . MET B 1 101 ? -13.844 1.216 0.868 1 98.56 101 MET B C 1
ATOM 2951 O O . MET B 1 101 ? -12.773 0.777 0.435 1 98.56 101 MET B O 1
ATOM 2955 N N . TYR B 1 102 ? -14.641 0.594 1.735 1 98.31 102 TYR B N 1
ATOM 2956 C CA . TYR B 1 102 ? -14.109 -0.596 2.391 1 98.31 102 TYR B CA 1
ATOM 2957 C C . TYR B 1 102 ? -15.078 -1.765 2.27 1 98.31 102 TYR B C 1
ATOM 2959 O O . TYR B 1 102 ? -16.203 -1.698 2.77 1 98.31 102 TYR B O 1
ATOM 2967 N N . SER B 1 103 ? -14.523 -2.838 1.633 1 96.19 103 SER B N 1
ATOM 2968 C CA . SER B 1 103 ? -15.273 -4.09 1.64 1 96.19 103 SER B CA 1
ATOM 2969 C C . SER B 1 103 ? -15.352 -4.68 3.045 1 96.19 103 SER B C 1
ATOM 2971 O O . SER B 1 103 ? -14.438 -4.5 3.852 1 96.19 103 SER B O 1
ATOM 2973 N N . GLY B 1 104 ? -16.469 -5.344 3.299 1 95.38 104 GLY B N 1
ATOM 2974 C CA . GLY B 1 104 ? -16.578 -6.051 4.562 1 95.38 104 GLY B CA 1
ATOM 2975 C C . GLY B 1 104 ? -15.5 -7.102 4.758 1 95.38 104 GLY B C 1
ATOM 2976 O O . GLY B 1 104 ? -15.188 -7.469 5.891 1 95.38 104 GLY B O 1
ATOM 2977 N N . GLU B 1 105 ? -14.875 -7.547 3.668 1 95.38 105 GLU B N 1
ATOM 2978 C CA . GLU B 1 105 ? -13.867 -8.602 3.693 1 95.38 105 GLU B CA 1
ATOM 2979 C C . GLU B 1 105 ? -12.461 -8.023 3.549 1 95.38 105 GLU B C 1
ATOM 2981 O O . GLU B 1 105 ? -11.531 -8.734 3.174 1 95.38 105 GLU B O 1
ATOM 2986 N N . ARG B 1 106 ? -12.344 -6.742 3.812 1 97.19 106 ARG B N 1
ATOM 2987 C CA . ARG B 1 106 ? -11.031 -6.121 3.68 1 97.19 106 ARG B CA 1
ATOM 2988 C C . ARG B 1 106 ? -10.008 -6.812 4.566 1 97.19 106 ARG B C 1
ATOM 2990 O O . ARG B 1 106 ? -10.273 -7.094 5.738 1 97.19 106 ARG B O 1
ATOM 2997 N N . SER B 1 107 ? -8.828 -7.07 3.951 1 98.25 107 SER B N 1
ATOM 2998 C CA . SER B 1 107 ? -7.793 -7.723 4.742 1 98.25 107 SER B CA 1
ATOM 2999 C C . SER B 1 107 ? -6.41 -7.172 4.41 1 98.25 107 SER B C 1
ATOM 3001 O O . SER B 1 107 ? -5.395 -7.785 4.742 1 98.25 107 SER B O 1
ATOM 3003 N N . ILE B 1 108 ? -6.359 -6.059 3.658 1 98.75 108 ILE B N 1
ATOM 3004 C CA . ILE B 1 108 ? -5.094 -5.414 3.311 1 98.75 108 ILE B CA 1
ATOM 3005 C C . ILE B 1 108 ? -4.965 -4.094 4.066 1 98.75 108 ILE B C 1
ATOM 3007 O O . ILE B 1 108 ? -5.93 -3.332 4.172 1 98.75 108 ILE B O 1
ATOM 3011 N N . ALA B 1 109 ? -3.812 -3.814 4.629 1 98.62 109 ALA B N 1
ATOM 3012 C CA . ALA B 1 109 ? -3.484 -2.545 5.27 1 98.62 109 ALA B CA 1
ATOM 3013 C C . ALA B 1 109 ? -2.068 -2.1 4.914 1 98.62 109 ALA B C 1
ATOM 3015 O O . ALA B 1 109 ? -1.217 -2.926 4.578 1 98.62 109 ALA B O 1
ATOM 3016 N N . VAL B 1 110 ? -1.826 -0.87 4.922 1 98.88 110 VAL B N 1
ATOM 3017 C CA . VAL B 1 110 ? -0.496 -0.286 4.781 1 98.88 110 VAL B CA 1
ATOM 3018 C C . VAL B 1 110 ? 0.015 0.165 6.148 1 98.88 110 VAL B C 1
ATOM 3020 O O . VAL B 1 110 ? -0.63 0.969 6.824 1 98.88 110 VAL B O 1
ATOM 3023 N N . GLU B 1 111 ? 1.177 -0.295 6.488 1 98.19 111 GLU B N 1
ATOM 3024 C CA . GLU B 1 111 ? 1.681 -0.081 7.84 1 98.19 111 GLU B CA 1
ATOM 3025 C C . GLU B 1 111 ? 2.98 0.717 7.828 1 98.19 111 GLU B C 1
ATOM 3027 O O . GLU B 1 111 ? 3.783 0.591 6.898 1 98.19 111 GLU B O 1
ATOM 3032 N N . GLU B 1 112 ? 3.141 1.51 8.781 1 98.12 112 GLU B N 1
ATOM 3033 C CA . GLU B 1 112 ? 4.355 2.271 9.062 1 98.12 112 GLU B CA 1
ATOM 3034 C C . GLU B 1 112 ? 4.957 1.885 10.406 1 98.12 112 GLU B C 1
ATOM 3036 O O . GLU B 1 112 ? 4.254 1.843 11.422 1 98.12 112 GLU B O 1
ATOM 3041 N N . SER B 1 113 ? 6.273 1.635 10.5 1 96.31 113 SER B N 1
ATOM 3042 C CA . SER B 1 113 ? 6.789 0.984 11.695 1 96.31 113 SER B CA 1
ATOM 3043 C C . SER B 1 113 ? 7.832 1.853 12.391 1 96.31 113 SER B C 1
ATOM 3045 O O . SER B 1 113 ? 8.305 1.516 13.484 1 96.31 113 SER B O 1
ATOM 3047 N N . PHE B 1 114 ? 8.219 3.006 11.875 1 97.62 114 PHE B N 1
ATOM 3048 C CA . PHE B 1 114 ? 9.328 3.754 12.453 1 97.62 114 PHE B CA 1
ATOM 3049 C C . PHE B 1 114 ? 8.891 5.164 12.828 1 97.62 114 PHE B C 1
ATOM 3051 O O . PHE B 1 114 ? 8.883 5.527 14.008 1 97.62 114 PHE B O 1
ATOM 3058 N N . LEU B 1 115 ? 8.367 5.926 11.883 1 97.62 115 LEU B N 1
ATOM 3059 C CA . LEU B 1 115 ? 7.984 7.316 12.102 1 97.62 115 LEU B CA 1
ATOM 3060 C C . LEU B 1 115 ? 6.805 7.41 13.062 1 97.62 115 LEU B C 1
ATOM 3062 O O . LEU B 1 115 ? 6.629 8.43 13.734 1 97.62 115 LEU B O 1
ATOM 3066 N N . SER B 1 116 ? 6.016 6.355 13.195 1 96.44 116 SER B N 1
ATOM 3067 C CA . SER B 1 116 ? 4.785 6.367 13.984 1 96.44 116 SER B CA 1
ATOM 3068 C C . SER B 1 116 ? 5.039 5.91 15.414 1 96.44 116 SER B C 1
ATOM 3070 O O . SER B 1 116 ? 4.109 5.855 16.234 1 96.44 116 SER B O 1
ATOM 3072 N N . ALA B 1 117 ? 6.238 5.566 15.75 1 95.06 117 ALA B N 1
ATOM 3073 C CA . ALA B 1 117 ? 6.555 4.988 17.062 1 95.06 117 ALA B CA 1
ATOM 3074 C C . ALA B 1 117 ? 6.461 6.039 18.156 1 95.06 117 ALA B C 1
ATOM 3076 O O . ALA B 1 117 ? 6.445 5.703 19.344 1 95.06 117 ALA B O 1
ATOM 3077 N N . THR B 1 118 ? 6.391 7.305 17.766 1 95.31 118 THR B N 1
ATOM 3078 C CA . THR B 1 118 ? 6.352 8.414 18.719 1 95.31 118 THR B CA 1
ATOM 3079 C C . THR B 1 118 ? 5.125 9.289 18.469 1 95.31 118 THR B C 1
ATOM 3081 O O . THR B 1 118 ? 4.328 9.016 17.578 1 95.31 118 THR B O 1
ATOM 3084 N N . LEU B 1 119 ? 4.898 10.305 19.359 1 97 119 LEU B N 1
ATOM 3085 C CA . LEU B 1 119 ? 3.904 11.352 19.172 1 97 119 LEU B CA 1
ATOM 3086 C C . LEU B 1 119 ? 2.512 10.758 19 1 97 119 LEU B C 1
ATOM 3088 O O . LEU B 1 119 ? 2.061 9.977 19.844 1 97 119 LEU B O 1
ATOM 3092 N N . CYS B 1 120 ? 1.809 11.172 17.953 1 95 120 CYS B N 1
ATOM 3093 C CA . CYS B 1 120 ? 0.445 10.703 17.734 1 95 120 CYS B CA 1
ATOM 3094 C C . CYS B 1 120 ? 0.423 9.195 17.5 1 95 120 CYS B C 1
ATOM 3096 O O . CYS B 1 120 ? -0.511 8.508 17.906 1 95 120 CYS B O 1
ATOM 3098 N N . GLY B 1 121 ? 1.425 8.711 16.844 1 94.31 121 GLY B N 1
ATOM 3099 C CA . GLY B 1 121 ? 1.484 7.277 16.594 1 94.31 121 GLY B CA 1
ATOM 3100 C C . GLY B 1 121 ? 1.531 6.457 17.875 1 94.31 121 GLY B C 1
ATOM 3101 O O . GLY B 1 121 ? 0.882 5.414 17.969 1 94.31 121 GLY B O 1
ATOM 3102 N N . ALA B 1 122 ? 2.293 6.91 18.797 1 91.62 122 ALA B N 1
ATOM 3103 C CA . ALA B 1 122 ? 2.402 6.23 20.094 1 91.62 122 ALA B CA 1
ATOM 3104 C C . ALA B 1 122 ? 1.104 6.344 20.891 1 91.62 122 ALA B C 1
ATOM 3106 O O . ALA B 1 122 ? 0.677 5.383 21.531 1 91.62 122 ALA B O 1
ATOM 3107 N N . SER B 1 123 ? 0.449 7.426 20.75 1 92.44 123 SER B N 1
ATOM 3108 C CA . SER B 1 123 ? -0.731 7.73 21.547 1 92.44 123 SER B CA 1
ATOM 3109 C C . SER B 1 123 ? -1.99 7.133 20.938 1 92.44 123 SER B C 1
ATOM 3111 O O . SER B 1 123 ? -3.008 6.977 21.609 1 92.44 123 SER B O 1
ATOM 3113 N N . ARG B 1 124 ? -1.932 6.879 19.656 1 93.19 124 ARG B N 1
ATOM 3114 C CA . ARG B 1 124 ? -3.096 6.387 18.922 1 93.19 124 ARG B CA 1
ATOM 3115 C C . ARG B 1 124 ? -2.736 5.172 18.078 1 93.19 124 ARG B C 1
ATOM 3117 O O . ARG B 1 124 ? -2.744 5.242 16.844 1 93.19 124 ARG B O 1
ATOM 3124 N N . PRO B 1 125 ? -2.584 4.031 18.734 1 92.38 125 PRO B N 1
ATOM 3125 C CA . PRO B 1 125 ? -2.205 2.836 17.984 1 92.38 125 PRO B CA 1
ATOM 3126 C C . PRO B 1 125 ? -3.176 2.527 16.844 1 92.38 125 PRO B C 1
ATOM 3128 O O . PRO B 1 125 ? -4.395 2.58 17.031 1 92.38 125 PRO B O 1
ATOM 3131 N N . GLY B 1 126 ? -2.615 2.277 15.617 1 94.44 126 GLY B N 1
ATOM 3132 C CA . GLY B 1 126 ? -3.424 1.926 14.461 1 94.44 126 GLY B CA 1
ATOM 3133 C C . GLY B 1 126 ? -3.842 3.129 13.641 1 94.44 126 GLY B C 1
ATOM 3134 O O . GLY B 1 126 ? -4.293 2.98 12.5 1 94.44 126 GLY B O 1
ATOM 3135 N N . HIS B 1 127 ? -3.729 4.344 14.18 1 96.75 127 HIS B N 1
ATOM 3136 C CA . HIS B 1 127 ? -4.168 5.566 13.523 1 96.75 127 HIS B CA 1
ATOM 3137 C C . HIS B 1 127 ? -3.492 5.73 12.164 1 96.75 127 HIS B C 1
ATOM 3139 O O . HIS B 1 127 ? -4.168 5.891 11.141 1 96.75 127 HIS B O 1
ATOM 3145 N N . PHE B 1 128 ? -2.197 5.59 12.188 1 98.12 128 PHE B N 1
ATOM 3146 C CA . PHE B 1 128 ? -1.483 5.898 10.953 1 98.12 128 PHE B CA 1
ATOM 3147 C C . PHE B 1 128 ? -1.58 4.738 9.969 1 98.12 128 PHE B C 1
ATOM 3149 O O . PHE B 1 128 ? -1.374 4.918 8.766 1 98.12 128 PHE B O 1
ATOM 3156 N N . SER B 1 129 ? -1.867 3.488 10.422 1 98 129 SER B N 1
ATOM 3157 C CA . SER B 1 129 ? -2.234 2.418 9.5 1 98 129 SER B CA 1
ATOM 3158 C C . SER B 1 129 ? -3.479 2.781 8.703 1 98 129 SER B C 1
ATOM 3160 O O . SER B 1 129 ? -3.523 2.5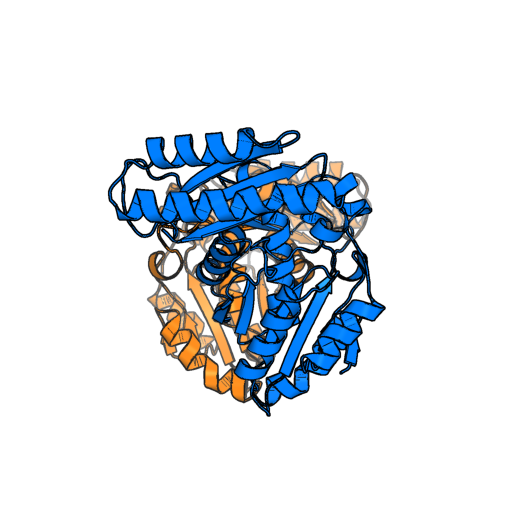74 7.484 1 98 129 SER B O 1
ATOM 3162 N N . GLY B 1 130 ? -4.441 3.299 9.453 1 98.31 130 GLY B N 1
ATOM 3163 C CA . GLY B 1 130 ? -5.648 3.766 8.789 1 98.31 130 GLY B CA 1
ATOM 3164 C C . GLY B 1 130 ? -5.387 4.879 7.793 1 98.31 130 GLY B C 1
ATOM 3165 O O . GLY B 1 130 ? -5.91 4.859 6.676 1 98.31 130 GLY B O 1
ATOM 3166 N N . VAL B 1 131 ? -4.535 5.824 8.172 1 98.69 131 VAL B N 1
ATOM 3167 C CA . VAL B 1 131 ? -4.203 6.969 7.324 1 98.69 131 VAL B CA 1
ATOM 3168 C C . VAL B 1 131 ? -3.498 6.488 6.059 1 98.69 131 VAL B C 1
ATOM 3170 O O . VAL B 1 131 ? -3.895 6.84 4.949 1 98.69 131 VAL B O 1
ATOM 3173 N N . CYS B 1 132 ? -2.467 5.645 6.215 1 98.88 132 CYS B N 1
ATOM 3174 C CA . CYS B 1 132 ? -1.705 5.16 5.07 1 98.88 132 CYS B CA 1
ATOM 3175 C C . CYS B 1 132 ? -2.588 4.344 4.133 1 98.88 132 CYS B C 1
ATOM 3177 O O . CYS B 1 132 ? -2.49 4.477 2.91 1 98.88 132 CYS B O 1
ATOM 3179 N N . THR B 1 133 ? -3.461 3.555 4.688 1 98.88 133 THR B N 1
ATOM 3180 C CA . THR B 1 133 ? -4.312 2.689 3.881 1 98.88 133 THR B CA 1
ATOM 3181 C C . THR B 1 133 ? -5.27 3.516 3.029 1 98.88 133 THR B C 1
ATOM 3183 O O . THR B 1 133 ? -5.363 3.314 1.817 1 98.88 133 THR B O 1
ATOM 3186 N N . VAL B 1 134 ? -5.945 4.48 3.605 1 98.88 134 VAL B N 1
ATOM 3187 C CA . VAL B 1 134 ? -6.922 5.266 2.854 1 98.88 134 VAL B CA 1
ATOM 3188 C C . VAL B 1 134 ? -6.203 6.121 1.812 1 98.88 134 VAL B C 1
ATOM 3190 O O . VAL B 1 134 ? -6.715 6.324 0.709 1 98.88 134 VAL B O 1
ATOM 3193 N N . LEU B 1 135 ? -5.031 6.613 2.146 1 98.94 135 LEU B N 1
ATOM 3194 C CA . LEU B 1 135 ? -4.32 7.457 1.193 1 98.94 135 LEU B CA 1
ATOM 3195 C C . LEU B 1 135 ? -3.768 6.629 0.038 1 98.94 135 LEU B C 1
ATOM 3197 O O . LEU B 1 135 ? -3.742 7.09 -1.105 1 98.94 135 LEU B O 1
ATOM 3201 N N . ALA B 1 136 ? -3.307 5.422 0.353 1 98.94 136 ALA B N 1
ATOM 3202 C CA . ALA B 1 136 ? -2.922 4.527 -0.735 1 98.94 136 ALA B CA 1
ATOM 3203 C C . ALA B 1 136 ? -4.086 4.293 -1.689 1 98.94 136 ALA B C 1
ATOM 3205 O O . ALA B 1 136 ? -3.92 4.344 -2.91 1 98.94 136 ALA B O 1
ATOM 3206 N N . LYS B 1 137 ? -5.258 4.051 -1.163 1 98.81 137 LYS B N 1
ATOM 3207 C CA . LYS B 1 137 ? -6.461 3.865 -1.97 1 98.81 137 LYS B CA 1
ATOM 3208 C C . LYS B 1 137 ? -6.738 5.094 -2.832 1 98.81 137 LYS B C 1
ATOM 3210 O O . LYS B 1 137 ? -6.973 4.973 -4.035 1 98.81 137 LYS B O 1
ATOM 3215 N N . LEU B 1 138 ? -6.676 6.25 -2.178 1 98.94 138 LEU B N 1
ATOM 3216 C CA . LEU B 1 138 ? -6.992 7.488 -2.879 1 98.94 138 LEU B CA 1
ATOM 3217 C C . LEU B 1 138 ? -5.977 7.758 -3.988 1 98.94 138 LEU B C 1
ATOM 3219 O O . LEU B 1 138 ? -6.344 8.219 -5.07 1 98.94 138 LEU B O 1
ATOM 3223 N N . PHE B 1 139 ? -4.672 7.508 -3.729 1 98.94 139 PHE B N 1
ATOM 3224 C CA . PHE B 1 139 ? -3.65 7.699 -4.75 1 98.94 139 PHE B CA 1
ATOM 3225 C C . PHE B 1 139 ? -3.895 6.777 -5.941 1 98.94 139 PHE B C 1
ATOM 3227 O O . PHE B 1 139 ? -3.717 7.18 -7.09 1 98.94 139 PHE B O 1
ATOM 3234 N N . ASN B 1 140 ? -4.352 5.555 -5.641 1 98.75 140 ASN B N 1
ATOM 3235 C CA . ASN B 1 140 ? -4.621 4.613 -6.719 1 98.75 140 ASN B CA 1
ATOM 3236 C C . ASN B 1 140 ? -5.906 4.957 -7.465 1 98.75 140 ASN B C 1
ATOM 3238 O O . ASN B 1 140 ? -6.008 4.738 -8.672 1 98.75 140 ASN B O 1
ATOM 3242 N N . LEU B 1 141 ? -6.895 5.484 -6.789 1 98.5 141 LEU B N 1
ATOM 3243 C CA . LEU B 1 141 ? -8.18 5.84 -7.375 1 98.5 141 LEU B CA 1
ATOM 3244 C C . LEU B 1 141 ? -8.055 7.09 -8.242 1 98.5 141 LEU B C 1
ATOM 3246 O O . LEU B 1 141 ? -8.539 7.113 -9.375 1 98.5 141 LEU B O 1
ATOM 3250 N N . VAL B 1 142 ? -7.34 8.078 -7.688 1 98.75 142 VAL B N 1
ATOM 3251 C CA . VAL B 1 142 ? -7.301 9.398 -8.305 1 98.75 142 VAL B CA 1
ATOM 3252 C C . VAL B 1 142 ? -6.117 9.484 -9.266 1 98.75 142 VAL B C 1
ATOM 3254 O O . VAL B 1 142 ? -6.184 10.18 -10.281 1 98.75 142 VAL B O 1
ATOM 3257 N N . GLN B 1 143 ? -5.035 8.75 -8.961 1 98.25 143 GLN B N 1
ATOM 3258 C CA . GLN B 1 143 ? -3.785 8.805 -9.711 1 98.25 143 GLN B CA 1
ATOM 3259 C C . GLN B 1 143 ? -3.328 10.25 -9.914 1 98.25 143 GLN B C 1
ATOM 3261 O O . GLN B 1 143 ? -3.078 10.68 -11.039 1 98.25 143 GLN B O 1
ATOM 3266 N N . PRO B 1 144 ? -3.146 10.961 -8.789 1 98.81 144 PRO B N 1
ATOM 3267 C CA . PRO B 1 144 ? -2.736 12.367 -8.875 1 98.81 144 PRO B CA 1
ATOM 3268 C C . PRO B 1 144 ? -1.262 12.531 -9.234 1 98.81 144 PRO B C 1
ATOM 3270 O O . PRO B 1 144 ? -0.451 11.641 -8.953 1 98.81 144 PRO B O 1
ATOM 3273 N N . THR B 1 145 ? -0.943 13.672 -9.875 1 98.19 145 THR B N 1
ATOM 3274 C CA . THR B 1 145 ? 0.451 14.055 -10.055 1 98.19 145 THR B CA 1
ATOM 3275 C C . THR B 1 145 ? 1.006 14.703 -8.797 1 98.19 145 THR B C 1
ATOM 3277 O O . THR B 1 145 ? 2.201 14.602 -8.508 1 98.19 145 THR B O 1
ATOM 3280 N N . ASP B 1 146 ? 0.09 15.391 -8.086 1 98.75 146 ASP B N 1
ATOM 3281 C CA . ASP B 1 146 ? 0.441 16.125 -6.871 1 98.75 146 ASP B CA 1
ATOM 3282 C C . ASP B 1 146 ? -0.628 15.938 -5.797 1 98.75 146 ASP B C 1
ATOM 3284 O O . ASP B 1 146 ? -1.805 15.75 -6.109 1 98.75 146 ASP B O 1
ATOM 3288 N N . ALA B 1 147 ? -0.217 16 -4.605 1 98.94 147 ALA B N 1
ATOM 3289 C CA . ALA B 1 147 ? -1.134 16.016 -3.467 1 98.94 147 ALA B CA 1
ATOM 3290 C C . ALA B 1 147 ? -0.65 16.969 -2.381 1 98.94 147 ALA B C 1
ATOM 3292 O O . ALA B 1 147 ? 0.556 17.141 -2.178 1 98.94 147 ALA B O 1
ATOM 3293 N N . ILE B 1 148 ? -1.575 17.594 -1.694 1 98.88 148 ILE B N 1
ATOM 3294 C CA . ILE B 1 148 ? -1.229 18.609 -0.714 1 98.88 148 ILE B CA 1
ATOM 3295 C C . ILE B 1 148 ? -1.756 18.203 0.661 1 98.88 148 ILE B C 1
ATOM 3297 O O . ILE B 1 148 ? -2.906 17.781 0.792 1 98.88 148 ILE B O 1
ATOM 3301 N N . PHE B 1 149 ? -0.925 18.344 1.618 1 98.62 149 PHE B N 1
ATOM 3302 C CA . PHE B 1 149 ? -1.26 18.078 3.014 1 98.62 149 PHE B CA 1
ATOM 3303 C C . PHE B 1 149 ? -0.8 19.234 3.904 1 98.62 149 PHE B C 1
ATOM 3305 O O . PHE B 1 149 ? 0.172 19.922 3.586 1 98.62 149 PHE B O 1
ATOM 3312 N N . GLY B 1 150 ? -1.462 19.438 4.98 1 97.94 150 GLY B N 1
ATOM 3313 C CA . GLY B 1 150 ? -1.08 20.5 5.906 1 97.94 150 GLY B CA 1
ATOM 3314 C C . GLY B 1 150 ? 0.06 20.109 6.824 1 97.94 150 GLY B C 1
ATOM 3315 O O . GLY B 1 150 ? 0.116 18.969 7.301 1 97.94 150 GLY B O 1
ATOM 3316 N N . LYS B 1 151 ? 0.827 21.031 7.176 1 98 151 LYS B N 1
ATOM 3317 C CA . LYS B 1 151 ? 1.945 20.812 8.086 1 98 151 LYS B CA 1
ATOM 3318 C C . LYS B 1 151 ? 1.466 20.719 9.531 1 98 151 LYS B C 1
ATOM 3320 O O . LYS B 1 151 ? 2.225 20.312 10.422 1 98 151 LYS B O 1
ATOM 3325 N N . LYS B 1 152 ? 0.197 21.047 9.758 1 97.06 152 LYS B N 1
ATOM 3326 C CA . LYS B 1 152 ? -0.303 20.969 11.125 1 97.06 152 LYS B CA 1
ATOM 3327 C C . LYS B 1 152 ? -0.102 19.578 11.711 1 97.06 152 LYS B C 1
ATOM 3329 O O . LYS B 1 152 ? 0.32 19.438 12.859 1 97.06 152 LYS B O 1
ATOM 3334 N N . ASP B 1 153 ? -0.459 18.625 10.992 1 96.75 153 ASP B N 1
ATOM 3335 C CA . ASP B 1 153 ? -0.101 17.25 11.352 1 96.75 153 ASP B CA 1
ATOM 3336 C C . ASP B 1 153 ? 1.22 16.844 10.711 1 96.75 153 ASP B C 1
ATOM 3338 O O . ASP B 1 153 ? 1.235 16.047 9.758 1 96.75 153 ASP B O 1
ATOM 3342 N N . TYR B 1 154 ? 2.27 17.312 11.281 1 98 154 TYR B N 1
ATOM 3343 C CA . TYR B 1 154 ? 3.604 17.172 10.711 1 98 154 TYR B CA 1
ATOM 3344 C C . TYR B 1 154 ? 4.016 15.703 10.633 1 98 154 TYR B C 1
ATOM 3346 O O . TYR B 1 154 ? 4.633 15.281 9.656 1 98 154 TYR B O 1
ATOM 3354 N N . GLN B 1 155 ? 3.744 14.93 11.656 1 98.12 155 GLN B N 1
ATOM 3355 C CA . GLN B 1 155 ? 4.066 13.508 11.648 1 98.12 155 GLN B CA 1
ATOM 3356 C C . GLN B 1 155 ? 3.342 12.781 10.523 1 98.12 155 GLN B C 1
ATOM 3358 O O . GLN B 1 155 ? 3.93 11.938 9.844 1 98.12 155 GLN B O 1
ATOM 3363 N N . GLN B 1 156 ? 2.068 13.125 10.344 1 98.44 156 GLN B N 1
ATOM 3364 C CA . GLN B 1 156 ? 1.321 12.531 9.242 1 98.44 156 GLN B CA 1
ATOM 3365 C C . GLN B 1 156 ? 1.977 12.852 7.898 1 98.44 156 GLN B C 1
ATOM 3367 O O . GLN B 1 156 ? 2.123 11.969 7.047 1 98.44 156 GLN B O 1
ATOM 3372 N N . LEU B 1 157 ? 2.336 14.094 7.715 1 98.56 157 LEU B N 1
ATOM 3373 C CA . LEU B 1 157 ? 2.988 14.508 6.477 1 98.56 157 LEU B CA 1
ATOM 3374 C C . LEU B 1 157 ? 4.277 13.719 6.254 1 98.56 157 LEU B C 1
ATOM 3376 O O . LEU B 1 157 ? 4.531 13.242 5.145 1 98.56 157 LEU B O 1
ATOM 3380 N N . ALA B 1 158 ? 5.074 13.578 7.262 1 98.25 158 ALA B N 1
ATOM 3381 C CA . ALA B 1 158 ? 6.32 12.82 7.176 1 98.25 158 ALA B CA 1
ATOM 3382 C C . ALA B 1 158 ? 6.051 11.367 6.801 1 98.25 158 ALA B C 1
ATOM 3384 O O . ALA B 1 158 ? 6.758 10.797 5.969 1 98.25 158 ALA B O 1
ATOM 3385 N N . ILE B 1 159 ? 5.062 10.82 7.41 1 98.56 159 ILE B N 1
ATOM 3386 C CA . ILE B 1 159 ? 4.707 9.43 7.172 1 98.56 159 ILE B CA 1
ATOM 3387 C C . ILE B 1 159 ? 4.215 9.258 5.734 1 98.56 159 ILE B C 1
ATOM 3389 O O . ILE B 1 159 ? 4.562 8.281 5.066 1 98.56 159 ILE B O 1
ATOM 3393 N N . ILE B 1 160 ? 3.42 10.219 5.25 1 98.75 160 ILE B N 1
ATOM 3394 C CA . ILE B 1 160 ? 2.906 10.172 3.887 1 98.75 160 ILE B CA 1
ATOM 3395 C C . ILE B 1 160 ? 4.066 10.242 2.896 1 98.75 160 ILE B C 1
ATOM 3397 O O . ILE B 1 160 ? 4.105 9.492 1.918 1 98.75 160 ILE B O 1
ATOM 3401 N N . ARG B 1 161 ? 5.016 11.094 3.148 1 98.56 161 ARG B N 1
ATOM 3402 C CA . ARG B 1 161 ? 6.195 11.18 2.293 1 98.56 161 ARG B CA 1
ATOM 3403 C C . ARG B 1 161 ? 6.969 9.867 2.291 1 98.56 161 ARG B C 1
ATOM 3405 O O . ARG B 1 161 ? 7.434 9.422 1.242 1 98.56 161 ARG B O 1
ATOM 3412 N N . ARG B 1 162 ? 7.117 9.25 3.49 1 98.5 162 ARG B N 1
ATOM 3413 C CA . ARG B 1 162 ? 7.77 7.945 3.6 1 98.5 162 ARG B CA 1
ATOM 3414 C C . ARG B 1 162 ? 7.023 6.891 2.791 1 98.5 162 ARG B C 1
ATOM 3416 O O . ARG B 1 162 ? 7.645 6.094 2.084 1 98.5 162 ARG B O 1
ATOM 3423 N N . MET B 1 163 ? 5.711 6.883 2.857 1 98.81 163 MET B N 1
ATOM 3424 C CA . MET B 1 163 ? 4.883 5.926 2.125 1 98.81 163 MET B CA 1
ATOM 3425 C C . MET B 1 163 ? 5.07 6.086 0.619 1 98.81 163 MET B C 1
ATOM 3427 O O . MET B 1 163 ? 5.254 5.102 -0.097 1 98.81 163 MET B O 1
ATOM 3431 N N . VAL B 1 164 ? 5.074 7.348 0.158 1 98.81 164 VAL B N 1
ATOM 3432 C CA . VAL B 1 164 ? 5.238 7.652 -1.261 1 98.81 164 VAL B CA 1
ATOM 3433 C C . VAL B 1 164 ? 6.605 7.172 -1.737 1 98.81 164 VAL B C 1
ATOM 3435 O O . VAL B 1 164 ? 6.719 6.551 -2.797 1 98.81 164 VAL B O 1
ATOM 3438 N N . ARG B 1 165 ? 7.613 7.418 -0.936 1 98.25 165 ARG B N 1
ATOM 3439 C CA . ARG B 1 165 ? 8.961 6.992 -1.279 1 98.25 165 ARG B CA 1
ATOM 3440 C C . ARG B 1 165 ? 9.078 5.473 -1.269 1 98.25 165 ARG B C 1
ATOM 3442 O O . ARG B 1 165 ? 9.539 4.871 -2.242 1 98.25 165 ARG B O 1
ATOM 3449 N N . ASP B 1 166 ? 8.656 4.867 -0.176 1 98.69 166 ASP B N 1
ATOM 3450 C CA . ASP B 1 166 ? 8.898 3.445 0.049 1 98.69 166 ASP B CA 1
ATOM 3451 C C . ASP B 1 166 ? 8.078 2.594 -0.919 1 98.69 166 ASP B C 1
ATOM 3453 O O . ASP B 1 166 ? 8.461 1.468 -1.24 1 98.69 166 ASP B O 1
ATOM 3457 N N . LEU B 1 167 ? 6.918 3.064 -1.397 1 98.88 167 LEU B N 1
ATOM 3458 C CA . LEU B 1 167 ? 6.074 2.275 -2.291 1 98.88 167 LEU B CA 1
ATOM 3459 C C . LEU B 1 167 ? 6.156 2.801 -3.719 1 98.88 167 LEU B C 1
ATOM 3461 O O . LEU B 1 167 ? 5.453 2.314 -4.605 1 98.88 167 LEU B O 1
ATOM 3465 N N . ASP B 1 168 ? 6.957 3.844 -3.945 1 98.69 168 ASP B N 1
ATOM 3466 C CA . ASP B 1 168 ? 7.266 4.383 -5.266 1 98.69 168 ASP B CA 1
ATOM 3467 C C . ASP B 1 168 ? 6.02 4.961 -5.93 1 98.69 168 ASP B C 1
ATOM 3469 O O . ASP B 1 168 ? 5.836 4.832 -7.141 1 98.69 168 ASP B O 1
ATOM 3473 N N . PHE B 1 169 ? 5.086 5.539 -5.152 1 98.75 169 PHE B N 1
ATOM 3474 C CA . PHE B 1 169 ? 3.955 6.242 -5.75 1 98.75 169 PHE B CA 1
ATOM 3475 C C . PHE B 1 169 ? 4.434 7.359 -6.664 1 98.75 169 PHE B C 1
ATOM 3477 O O . PHE B 1 169 ? 5.344 8.109 -6.309 1 98.75 169 PHE B O 1
ATOM 3484 N N . PRO B 1 170 ? 3.912 7.438 -7.828 1 97.88 170 PRO B N 1
ATOM 3485 C CA . PRO B 1 170 ? 4.289 8.547 -8.711 1 97.88 170 PRO B CA 1
ATOM 3486 C C . PRO B 1 170 ? 3.529 9.836 -8.398 1 97.88 170 PRO B C 1
ATOM 3488 O O . PRO B 1 170 ? 2.852 10.383 -9.273 1 97.88 170 PRO B O 1
ATOM 3491 N N . VAL B 1 171 ? 3.605 10.312 -7.145 1 98.56 171 VAL B N 1
ATOM 3492 C CA . VAL B 1 171 ? 2.91 11.5 -6.676 1 98.56 171 VAL B CA 1
ATOM 3493 C C . VAL B 1 171 ? 3.891 12.422 -5.957 1 98.56 171 VAL B C 1
ATOM 3495 O O . VAL B 1 171 ? 4.723 11.969 -5.172 1 98.56 171 VAL B O 1
ATOM 3498 N N . ARG B 1 172 ? 3.885 13.695 -6.309 1 98.62 172 ARG B N 1
ATOM 3499 C CA . ARG B 1 172 ? 4.645 14.695 -5.57 1 98.62 172 ARG B CA 1
ATOM 3500 C C . ARG B 1 172 ? 3.846 15.234 -4.387 1 98.62 172 ARG B C 1
ATOM 3502 O O . ARG B 1 172 ? 2.725 15.711 -4.555 1 98.62 172 ARG B O 1
ATOM 3509 N N . ILE B 1 173 ? 4.402 15.148 -3.166 1 98.88 173 ILE B N 1
ATOM 3510 C CA . ILE B 1 173 ? 3.707 15.57 -1.953 1 98.88 173 ILE B CA 1
ATOM 3511 C C . ILE B 1 173 ? 4.133 16.984 -1.576 1 98.88 173 ILE B C 1
ATOM 3513 O O . ILE B 1 173 ? 5.328 17.266 -1.458 1 98.88 173 ILE B O 1
ATOM 3517 N N . HIS B 1 174 ? 3.18 17.812 -1.362 1 98.81 174 HIS B N 1
ATOM 3518 C CA . HIS B 1 174 ? 3.418 19.188 -0.95 1 98.81 174 HIS B CA 1
ATOM 3519 C C . HIS B 1 174 ? 2.914 19.438 0.468 1 98.81 174 HIS B C 1
ATOM 3521 O O . HIS B 1 174 ? 1.823 18.984 0.831 1 98.81 174 HIS B O 1
ATOM 3527 N N . GLY B 1 175 ? 3.715 20.109 1.241 1 98.25 175 GLY B N 1
ATOM 3528 C CA . GLY B 1 175 ? 3.312 20.547 2.564 1 98.25 175 GLY B CA 1
ATOM 3529 C C . GLY B 1 175 ? 2.881 22 2.598 1 98.25 175 GLY B C 1
ATOM 3530 O O . GLY B 1 175 ? 3.59 22.875 2.092 1 98.25 175 GLY B O 1
ATOM 3531 N N . ALA B 1 176 ? 1.751 22.25 3.195 1 98.12 176 ALA B N 1
ATOM 3532 C CA . ALA B 1 176 ? 1.25 23.609 3.318 1 98.12 176 ALA B CA 1
ATOM 3533 C C . ALA B 1 176 ? 1.374 24.125 4.754 1 98.12 176 ALA B C 1
ATOM 3535 O O . ALA B 1 176 ? 1.16 23.359 5.703 1 98.12 176 ALA B O 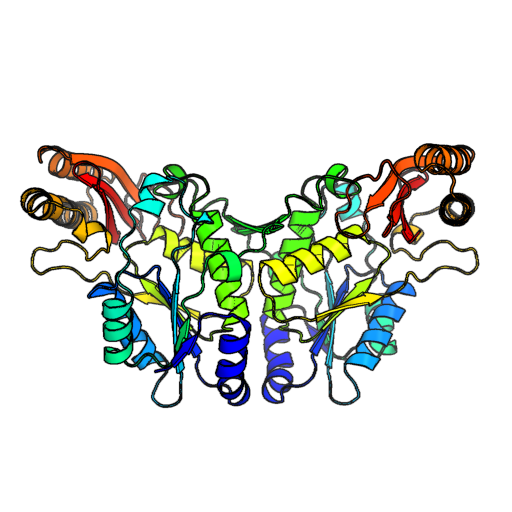1
ATOM 3536 N N . GLU B 1 177 ? 1.556 25.359 4.883 1 97.56 177 GLU B N 1
ATOM 3537 C CA . GLU B 1 177 ? 1.767 25.984 6.188 1 97.56 177 GLU B CA 1
ATOM 3538 C C . GLU B 1 177 ? 0.487 25.969 7.02 1 97.56 177 GLU B C 1
ATOM 3540 O O . GLU B 1 177 ? -0.617 25.953 6.469 1 97.56 177 GLU B O 1
ATOM 3545 N N . ILE B 1 178 ? 0.68 26 8.336 1 97.81 178 ILE B N 1
ATOM 3546 C CA . ILE B 1 178 ? -0.448 26.031 9.266 1 97.81 178 ILE B CA 1
ATOM 3547 C C . ILE B 1 178 ? -1.146 27.391 9.172 1 97.81 178 ILE B C 1
ATOM 3549 O O . ILE B 1 178 ? -0.49 28.438 9.203 1 97.81 178 ILE B O 1
ATOM 3553 N N . VAL B 1 179 ? -2.402 27.359 8.977 1 97.81 179 VAL B N 1
ATOM 3554 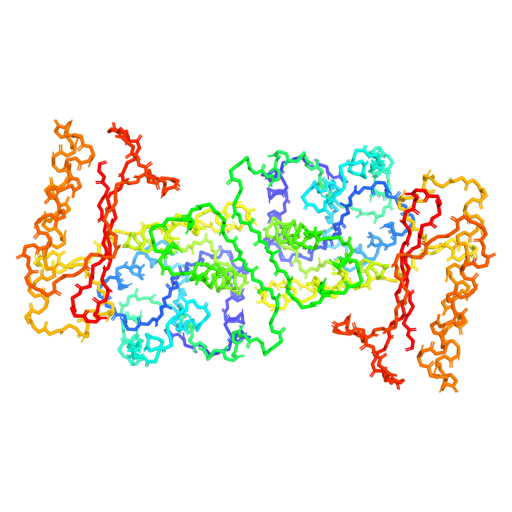C CA . VAL B 1 179 ? -3.203 28.578 9.016 1 97.81 179 VAL B CA 1
ATOM 3555 C C . VAL B 1 179 ? -3.758 28.781 10.422 1 97.81 179 VAL B C 1
ATOM 3557 O O . VAL B 1 179 ? -4.293 27.859 11.031 1 97.81 179 VAL B O 1
ATOM 3560 N N . ARG B 1 180 ? -3.688 29.969 10.906 1 97.56 180 ARG B N 1
ATOM 3561 C CA . ARG B 1 180 ? -4.027 30.266 12.297 1 97.56 180 ARG B CA 1
ATOM 3562 C C . ARG B 1 180 ? -5.023 31.406 12.391 1 97.56 180 ARG B C 1
ATOM 3564 O O . ARG B 1 180 ? -5.09 32.25 11.492 1 97.56 180 ARG B O 1
ATOM 3571 N N . HIS B 1 181 ? -5.738 31.391 13.469 1 95.44 181 HIS B N 1
ATOM 3572 C CA . HIS B 1 181 ? -6.555 32.562 13.828 1 95.44 181 HIS B CA 1
ATOM 3573 C C . HIS B 1 181 ? -5.684 33.75 14.203 1 95.44 181 HIS B C 1
ATOM 3575 O O . HIS B 1 181 ? -4.484 33.594 14.438 1 95.44 181 HIS B O 1
ATOM 3581 N N . GLY B 1 182 ? -6.289 34.875 14.219 1 93.81 182 GLY B N 1
ATOM 3582 C CA . GLY B 1 182 ? -5.574 36.094 14.586 1 93.81 182 GLY B CA 1
ATOM 3583 C C . GLY B 1 182 ? -4.855 35.969 15.914 1 93.81 182 GLY B C 1
ATOM 3584 O O . GLY B 1 182 ? -3.803 36.594 16.109 1 93.81 182 GLY B O 1
ATOM 3585 N N . ASN B 1 183 ? -5.395 35.156 16.812 1 92.88 183 ASN B N 1
ATOM 3586 C CA . ASN B 1 183 ? -4.816 35 18.141 1 92.88 183 ASN B CA 1
ATOM 3587 C C . ASN B 1 183 ? -3.738 33.906 18.172 1 92.88 183 ASN B C 1
ATOM 3589 O O . ASN B 1 183 ? -3.172 33.625 19.234 1 92.88 183 ASN B O 1
ATOM 3593 N N . GLY B 1 184 ? -3.58 33.25 16.984 1 95.31 184 GLY B N 1
ATOM 3594 C CA . GLY B 1 184 ? -2.494 32.281 16.906 1 95.31 184 GLY B CA 1
ATOM 3595 C C . GLY B 1 184 ? -2.967 30.844 16.953 1 95.31 184 GLY B C 1
ATOM 3596 O O . GLY B 1 184 ? -2.209 29.922 16.625 1 95.31 184 GLY B O 1
ATOM 3597 N N . LEU B 1 185 ? -4.176 30.578 17.391 1 96.12 185 LEU B N 1
ATOM 3598 C CA . LEU B 1 185 ? -4.719 29.219 17.453 1 96.12 185 LEU B CA 1
ATOM 3599 C C . LEU B 1 185 ? -4.789 28.609 16.062 1 96.12 185 LEU B C 1
ATOM 3601 O O . LEU B 1 185 ? -5.309 29.234 15.125 1 96.12 185 LEU B O 1
ATOM 3605 N N . ALA B 1 186 ? -4.199 27.453 15.906 1 96.75 186 ALA B N 1
ATOM 3606 C CA . ALA B 1 186 ? -4.281 26.781 14.617 1 96.75 186 ALA B CA 1
ATOM 3607 C C . ALA B 1 186 ? -5.723 26.406 14.281 1 96.75 186 ALA B C 1
ATOM 3609 O O . ALA B 1 186 ? -6.473 25.953 15.148 1 96.75 186 ALA B O 1
ATOM 3610 N N . TYR B 1 187 ? -6.113 26.609 13.047 1 95.94 187 TYR B N 1
ATOM 3611 C CA . TYR B 1 187 ? -7.434 26.156 12.617 1 95.94 187 TYR B CA 1
ATOM 3612 C C . TYR B 1 187 ? -7.535 24.641 12.711 1 95.94 187 TYR B C 1
ATOM 3614 O O . TYR B 1 187 ? -6.586 23.922 12.375 1 95.94 187 TYR B O 1
ATOM 3622 N N . SER B 1 188 ? -8.648 24.188 13.18 1 93.69 188 SER B N 1
ATOM 3623 C CA . SER B 1 188 ? -8.961 22.781 13.312 1 93.69 188 SER B CA 1
ATOM 3624 C C . SER B 1 188 ? -10.469 22.531 13.289 1 93.69 188 SER B C 1
ATOM 3626 O O . SER B 1 188 ? -11.242 23.344 13.82 1 93.69 188 SER B O 1
ATOM 3628 N N . SER B 1 189 ? -10.836 21.391 12.711 1 90.5 189 SER B N 1
ATOM 3629 C CA . SER B 1 189 ? -12.234 21 12.773 1 90.5 189 SER B CA 1
ATOM 3630 C C . SER B 1 189 ? -12.695 20.812 14.211 1 90.5 189 SER B C 1
ATOM 3632 O O . SER B 1 189 ? -13.852 21.094 14.539 1 90.5 189 SER B O 1
ATOM 3634 N N . ARG B 1 190 ? -11.812 20.438 15.133 1 90.88 190 ARG B N 1
ATOM 3635 C CA . ARG B 1 190 ? -12.141 20.141 16.531 1 90.88 190 ARG B CA 1
ATOM 3636 C C . ARG B 1 190 ? -12.383 21.422 17.312 1 90.88 190 ARG B C 1
ATOM 3638 O O . ARG B 1 190 ? -12.906 21.391 18.422 1 90.88 190 ARG B O 1
ATOM 3645 N N . ASN B 1 191 ? -11.914 22.562 16.719 1 92.44 191 ASN B N 1
ATOM 3646 C CA . ASN B 1 191 ? -12.117 23.828 17.422 1 92.44 191 ASN B CA 1
ATOM 3647 C C . ASN B 1 191 ? -13.602 24.078 17.688 1 92.44 191 ASN B C 1
ATOM 3649 O O . ASN B 1 191 ? -13.953 24.781 18.641 1 92.44 191 ASN B O 1
ATOM 3653 N N . ALA B 1 192 ? -14.422 23.516 16.844 1 89.31 192 ALA B N 1
ATOM 3654 C CA . ALA B 1 192 ? -15.859 23.703 16.969 1 89.31 192 ALA B CA 1
ATOM 3655 C C . ALA B 1 192 ? -16.391 23.109 18.266 1 89.31 192 ALA B C 1
ATOM 3657 O O . ALA B 1 192 ? -17.469 23.469 18.75 1 89.31 192 ALA B O 1
ATOM 3658 N N . ARG B 1 193 ? -15.641 22.25 18.891 1 91.12 193 ARG B N 1
ATOM 3659 C CA . ARG B 1 193 ? -16.062 21.562 20.109 1 91.12 193 ARG B CA 1
ATOM 3660 C C . ARG B 1 193 ? -15.57 22.297 21.344 1 91.12 193 ARG B C 1
ATOM 3662 O O . ARG B 1 193 ? -15.945 21.953 22.469 1 91.12 193 ARG B O 1
ATOM 3669 N N . LEU B 1 194 ? -14.781 23.344 21.172 1 94.62 194 LEU B N 1
ATOM 3670 C CA . LEU B 1 194 ? -14.242 24.109 22.297 1 94.62 194 LEU B CA 1
ATOM 3671 C C . LEU B 1 194 ? -15.266 25.109 22.812 1 94.62 194 LEU B C 1
ATOM 3673 O O . LEU B 1 194 ? -15.992 25.719 22.031 1 94.62 194 LEU B O 1
ATOM 3677 N N . THR B 1 195 ? -15.273 25.281 24.125 1 95.06 195 THR B N 1
ATOM 3678 C CA . THR B 1 195 ? -16 26.406 24.703 1 95.06 195 THR B CA 1
ATOM 3679 C C . THR B 1 195 ? -15.266 27.719 24.422 1 95.06 195 THR B C 1
ATOM 3681 O O . THR B 1 195 ? -14.078 27.719 24.094 1 95.06 195 THR B O 1
ATOM 3684 N N . PRO B 1 196 ? -15.984 28.797 24.531 1 94.88 196 PRO B N 1
ATOM 3685 C CA . PRO B 1 196 ? -15.305 30.078 24.359 1 94.88 196 PRO B CA 1
ATOM 3686 C C . PRO B 1 196 ? -14.094 30.234 25.281 1 94.88 196 PRO B C 1
ATOM 3688 O O . PRO B 1 196 ? -13.055 30.75 24.859 1 94.88 196 PRO B O 1
ATOM 3691 N N . GLU B 1 197 ? -14.242 29.781 26.484 1 95.25 197 GLU B N 1
ATOM 3692 C CA . GLU B 1 197 ? -13.141 29.828 27.438 1 95.25 197 GLU B CA 1
ATOM 3693 C C . GLU B 1 197 ? -11.969 28.969 26.984 1 95.25 197 GLU B C 1
ATOM 3695 O O . GLU B 1 197 ? -10.812 29.406 27.031 1 95.25 197 GLU B O 1
ATOM 3700 N N . GLN B 1 198 ? -12.25 27.828 26.531 1 95.88 198 GLN B N 1
ATOM 3701 C CA . GLN B 1 198 ? -11.211 26.906 26.062 1 95.88 198 GLN B CA 1
ATOM 3702 C C . GLN B 1 198 ? -10.492 27.453 24.844 1 95.88 198 GLN B C 1
ATOM 3704 O O . GLN B 1 198 ? -9.289 27.25 24.672 1 95.88 198 GLN B O 1
ATOM 3709 N N . LYS B 1 199 ? -11.18 28.125 23.969 1 95.19 199 LYS B N 1
ATOM 3710 C CA . LYS B 1 199 ? -10.586 28.719 22.781 1 95.19 199 LYS B CA 1
ATOM 3711 C C . LYS B 1 199 ? -9.539 29.766 23.172 1 95.19 199 LYS B C 1
ATOM 3713 O O . LYS B 1 199 ? -8.484 29.875 22.531 1 95.19 199 LYS B O 1
ATOM 3718 N N . GLU B 1 200 ? -9.883 30.469 24.141 1 94.38 200 GLU B N 1
ATOM 3719 C CA . GLU B 1 200 ? -8.938 31.469 24.641 1 94.38 200 GLU B CA 1
ATOM 3720 C C . GLU B 1 200 ? -7.73 30.797 25.297 1 94.38 200 GLU B C 1
ATOM 3722 O O . GLU B 1 200 ? -6.594 31.25 25.125 1 94.38 200 GLU B O 1
ATOM 3727 N N . GLN B 1 201 ? -8 29.766 26.047 1 96.12 201 GLN B N 1
ATOM 3728 C CA . GLN B 1 201 ? -6.945 29.031 26.734 1 96.12 201 GLN B CA 1
ATOM 3729 C C . GLN B 1 201 ? -6.008 28.359 25.734 1 96.12 201 GLN B C 1
ATOM 3731 O O . GLN B 1 201 ? -4.797 28.297 25.953 1 96.12 201 GLN B O 1
ATOM 3736 N N . ALA B 1 202 ? -6.531 27.922 24.641 1 96.94 202 ALA B N 1
ATOM 3737 C CA . ALA B 1 202 ? -5.801 27.094 23.688 1 96.94 202 ALA B CA 1
ATOM 3738 C C . ALA B 1 202 ? -4.684 27.891 23.016 1 96.94 202 ALA B C 1
ATOM 3740 O O . ALA B 1 202 ? -3.754 27.312 22.453 1 96.94 202 ALA B O 1
ATOM 3741 N N . VAL B 1 203 ? -4.719 29.203 23.094 1 96.88 203 VAL B N 1
ATOM 3742 C CA . VAL B 1 203 ? -3.719 30.078 22.5 1 96.88 203 VAL B CA 1
ATOM 3743 C C . VAL B 1 203 ? -2.354 29.828 23.125 1 96.88 203 VAL B C 1
ATOM 3745 O O . VAL B 1 203 ? -1.316 30.094 22.516 1 96.88 203 VAL B O 1
ATOM 3748 N N . VAL B 1 204 ? -2.414 29.234 24.328 1 97.56 204 VAL B N 1
ATOM 3749 C CA . VAL B 1 204 ? -1.197 29 25.109 1 97.56 204 VAL B CA 1
ATOM 3750 C C . VAL B 1 204 ? -0.272 28.047 24.328 1 97.56 204 VAL B C 1
ATOM 3752 O O . VAL B 1 204 ? 0.951 28.125 24.469 1 97.56 204 VAL B O 1
ATOM 3755 N N . ILE B 1 205 ? -0.828 27.203 23.484 1 97.88 205 ILE B N 1
ATOM 3756 C CA . ILE B 1 205 ? -0.009 26.266 22.734 1 97.88 205 ILE B CA 1
ATOM 3757 C C . ILE B 1 205 ? 0.947 27.031 21.828 1 97.88 205 ILE B C 1
ATOM 3759 O O . ILE B 1 205 ? 2.154 26.781 21.828 1 97.88 205 ILE B O 1
ATOM 3763 N N . ARG B 1 206 ? 0.399 27.953 21.062 1 97.88 206 ARG B N 1
ATOM 3764 C CA . ARG B 1 206 ? 1.203 28.75 20.141 1 97.88 206 ARG B CA 1
ATOM 3765 C C . ARG B 1 206 ? 2.236 29.578 20.891 1 97.88 206 ARG B C 1
ATOM 3767 O O . ARG B 1 206 ? 3.387 29.688 20.453 1 97.88 206 ARG B O 1
ATOM 3774 N N . GLN B 1 207 ? 1.806 30.141 22 1 97.69 207 GLN B N 1
ATOM 3775 C CA . GLN B 1 207 ? 2.717 30.938 22.812 1 97.69 207 GLN B CA 1
ATOM 3776 C C . GLN B 1 207 ? 3.898 30.109 23.297 1 97.69 207 GLN B C 1
ATOM 3778 O O . GLN B 1 207 ? 5.051 30.531 23.203 1 97.69 207 GLN B O 1
ATOM 3783 N N . ALA B 1 208 ? 3.561 28.953 23.797 1 98 208 ALA B N 1
ATOM 3784 C CA . ALA B 1 208 ? 4.602 28.047 24.266 1 98 208 ALA B CA 1
ATOM 3785 C C . ALA B 1 208 ? 5.543 27.656 23.141 1 98 208 ALA B C 1
ATOM 3787 O O . ALA B 1 208 ? 6.762 27.594 23.328 1 98 208 ALA B O 1
ATOM 3788 N N . MET B 1 209 ? 5.059 27.438 22 1 97.44 209 MET B N 1
ATOM 3789 C CA . MET B 1 209 ? 5.844 27.031 20.844 1 97.44 209 MET B CA 1
ATOM 3790 C C . MET B 1 209 ? 6.785 28.141 20.406 1 97.44 209 MET B C 1
ATOM 3792 O O . MET B 1 209 ? 7.945 27.891 20.078 1 97.44 209 MET B O 1
ATOM 3796 N N . LEU B 1 210 ? 6.281 29.312 20.312 1 98.06 210 LEU B N 1
ATOM 3797 C CA . LEU B 1 210 ? 7.102 30.453 19.906 1 98.06 210 LEU B CA 1
ATOM 3798 C C . LEU B 1 210 ? 8.242 30.672 20.891 1 98.06 210 LEU B C 1
ATOM 3800 O O . LEU B 1 210 ? 9.383 30.906 20.484 1 98.06 210 LEU B O 1
ATOM 3804 N N . GLN B 1 211 ? 7.867 30.594 22.172 1 97.25 211 GLN B N 1
ATOM 3805 C CA . GLN B 1 211 ? 8.906 30.719 23.188 1 97.25 211 GLN B CA 1
ATOM 3806 C C . GLN B 1 211 ? 9.953 29.625 23.062 1 97.25 211 GLN B C 1
ATOM 3808 O O . GLN B 1 211 ? 11.148 29.875 23.188 1 97.25 211 GLN B O 1
ATOM 3813 N N . ALA B 1 212 ? 9.469 28.453 22.875 1 96.81 212 ALA B N 1
ATOM 3814 C CA . ALA B 1 212 ? 10.359 27.312 22.703 1 96.81 212 ALA B CA 1
ATOM 3815 C C . ALA B 1 212 ? 11.312 27.516 21.531 1 96.81 212 ALA B C 1
ATOM 3817 O O . ALA B 1 212 ? 12.508 27.25 21.625 1 96.81 212 ALA B O 1
ATOM 3818 N N . ARG B 1 213 ? 10.742 27.938 20.375 1 97 213 ARG B N 1
ATOM 3819 C CA . ARG B 1 213 ? 11.562 28.219 19.188 1 97 213 ARG B CA 1
ATOM 3820 C C . ARG B 1 213 ? 12.656 29.234 19.516 1 97 213 ARG B C 1
ATOM 3822 O O . ARG B 1 213 ? 13.82 29.016 19.172 1 97 213 ARG B O 1
ATOM 3829 N N . ASP B 1 214 ? 12.297 30.281 20.188 1 97.06 214 ASP B N 1
ATOM 3830 C CA . ASP B 1 214 ? 13.25 31.344 20.516 1 97.06 214 ASP B CA 1
ATOM 3831 C C . ASP B 1 214 ? 14.344 30.828 21.453 1 97.06 214 ASP B C 1
ATOM 3833 O O . ASP B 1 214 ? 15.523 31.094 21.234 1 97.06 214 ASP B O 1
ATOM 3837 N N . GLU B 1 215 ? 13.93 30.094 22.469 1 95.94 215 GLU B N 1
ATOM 3838 C CA . GLU B 1 215 ? 14.891 29.547 23.422 1 95.94 215 GLU B CA 1
ATOM 3839 C C . GLU B 1 215 ? 15.836 28.562 22.734 1 95.94 215 GLU B C 1
ATOM 3841 O O . GLU B 1 215 ? 17.047 28.578 22.969 1 95.94 215 GLU B O 1
ATOM 3846 N N . PHE B 1 216 ? 15.25 27.734 21.906 1 94.81 216 PHE B N 1
ATOM 3847 C CA . PHE B 1 216 ? 16.031 26.719 21.203 1 94.81 216 PHE B CA 1
ATOM 3848 C C . PHE B 1 216 ? 17.047 27.375 20.266 1 94.81 216 PHE B C 1
ATOM 3850 O O . PHE B 1 216 ? 18.203 26.969 20.234 1 94.81 216 PHE B O 1
ATOM 3857 N N . GLN B 1 217 ? 16.625 28.375 19.578 1 93.19 217 GLN B N 1
ATOM 3858 C CA . GLN B 1 217 ? 17.5 29.094 18.641 1 93.19 217 GLN B CA 1
ATOM 3859 C C . GLN B 1 217 ? 18.609 29.844 19.375 1 93.19 217 GLN B C 1
ATOM 3861 O O . GLN B 1 217 ? 19.688 30.047 18.844 1 93.19 217 GLN B O 1
ATOM 3866 N N . ALA B 1 218 ? 18.328 30.188 20.594 1 93.94 218 ALA B N 1
ATOM 3867 C CA . ALA B 1 218 ? 19.297 30.875 21.422 1 93.94 218 ALA B CA 1
ATOM 3868 C C . ALA B 1 218 ? 20.297 29.891 22.031 1 93.94 218 ALA B C 1
ATOM 3870 O O . ALA B 1 218 ? 21.234 30.297 22.719 1 93.94 218 ALA B O 1
ATOM 3871 N N . GLY B 1 219 ? 20.062 28.578 21.828 1 92.06 219 GLY B N 1
ATOM 3872 C CA . GLY B 1 219 ? 21.047 27.594 22.219 1 92.06 219 GLY B CA 1
ATOM 3873 C C . GLY B 1 219 ? 20.672 26.844 23.484 1 92.06 219 GLY B C 1
ATOM 3874 O O . GLY B 1 219 ? 21.469 26.062 24 1 92.06 219 GLY B O 1
ATOM 3875 N N . ALA B 1 220 ? 19.453 27.094 23.953 1 91.94 220 ALA B N 1
ATOM 3876 C CA . ALA B 1 220 ? 19.031 26.391 25.156 1 91.94 220 ALA B CA 1
ATOM 3877 C C . ALA B 1 220 ? 18.906 24.891 24.906 1 91.94 220 ALA B C 1
ATOM 3879 O O . ALA B 1 220 ? 18.594 24.469 23.781 1 91.94 220 ALA B O 1
ATOM 3880 N N . ASP B 1 221 ? 19.172 24.141 25.953 1 91.88 221 ASP B N 1
ATOM 3881 C CA . ASP B 1 221 ? 19.031 22.688 25.891 1 91.88 221 ASP B CA 1
ATOM 3882 C C . ASP B 1 221 ? 17.578 22.297 25.625 1 91.88 221 ASP B C 1
ATOM 3884 O O . ASP B 1 221 ? 16.656 22.875 26.203 1 91.88 221 ASP B O 1
ATOM 3888 N N . ALA B 1 222 ? 17.422 21.297 24.828 1 93.06 222 ALA B N 1
ATOM 3889 C CA . ALA B 1 222 ? 16.094 20.828 24.438 1 93.06 222 ALA B CA 1
ATOM 3890 C C . ALA B 1 222 ? 15.266 20.469 25.672 1 93.06 222 ALA B C 1
ATOM 3892 O O . ALA B 1 222 ? 14.062 20.75 25.703 1 93.06 222 ALA B O 1
ATOM 3893 N N . SER B 1 223 ? 15.898 19.859 26.609 1 93.44 223 SER B N 1
ATOM 3894 C CA . SER B 1 223 ? 15.188 19.453 27.828 1 93.44 223 SER B CA 1
ATOM 3895 C C . SER B 1 223 ? 14.625 20.656 28.562 1 93.44 223 SER B C 1
ATOM 3897 O O . SER B 1 223 ? 13.484 20.625 29.047 1 93.44 223 SER B O 1
ATOM 3899 N N . LYS B 1 224 ? 15.367 21.672 28.656 1 94.69 224 LYS B N 1
ATOM 3900 C CA . LYS B 1 224 ? 14.93 22.891 29.328 1 94.69 224 LYS B CA 1
ATOM 3901 C C . LYS B 1 224 ? 13.82 23.594 28.547 1 94.69 224 LYS B C 1
ATOM 3903 O O . LYS B 1 224 ? 12.859 24.078 29.141 1 94.69 224 LYS B O 1
ATOM 3908 N N . VAL B 1 225 ? 14.086 23.656 27.281 1 96.06 225 VAL B N 1
ATOM 3909 C CA . VAL B 1 225 ? 13.086 24.266 26.406 1 96.06 225 VAL B CA 1
ATOM 3910 C C . VAL B 1 225 ? 11.742 23.562 26.594 1 96.06 225 VAL B C 1
ATOM 3912 O O . VAL B 1 225 ? 10.711 24.219 26.75 1 96.06 225 VAL B O 1
ATOM 3915 N N . LYS B 1 226 ? 11.742 22.25 26.609 1 96.12 226 LYS B N 1
ATOM 3916 C CA . LYS B 1 226 ? 10.531 21.453 26.797 1 96.12 226 LYS B CA 1
ATOM 3917 C C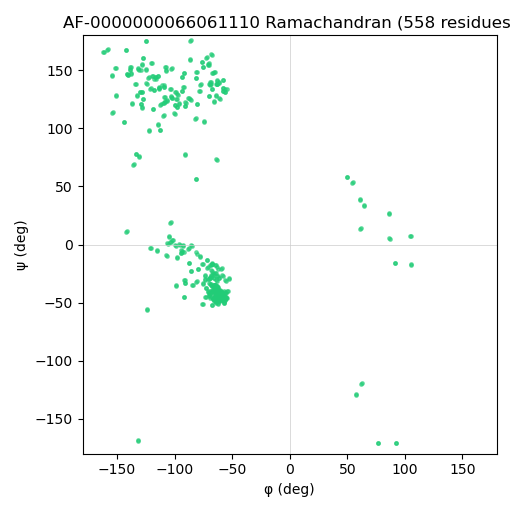 . LYS B 1 226 ? 9.891 21.719 28.156 1 96.12 226 LYS B C 1
ATOM 3919 O O . LYS B 1 226 ? 8.672 21.844 28.266 1 96.12 226 LYS B O 1
ATOM 3924 N N . GLU B 1 227 ? 10.75 21.75 29.109 1 96.5 227 GLU B N 1
ATOM 3925 C CA . GLU B 1 227 ? 10.273 21.984 30.469 1 96.5 227 GLU B CA 1
ATOM 3926 C C . GLU B 1 227 ? 9.555 23.328 30.578 1 96.5 227 GLU B C 1
ATOM 3928 O O . GLU B 1 227 ? 8.484 23.422 31.188 1 96.5 227 GLU B O 1
ATOM 3933 N N . HIS B 1 228 ? 10.109 24.344 30.031 1 97.81 228 HIS B N 1
ATOM 3934 C CA . HIS B 1 228 ? 9.516 25.672 30.062 1 97.81 228 HIS B CA 1
ATOM 3935 C C . HIS B 1 228 ? 8.188 25.703 29.312 1 97.81 228 HIS B C 1
ATOM 3937 O O . HIS B 1 228 ? 7.203 26.266 29.812 1 97.81 228 HIS B O 1
ATOM 3943 N N . ALA B 1 229 ? 8.211 25.156 28.172 1 98.12 229 ALA B N 1
ATOM 3944 C CA . ALA B 1 229 ? 6.984 25.109 27.375 1 98.12 229 ALA B CA 1
ATOM 3945 C C . ALA B 1 229 ? 5.883 24.344 28.109 1 98.12 229 ALA B C 1
ATOM 3947 O O . ALA B 1 229 ? 4.727 24.781 28.125 1 98.12 229 ALA B O 1
ATOM 3948 N N . ALA B 1 230 ? 6.266 23.25 28.703 1 98.25 230 ALA B N 1
ATOM 3949 C CA . ALA B 1 230 ? 5.301 22.453 29.453 1 98.25 230 ALA B CA 1
ATOM 3950 C C . ALA B 1 230 ? 4.715 23.25 30.625 1 98.25 230 ALA B C 1
ATOM 3952 O O . ALA B 1 230 ? 3.51 23.188 30.875 1 98.25 230 ALA B O 1
ATOM 3953 N N . ALA B 1 231 ? 5.559 23.938 31.266 1 98.19 231 ALA B N 1
ATOM 3954 C CA . ALA B 1 231 ? 5.121 24.734 32.406 1 98.19 231 ALA B CA 1
ATOM 3955 C C . ALA B 1 231 ? 4.121 25.797 31.969 1 98.19 231 ALA B C 1
ATOM 3957 O O . ALA B 1 231 ? 3.146 26.062 32.688 1 98.19 231 ALA B O 1
ATOM 3958 N N . MET B 1 232 ? 4.379 26.406 30.859 1 98.06 232 MET B N 1
ATOM 3959 C CA . MET B 1 232 ? 3.467 27.422 30.328 1 98.06 232 MET B CA 1
ATOM 3960 C C . MET B 1 232 ? 2.092 26.828 30.062 1 98.06 232 MET B C 1
ATOM 3962 O O . MET B 1 232 ? 1.073 27.391 30.469 1 98.06 232 MET B O 1
ATOM 3966 N N . ILE B 1 233 ? 2.033 25.656 29.438 1 98.19 233 ILE B N 1
ATOM 3967 C CA . ILE B 1 233 ? 0.78 25.016 29.047 1 98.19 233 ILE B CA 1
ATOM 3968 C C . ILE B 1 233 ? 0.046 24.531 30.297 1 98.19 233 ILE B C 1
ATOM 3970 O O . ILE B 1 233 ? -1.151 24.781 30.453 1 98.19 233 ILE B O 1
ATOM 3974 N N . GLU B 1 234 ? 0.784 23.938 31.172 1 97.19 234 GLU B N 1
ATOM 3975 C CA . GLU B 1 234 ? 0.195 23.375 32.375 1 97.19 234 GLU B CA 1
ATOM 3976 C C . GLU B 1 234 ? -0.281 24.469 33.344 1 97.19 234 GLU B C 1
ATOM 3978 O O . GLU B 1 234 ? -1.073 24.203 34.25 1 97.19 234 GLU B O 1
ATOM 3983 N N . GLY B 1 235 ? 0.242 25.609 33.156 1 96.5 235 GLY B N 1
ATOM 3984 C CA . GLY B 1 235 ? -0.188 26.734 33.969 1 96.5 235 GLY B CA 1
ATOM 3985 C C . GLY B 1 235 ? -1.604 27.172 33.656 1 96.5 235 GLY B C 1
ATOM 3986 O O . GLY B 1 235 ? -2.211 27.906 34.438 1 96.5 235 GLY B O 1
ATOM 3987 N N . VAL B 1 236 ? -2.121 26.797 32.562 1 96.38 236 VAL B N 1
ATOM 3988 C CA . VAL B 1 236 ? -3.494 27.109 32.188 1 96.38 236 VAL B CA 1
ATOM 3989 C C . VAL B 1 236 ? -4.438 26.047 32.719 1 96.38 236 VAL B C 1
ATOM 3991 O O . VAL B 1 236 ? -4.273 24.859 32.438 1 96.38 236 VAL B O 1
ATOM 3994 N N . PRO B 1 237 ? -5.465 26.438 33.469 1 93.69 237 PRO B N 1
ATOM 3995 C CA . PRO B 1 237 ? -6.383 25.453 34.062 1 93.69 237 PRO B CA 1
ATOM 3996 C C . PRO B 1 237 ? -7.105 24.625 33 1 93.69 237 PRO B C 1
ATOM 3998 O O . PRO B 1 237 ? -7.496 25.141 31.953 1 93.69 237 PRO B O 1
ATOM 4001 N N . GLY B 1 238 ? -7.199 23.375 33.312 1 92.31 238 GLY B N 1
ATOM 4002 C CA . GLY B 1 238 ? -8 22.5 32.469 1 92.31 238 GLY B CA 1
ATOM 4003 C C . GLY B 1 238 ? -7.227 21.906 31.297 1 92.31 238 GLY B C 1
ATOM 4004 O O . GLY B 1 238 ? -7.809 21.266 30.422 1 92.31 238 GLY B O 1
ATOM 4005 N N . THR B 1 239 ? -5.938 22.203 31.297 1 95.94 239 THR B N 1
ATOM 4006 C CA . THR B 1 239 ? -5.098 21.656 30.234 1 95.94 239 THR B CA 1
ATOM 4007 C C . THR B 1 239 ? -4.457 20.344 30.672 1 95.94 239 THR B C 1
ATOM 4009 O O . THR B 1 239 ? -4.199 20.141 31.859 1 95.94 239 THR B O 1
ATOM 4012 N N . ARG B 1 240 ? -4.316 19.406 29.734 1 97 240 ARG B N 1
ATOM 4013 C CA . ARG B 1 240 ? -3.561 18.156 29.922 1 97 240 ARG B CA 1
ATOM 4014 C C . ARG B 1 240 ? -2.709 17.844 28.703 1 97 240 ARG B C 1
ATOM 4016 O O . ARG B 1 240 ? -3.232 17.703 27.594 1 97 240 ARG B O 1
ATOM 4023 N N . ILE B 1 241 ? -1.452 17.75 28.938 1 98.06 241 ILE B N 1
ATOM 4024 C CA . ILE B 1 241 ? -0.531 17.469 27.844 1 98.06 241 ILE B CA 1
ATOM 4025 C C . ILE B 1 241 ? -0.539 15.969 27.531 1 98.06 241 ILE B C 1
ATOM 4027 O O . ILE B 1 241 ? -0.31 15.141 28.406 1 98.06 241 ILE B O 1
ATOM 4031 N N . ASP B 1 242 ? -0.885 15.633 26.312 1 97.12 242 ASP B N 1
ATOM 4032 C CA . ASP B 1 242 ? -0.691 14.273 25.828 1 97.12 242 ASP B CA 1
ATOM 4033 C C . ASP B 1 242 ? 0.777 14.008 25.5 1 97.12 242 ASP B C 1
ATOM 4035 O O . ASP B 1 242 ? 1.386 13.086 26.047 1 97.12 242 ASP B O 1
ATOM 4039 N N . TYR B 1 243 ? 1.348 14.859 24.734 1 97.25 243 TYR B N 1
ATOM 4040 C CA . TYR B 1 243 ? 2.791 14.883 24.531 1 97.25 243 TYR B CA 1
ATOM 4041 C C . TYR B 1 243 ? 3.273 16.281 24.203 1 97.25 243 TYR B C 1
ATOM 4043 O O . TYR B 1 243 ? 2.512 17.109 23.672 1 97.25 243 TYR B O 1
ATOM 4051 N N . LEU B 1 244 ? 4.383 16.609 24.484 1 97.38 244 LEU B N 1
ATOM 4052 C CA . LEU B 1 244 ? 5.184 17.781 24.125 1 97.38 244 LEU B CA 1
ATOM 4053 C C . LEU B 1 244 ? 6.648 17.391 23.953 1 97.38 244 LEU B C 1
ATOM 4055 O O . LEU B 1 244 ? 7.355 17.172 24.938 1 97.38 244 LEU B O 1
ATOM 4059 N N . GLU B 1 245 ? 7.043 17.344 22.703 1 96.62 245 GLU B N 1
ATOM 4060 C CA . GLU B 1 245 ? 8.352 16.75 22.422 1 96.62 245 GLU B CA 1
ATOM 4061 C C . GLU B 1 245 ? 9.109 17.562 21.375 1 96.62 245 GLU B C 1
ATOM 4063 O O . GLU B 1 245 ? 8.5 18.203 20.516 1 96.62 245 GLU B O 1
ATOM 4068 N N . ILE B 1 246 ? 10.352 17.609 21.469 1 96.56 246 ILE B N 1
ATOM 4069 C CA . ILE B 1 246 ? 11.25 18.062 20.406 1 96.56 246 ILE B CA 1
ATOM 4070 C C . ILE B 1 246 ? 11.844 16.844 19.688 1 96.56 246 ILE B C 1
ATOM 4072 O O . ILE B 1 246 ? 12.523 16.031 20.312 1 96.56 246 ILE B O 1
ATOM 4076 N N . VAL B 1 247 ? 11.57 16.797 18.406 1 96.38 247 VAL B N 1
ATOM 4077 C CA . VAL B 1 247 ? 11.969 15.625 17.625 1 96.38 247 VAL B CA 1
ATOM 4078 C C . VAL B 1 247 ? 12.758 16.062 16.406 1 96.38 247 VAL B C 1
ATOM 4080 O O . VAL B 1 247 ? 12.742 17.25 16.031 1 96.38 247 VAL B O 1
ATOM 4083 N N . ASP B 1 248 ? 13.516 15.07 15.859 1 95.31 248 ASP B N 1
ATOM 4084 C CA . ASP B 1 248 ? 14.07 15.281 14.523 1 95.31 248 ASP B CA 1
ATOM 4085 C C . ASP B 1 248 ? 12.961 15.406 13.484 1 95.31 248 ASP B C 1
ATOM 4087 O O . ASP B 1 248 ? 12.047 14.578 13.43 1 95.31 248 ASP B O 1
ATOM 4091 N N . ALA B 1 249 ? 12.969 16.422 12.688 1 94.31 249 ALA B N 1
ATOM 4092 C CA . ALA B 1 249 ? 11.867 16.719 11.773 1 94.31 249 ALA B CA 1
ATOM 4093 C C . ALA B 1 249 ? 11.75 15.672 10.68 1 94.31 249 ALA B C 1
ATOM 4095 O O . ALA B 1 249 ? 10.711 15.555 10.031 1 94.31 249 ALA B O 1
ATOM 4096 N N . GLU B 1 250 ? 12.75 14.875 10.469 1 92.06 250 GLU B N 1
ATOM 4097 C CA . GLU B 1 250 ? 12.734 13.867 9.414 1 92.06 250 GLU B CA 1
ATOM 4098 C C . GLU B 1 250 ? 12.375 12.492 9.969 1 92.06 250 GLU B C 1
ATOM 4100 O O . GLU B 1 250 ? 11.633 11.734 9.336 1 92.06 250 GLU B O 1
ATOM 4105 N N . THR B 1 251 ? 12.852 12.234 11.211 1 93.94 251 THR B N 1
ATOM 4106 C CA . THR B 1 251 ? 12.695 10.875 11.727 1 93.94 251 THR B CA 1
ATOM 4107 C C . THR B 1 251 ? 11.617 10.828 12.805 1 93.94 251 THR B C 1
ATOM 4109 O O . THR B 1 251 ? 11.188 9.742 13.211 1 93.94 251 THR B O 1
ATOM 4112 N N . MET B 1 252 ? 11.156 11.953 13.25 1 96.19 252 MET B N 1
ATOM 4113 C CA . MET B 1 252 ? 10.133 12.078 14.281 1 96.19 252 MET B CA 1
ATOM 4114 C C . MET B 1 252 ? 10.609 11.477 15.594 1 96.19 252 MET B C 1
ATOM 4116 O O . MET B 1 252 ? 9.805 11.211 16.484 1 96.19 252 MET B O 1
ATOM 4120 N N . GLN B 1 253 ? 11.961 11.203 15.695 1 94.19 253 GLN B N 1
ATOM 4121 C CA . GLN B 1 253 ? 12.531 10.656 16.922 1 94.19 253 GLN B CA 1
ATOM 4122 C C . GLN B 1 253 ? 13.016 11.773 17.844 1 94.19 253 GLN B C 1
ATOM 4124 O O . GLN B 1 253 ? 13.477 12.812 17.375 1 94.19 253 GLN B O 1
ATOM 4129 N N . PRO B 1 254 ? 12.922 11.539 19.125 1 93 254 PRO B N 1
ATOM 4130 C CA . PRO B 1 254 ? 13.352 12.57 20.078 1 93 254 PRO B CA 1
ATOM 4131 C C . PRO B 1 254 ? 14.812 12.977 19.906 1 93 254 PRO B C 1
ATOM 4133 O O . PRO B 1 254 ? 15.648 12.133 19.578 1 93 254 PRO B O 1
ATOM 4136 N N . VAL B 1 255 ? 15.039 14.25 20.078 1 89.06 255 VAL B N 1
ATOM 4137 C CA . VAL B 1 255 ? 16.406 14.773 19.984 1 89.06 255 VAL B CA 1
ATOM 4138 C C . VAL B 1 255 ? 16.906 15.172 21.375 1 89.06 255 VAL B C 1
ATOM 4140 O O . VAL B 1 255 ? 16.141 15.734 22.172 1 89.06 255 VAL B O 1
ATOM 4143 N N . ALA B 1 256 ? 18.078 14.672 21.797 1 76.69 256 ALA B N 1
ATOM 4144 C CA . ALA B 1 256 ? 18.672 15.039 23.094 1 76.69 256 ALA B CA 1
ATOM 4145 C C . ALA B 1 256 ? 19.469 16.328 22.969 1 76.69 256 ALA B C 1
ATOM 4147 O O . ALA B 1 256 ? 19.578 17.094 23.938 1 76.69 256 ALA B O 1
ATOM 4148 N N . GLU B 1 257 ? 20.078 16.469 21.797 1 76.06 257 GLU B N 1
ATOM 4149 C CA . GLU B 1 257 ? 20.922 17.656 21.578 1 76.06 257 GLU B CA 1
ATOM 4150 C C . GLU B 1 257 ? 20.266 18.641 20.625 1 76.06 257 GLU B C 1
ATOM 4152 O O . GLU B 1 257 ? 19.312 18.297 19.922 1 76.06 257 GLU B O 1
ATOM 4157 N N . ASN B 1 258 ? 20.672 19.906 20.859 1 77.94 258 ASN B N 1
ATOM 4158 C CA . ASN B 1 258 ? 20.188 20.922 19.922 1 77.94 258 ASN B CA 1
ATOM 4159 C C . ASN B 1 258 ? 20.719 20.688 18.516 1 77.94 258 ASN B C 1
ATOM 4161 O O . ASN B 1 258 ? 21.75 21.234 18.125 1 77.94 258 ASN B O 1
ATOM 4165 N N . ARG B 1 259 ? 20.125 19.688 17.953 1 80 259 ARG B N 1
ATOM 4166 C CA . ARG B 1 259 ? 20.484 19.359 16.578 1 80 259 ARG B CA 1
ATOM 4167 C C . ARG B 1 259 ? 19.328 19.672 15.617 1 80 259 ARG B C 1
ATOM 4169 O O . ARG B 1 259 ? 18.172 19.609 16 1 80 259 ARG B O 1
ATOM 4176 N N . LYS B 1 260 ? 19.672 20.266 14.453 1 79.19 260 LYS B N 1
ATOM 4177 C CA . LYS B 1 260 ? 18.719 20.547 13.383 1 79.19 260 LYS B CA 1
ATOM 4178 C C . LYS B 1 260 ? 18.859 19.531 12.25 1 79.19 260 LYS B C 1
ATOM 4180 O O . LYS B 1 260 ? 19.922 18.938 12.055 1 79.19 260 LYS B O 1
ATOM 4185 N N . PRO B 1 261 ? 17.719 19.312 11.562 1 90.06 261 PRO B N 1
ATOM 4186 C CA . PRO B 1 261 ? 16.391 19.938 11.695 1 90.06 261 PRO B CA 1
ATOM 4187 C C . PRO B 1 261 ? 15.594 19.391 12.875 1 90.06 261 PRO B C 1
ATOM 4189 O O . PRO B 1 261 ? 15.602 18.188 13.117 1 90.06 261 PRO B O 1
ATOM 4192 N N . ALA B 1 262 ? 14.922 20.344 13.633 1 94.62 262 ALA B N 1
ATOM 4193 C CA . ALA B 1 262 ? 14.156 19.953 14.812 1 94.62 262 ALA B CA 1
ATOM 4194 C C . ALA B 1 262 ? 12.742 20.531 14.766 1 94.62 262 ALA B C 1
ATOM 4196 O O . ALA B 1 262 ? 12.516 21.578 14.156 1 94.62 262 ALA B O 1
ATOM 4197 N N . LEU B 1 263 ? 11.859 19.844 15.344 1 96.88 263 LEU B N 1
ATOM 4198 C CA . LEU B 1 263 ? 10.445 20.188 15.43 1 96.88 263 LEU B CA 1
ATOM 4199 C C . LEU B 1 263 ? 9.938 20.031 16.859 1 96.88 263 LEU B C 1
ATOM 4201 O O . LEU B 1 263 ? 10.172 19 17.5 1 96.88 263 LEU B O 1
ATOM 4205 N N . MET B 1 264 ? 9.32 21.031 17.375 1 97.56 264 MET B N 1
ATOM 4206 C CA . MET B 1 264 ? 8.516 20.812 18.578 1 97.56 264 MET B CA 1
ATOM 4207 C C . MET B 1 264 ? 7.078 20.453 18.219 1 97.56 264 MET B C 1
ATOM 4209 O O . MET B 1 264 ? 6.434 21.156 17.438 1 97.56 264 MET B O 1
ATOM 4213 N N . ALA B 1 265 ? 6.656 19.328 18.656 1 98.06 265 ALA B N 1
ATOM 4214 C CA . ALA B 1 265 ? 5.289 18.859 18.422 1 98.06 265 ALA B CA 1
ATOM 4215 C C . ALA B 1 265 ? 4.531 18.719 19.734 1 98.06 265 ALA B C 1
ATOM 4217 O O . ALA B 1 265 ? 5.105 18.297 20.75 1 98.06 265 ALA B O 1
ATOM 4218 N N . ALA B 1 266 ? 3.244 19.062 19.703 1 97.88 266 ALA B N 1
ATOM 4219 C CA . ALA B 1 266 ? 2.447 18.984 20.938 1 97.88 266 ALA B CA 1
ATOM 4220 C C . ALA B 1 266 ? 1.046 18.453 20.641 1 97.88 266 ALA B C 1
ATOM 4222 O O . ALA B 1 266 ? 0.509 18.672 19.547 1 97.88 266 ALA B O 1
ATOM 4223 N N . ALA B 1 267 ? 0.51 17.734 21.516 1 98 267 ALA B N 1
ATOM 4224 C CA . ALA B 1 267 ? -0.911 17.438 21.656 1 98 267 ALA B CA 1
ATOM 4225 C C . ALA B 1 267 ? -1.399 17.734 23.062 1 98 267 ALA B C 1
ATOM 4227 O O . ALA B 1 267 ? -0.82 17.25 24.047 1 98 267 ALA B O 1
ATOM 4228 N N . VAL B 1 268 ? -2.43 18.547 23.141 1 97.81 268 VAL B N 1
ATOM 4229 C CA . VAL B 1 268 ? -2.904 19.031 24.438 1 97.81 268 VAL B CA 1
ATOM 4230 C C . VAL B 1 268 ? -4.426 18.906 24.5 1 97.81 268 VAL B C 1
ATOM 4232 O O . VAL B 1 268 ? -5.121 19.234 23.547 1 97.81 268 VAL B O 1
ATOM 4235 N N . TYR B 1 269 ? -4.863 18.484 25.609 1 96.5 269 TYR B N 1
ATOM 4236 C CA . TYR B 1 269 ? -6.301 18.422 25.859 1 96.5 269 TYR B CA 1
ATOM 4237 C C . TYR B 1 269 ? -6.801 19.672 26.547 1 96.5 269 TYR B C 1
ATOM 4239 O O . TYR B 1 269 ? -6.16 20.188 27.469 1 96.5 269 TYR B O 1
ATOM 4247 N N . PHE B 1 270 ? -7.793 20.188 26.078 1 96.44 270 PHE B N 1
ATOM 4248 C CA . PHE B 1 270 ? -8.641 21.188 26.734 1 96.44 270 PHE B CA 1
ATOM 4249 C C . PHE B 1 270 ? -10.016 20.609 27.031 1 96.44 270 PHE B C 1
ATOM 4251 O O . PHE B 1 270 ? -10.883 20.578 26.141 1 96.44 270 PHE B O 1
ATOM 4258 N N . GLY B 1 271 ? -10.203 20.188 28.25 1 92.88 271 GLY B N 1
ATOM 4259 C CA . GLY B 1 271 ? -11.328 19.297 28.5 1 92.88 271 GLY B CA 1
ATOM 4260 C C . GLY B 1 271 ? -11.211 17.984 27.734 1 92.88 271 GLY B C 1
ATOM 4261 O O . GLY B 1 271 ? -10.211 17.266 27.875 1 92.88 271 GLY B O 1
ATOM 4262 N N . ASP B 1 272 ? -12.164 17.703 26.891 1 90.56 272 ASP B N 1
ATOM 4263 C CA . ASP B 1 272 ? -12.164 16.453 26.141 1 90.56 272 ASP B CA 1
ATOM 4264 C C . ASP B 1 272 ? -11.672 16.656 24.703 1 90.56 272 ASP B C 1
ATOM 4266 O O . ASP B 1 272 ? -11.578 15.711 23.938 1 90.56 272 ASP B O 1
ATOM 4270 N N . VAL B 1 273 ? -11.258 17.891 24.406 1 93.5 273 VAL B N 1
ATOM 4271 C CA . VAL B 1 273 ? -10.852 18.203 23.047 1 93.5 273 VAL B CA 1
ATOM 4272 C C . VAL B 1 273 ? -9.336 18.141 22.922 1 93.5 273 VAL B C 1
ATOM 4274 O O . VAL B 1 273 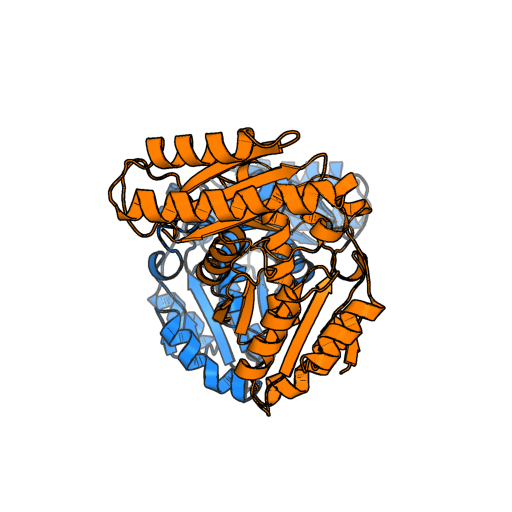? -8.617 18.859 23.625 1 93.5 273 VAL B O 1
ATOM 4277 N N . ARG B 1 274 ? -8.875 17.266 22.109 1 95 274 ARG B N 1
ATOM 4278 C CA . ARG B 1 274 ? -7.445 17.094 21.859 1 95 274 ARG B CA 1
ATOM 4279 C C . ARG B 1 274 ? -6.988 17.953 20.688 1 95 274 ARG B C 1
ATOM 4281 O O . ARG B 1 274 ? -7.469 17.781 19.562 1 95 274 ARG B O 1
ATOM 4288 N N . LEU B 1 275 ? -6.047 18.891 20.891 1 96.75 275 LEU B N 1
ATOM 4289 C CA . LEU B 1 275 ? -5.52 19.75 19.844 1 96.75 275 LEU B CA 1
ATOM 4290 C C . LEU B 1 275 ? -4.043 19.453 19.594 1 96.75 275 LEU B C 1
ATOM 4292 O O . LEU B 1 275 ? -3.291 19.188 20.531 1 96.75 275 LEU B O 1
ATOM 4296 N N . ILE B 1 276 ? -3.666 19.578 18.344 1 97.5 276 ILE B N 1
ATOM 4297 C CA . ILE B 1 276 ? -2.256 19.375 18.016 1 97.5 276 ILE B CA 1
ATOM 4298 C C . ILE B 1 276 ? -1.689 20.656 17.391 1 97.5 276 ILE B C 1
ATOM 4300 O O . ILE B 1 276 ? -2.436 21.469 16.859 1 97.5 276 ILE B O 1
ATOM 4304 N N . ASP B 1 277 ? -0.442 20.844 17.469 1 98.12 277 ASP B N 1
ATOM 4305 C CA . ASP B 1 277 ? 0.321 21.938 16.891 1 98.12 277 ASP B CA 1
ATOM 4306 C C . ASP B 1 277 ? 1.807 21.594 16.797 1 98.12 277 ASP B C 1
ATOM 4308 O O . ASP B 1 277 ? 2.234 20.562 17.312 1 98.12 277 ASP B O 1
ATOM 4312 N N . ASN B 1 278 ? 2.496 22.375 16.047 1 98.44 278 ASN B N 1
ATOM 4313 C CA . ASN B 1 278 ? 3.943 22.188 15.984 1 98.44 278 ASN B CA 1
ATOM 4314 C C . ASN B 1 278 ? 4.645 23.453 15.5 1 98.44 278 ASN B C 1
ATOM 4316 O O . ASN B 1 278 ? 3.99 24.406 15.078 1 98.44 278 ASN B O 1
ATOM 4320 N N . ILE B 1 279 ? 5.922 23.453 15.656 1 97.75 279 ILE B N 1
ATOM 4321 C CA . ILE B 1 279 ? 6.746 24.547 15.148 1 97.75 279 ILE B CA 1
ATOM 4322 C C . ILE B 1 279 ? 8.141 24.031 14.805 1 97.75 279 ILE B C 1
ATOM 4324 O O . ILE B 1 279 ? 8.742 23.281 15.578 1 97.75 279 ILE B O 1
ATOM 4328 N N . GLU B 1 280 ? 8.547 24.312 13.625 1 96.06 280 GLU B N 1
ATOM 4329 C CA . GLU B 1 280 ? 9.93 24.016 13.25 1 96.06 280 GLU B CA 1
ATOM 4330 C C . GLU B 1 280 ? 10.914 24.891 14.016 1 96.06 280 GLU B C 1
ATOM 4332 O O . GLU B 1 280 ? 10.711 26.109 14.133 1 96.06 280 GLU B O 1
ATOM 4337 N N . LEU B 1 281 ? 11.945 24.297 14.539 1 94.75 281 LEU B N 1
ATOM 4338 C CA . LEU B 1 281 ? 12.883 25 15.406 1 94.75 281 LEU B CA 1
ATOM 4339 C C . LEU B 1 281 ? 14.141 25.406 14.648 1 94.75 281 LEU B C 1
ATOM 4341 O O . LEU B 1 281 ? 14.578 24.688 13.742 1 94.75 281 LEU B O 1
#

Foldseek 3Di:
DEEDAALVVLLVVLVVCVVVVAAEEEEEDQDLDDPQSLVQLLVSDVVRDPSGAYEYEHHLQVQLDLDPVCSVPQDHDPVVRVVSNVVSPHDYYHYYDNCNQDPPPDDDWDDDDFLLCDDVSVVRPRNLRSVLRSVVSVCVSNVGQEYEDECFVLSSLLVNVVSCVVVVRNYHYYYDYFDDDPLRHTDDSLVVVDDPVLNVLRSLLRVLQVQLVVCLVVQDWQVVSQVSSVCSSPVRPQKDWPDWAKAASNRNHGDRGSDPQIKTKTWMDRHNGIGIGMDTD/DEEDAALVVLLVVLVVCVVVVAAEEEEEDQDLDDPQSLVQLLVSDVVRDPSGAYEYEHHLQVQLDLDPVCSVPQDHDPVVRVVSNVVSPHDYYYYYDNCNQDPPPDDDWDDDDFLLCDDVSVVRPRNLRSVLRSVVSVCVSNVGQEYEDECFVLSSLLVNVVSCVVVVRNYHYYYDYFDADPLRHTDDSLVVVDDPVLNVLNSLLRVLQVQLVVCLVVQDWQVVSQVSSVCSSPVRPQKDWPDWAKAASNRNHGDRGSDPQIKTKTWMDRHNGIGIGMDTD